Protein AF-0000000084590861 (afdb_homodimer)

Radius of gyration: 26.35 Å; Cα contacts (8 Å, |Δi|>4): 1068; chains: 2; bounding box: 58×87×59 Å

pLDDT: mean 83.05, std 18.28, range [26.48, 98.56]

Sequence (652 aa):
MFATPLPSLDGWFEDIGSARDAYQRILALEHQSPVCIRILGYMLIHAPNNDGRLAIAQDINACATDQDVFKLGQSFFKHFASYFKFFDISSSLPPSPNHDIFGSQIVTTPTTYPQAKNNALIRDNYRCMLTNKVDLSTYSNCPALQEQLGVDPPPNVDITGCWHIIPQFVVNDNQGEQFAHDTMLKVLERFGGISHLELNNRGIHHWTNIMTVDIGVYQGFNLLDLWLDPVEGTDNTYTIRKRFPGYRQELPQTVHFTTSTPDLPLPNPRYLALHAACARVVHLSGASEAISSIIRKMEQTPVLSEDGSSAELLEIMLSVHSTPVAMFATPLPSLDGWFEDIGSARDAYQRILALEHQSPVCIRILGYMLIHAPNNDGRLAIAQDINACATDQDVFKLGQSFFKHFASYFKFFDISSSLPPSPNHDIFGSQIVTTPTTYPQAKNNALIRDNYRCMLTNKVDLSTYSNCPALQEQLGVDPPPNVDITGCWHIIPQFVVNDNQGEQFAHDTMLKVLERFGGISHLELNNRGIHHWTNIMTVDIGVYQGFNLLDLWLDPVEGTDNTYTIRKRFPGYRQELPQTVHFTTSTPDLPLPNPRYLALHAACARVVHLSGASEAISSIIRKMEQTPVLSEDGSSAELLEIMLSVHSTPVA

Organism: NCBI:txid1423351

Nearest PDB structures (foldseek):
  7qij-assembly2_QA  TM=2.828E-01  e=7.206E+00  Yersinia enterocolitica
  7qij-assembly2_QA  TM=2.829E-01  e=6.483E+00  Yersinia enterocolitica
  7qij-assembly2_NA  TM=2.834E-01  e=9.663E+00  Yersinia enterocolitica

Solvent-accessible surface area (backbone atoms only — not comparable to full-atom values): 34236 Å² total; per-residue (Å²): 98,57,59,51,80,80,75,72,68,78,92,53,48,84,89,36,64,64,45,34,56,27,42,54,55,38,64,75,45,26,87,78,39,46,42,35,34,28,35,52,46,34,40,52,75,43,34,54,41,70,67,10,20,50,43,51,18,48,57,50,61,67,37,86,46,70,67,46,43,51,50,51,19,44,52,54,49,49,31,52,40,43,54,47,47,47,52,34,68,48,9,51,27,58,54,30,63,56,52,50,61,77,87,54,71,78,56,91,77,35,86,46,68,63,45,25,31,40,39,26,27,57,38,40,65,40,16,18,65,71,75,62,29,30,28,34,59,50,47,74,72,28,67,67,56,39,62,71,60,43,69,80,67,51,50,52,27,36,62,45,30,60,40,47,69,59,55,63,59,53,70,50,68,57,76,91,47,38,67,50,16,61,41,40,44,46,49,35,34,45,38,50,62,41,56,66,61,59,41,61,73,65,31,64,48,28,53,42,29,36,39,28,25,33,51,60,55,43,49,28,44,73,69,38,40,32,39,48,41,76,37,86,96,40,82,62,25,28,34,59,42,55,40,46,78,21,46,63,67,84,52,55,61,60,39,68,69,69,57,76,37,84,88,52,65,64,58,37,66,66,53,41,30,31,49,30,25,50,28,50,21,34,32,32,19,32,44,53,59,52,42,45,51,50,54,40,54,53,70,70,42,82,78,64,65,87,77,68,66,65,59,52,59,47,49,47,58,60,51,56,64,70,55,78,83,127,99,57,61,52,82,81,74,71,68,78,94,51,48,83,88,36,63,63,44,32,53,27,43,54,55,37,65,73,45,26,86,78,40,47,42,35,32,29,36,54,47,35,41,52,74,42,35,53,41,70,65,10,21,50,42,51,18,47,56,49,61,67,37,89,45,70,67,46,44,50,49,51,18,44,52,53,50,51,32,54,42,43,52,47,48,48,53,34,66,48,11,51,27,57,53,29,65,56,51,52,63,76,87,52,72,78,57,92,76,36,87,45,68,63,46,25,30,37,40,26,29,58,37,39,66,39,16,17,67,71,76,63,29,30,30,34,60,55,47,75,72,26,67,67,54,39,63,72,60,42,69,82,68,51,50,53,27,36,60,44,30,60,40,48,69,60,52,65,59,54,71,50,67,58,77,89,47,40,67,49,17,60,42,42,44,46,49,36,35,45,39,48,62,40,56,66,62,59,41,60,74,63,30,63,49,27,52,44,30,36,41,28,26,33,52,62,55,43,48,28,44,73,69,38,40,31,38,46,40,76,38,85,96,41,85,62,24,28,33,60,42,56,39,46,77,19,44,65,66,85,53,56,61,61,40,66,67,71,58,75,36,84,87,51,64,64,57,37,66,65,53,40,30,32,50,28,24,49,27,50,20,34,33,33,20,31,44,53,60,51,41,44,52,51,54,41,53,53,71,70,43,79,77,63,67,87,75,67,65,65,58,52,59,48,49,49,59,58,50,57,66,69,56,77,84,124

Secondary structure (DSSP, 8-state):
----PPPPSTTSSTT-HHHHHHHHHHHHHTTTSHHHHHHHHHHHHT-SSHHHHHHHHHHHHH--SHHHHHHHHHHHHHHHHHHHHHHHH--B-SSS-----TT----SS--SHHHHHHHHHHHTTTB-TTT-PEEHHHHHH-HHHHHHH-SSSPP-EE-EEEEESS-GGGT---GGGHHHHHHHHHIIIIIT---HHHHHHH-TTSGGGEEEEEHHHHHHHHTTSEEEEEPTT-TTEEEEEESSTTTTTTS-SEEE---SSTTSPPPPHHHHHHHHHHHHHHHHTTHHHHHHHHHHHHHH-TTS-TT--THHHHHHHHHGGGS---/----PPPPSTTSSTT-HHHHHHHHHHHHHTTTSHHHHHHHHHHHHT-SSHHHHHHHHHHHHH--SHHHHHHHHHHHHHHHHHHHHHHHH--B-SSS-----TT----SS--SHHHHHHHHHHHTTTB-TTT-PEEHHHHHH-HHHHHHH-SSSPP-EE-EEEEESS-GGGT---GGGHHHHHHHHHIIIIIT---HHHHHHH-TTSGGGEEEEEHHHHHHHHTTSEEEEEPTTSTTEEEEEESSTTTTTTS-SEEE---SSTTSPPPPHHHHHHHHHHHHHHHHTTHHHHHHHHHHHHHH-TTS-TT--HHHHHHHHHHGGGS---

Structure (mmCIF, N/CA/C/O backbone):
data_AF-0000000084590861-model_v1
#
loop_
_entity.id
_entity.type
_entity.pdbx_description
1 polymer 'HNH nuclease domain-containing protein'
#
loop_
_atom_site.group_PDB
_atom_site.id
_atom_site.type_symbol
_atom_site.label_atom_id
_atom_site.label_alt_id
_atom_site.label_comp_id
_atom_site.label_asym_id
_atom_site.label_entity_id
_atom_site.label_seq_id
_atom_site.pdbx_PDB_ins_code
_atom_site.Cartn_x
_atom_site.Cartn_y
_atom_site.Cartn_z
_atom_site.occupancy
_atom_site.B_iso_or_equiv
_atom_site.auth_seq_id
_atom_site.auth_comp_id
_atom_site.auth_asym_id
_atom_site.auth_atom_id
_atom_site.pdbx_PDB_model_num
ATOM 1 N N . MET A 1 1 ? 6.188 21.047 -1.375 1 90.38 1 MET A N 1
ATOM 2 C CA . MET A 1 1 ? 6.082 21.859 -0.167 1 90.38 1 MET A CA 1
ATOM 3 C C . MET A 1 1 ? 7.133 21.453 0.858 1 90.38 1 MET A C 1
ATOM 5 O O . MET A 1 1 ? 7.27 20.281 1.178 1 90.38 1 MET A O 1
ATOM 9 N N . PHE A 1 2 ? 7.922 22.391 1.216 1 89.12 2 PHE A N 1
ATOM 10 C CA . PHE A 1 2 ? 9.008 22.203 2.174 1 89.12 2 PHE A CA 1
ATOM 11 C C . PHE A 1 2 ? 8.828 23.125 3.377 1 89.12 2 PHE A C 1
ATOM 13 O O . PHE A 1 2 ? 7.996 24.031 3.355 1 89.12 2 PHE A O 1
ATOM 20 N N . ALA A 1 3 ? 9.594 22.75 4.379 1 93.25 3 ALA A N 1
ATOM 21 C CA . ALA A 1 3 ? 9.602 23.625 5.551 1 93.25 3 ALA A CA 1
ATOM 22 C C . ALA A 1 3 ? 9.852 25.078 5.148 1 93.25 3 ALA A C 1
ATOM 24 O O . ALA A 1 3 ? 10.766 25.375 4.371 1 93.25 3 ALA A O 1
ATOM 25 N N . THR A 1 4 ? 9.023 25.984 5.648 1 95.81 4 THR A N 1
ATOM 26 C CA . THR A 1 4 ? 9.062 27.406 5.293 1 95.81 4 THR A CA 1
ATOM 27 C C . THR A 1 4 ? 8.93 28.281 6.535 1 95.81 4 THR A C 1
ATOM 29 O O . THR A 1 4 ? 8.086 28.016 7.395 1 95.81 4 THR A O 1
ATOM 32 N N . PRO A 1 5 ? 9.789 29.281 6.605 1 96.88 5 PRO A N 1
ATOM 33 C CA . PRO A 1 5 ? 9.602 30.219 7.719 1 96.88 5 PRO A CA 1
ATOM 34 C C . PRO A 1 5 ? 8.227 30.875 7.711 1 96.88 5 PRO A C 1
ATOM 36 O O . PRO A 1 5 ? 7.594 30.969 6.656 1 96.88 5 PRO A O 1
ATOM 39 N N . LEU A 1 6 ? 7.809 31.281 8.906 1 97.56 6 LEU A N 1
ATOM 40 C CA . LEU A 1 6 ? 6.516 31.953 9.008 1 97.56 6 LEU A CA 1
ATOM 41 C C . LEU A 1 6 ? 6.527 33.281 8.258 1 97.56 6 LEU A C 1
ATOM 43 O O . LEU A 1 6 ? 7.516 34 8.297 1 97.56 6 LEU A O 1
ATOM 47 N N . PRO A 1 7 ? 5.457 33.531 7.562 1 96.62 7 PRO A N 1
ATOM 48 C CA . PRO A 1 7 ? 5.379 34.844 6.898 1 96.62 7 PRO A CA 1
ATOM 49 C C . PRO A 1 7 ? 5.227 36 7.887 1 96.62 7 PRO A C 1
ATOM 51 O O . PRO A 1 7 ? 4.848 35.781 9.039 1 96.62 7 PRO A O 1
ATOM 54 N N . SER A 1 8 ? 5.52 37.156 7.375 1 95.38 8 SER A N 1
ATOM 55 C CA . SER A 1 8 ? 5.363 38.344 8.211 1 95.38 8 SER A CA 1
ATOM 56 C C . SER A 1 8 ? 3.906 38.562 8.602 1 95.38 8 SER A C 1
ATOM 58 O O . SER A 1 8 ? 3.004 38 7.988 1 95.38 8 SER A O 1
ATOM 60 N N . LEU A 1 9 ? 3.719 39.344 9.625 1 92.81 9 LEU A N 1
ATOM 61 C CA . LEU A 1 9 ? 2.389 39.594 10.172 1 92.81 9 LEU A CA 1
ATOM 62 C C . LEU A 1 9 ? 1.522 40.344 9.188 1 92.81 9 LEU A C 1
ATOM 64 O O . LEU A 1 9 ? 0.293 40.281 9.242 1 92.81 9 LEU A O 1
ATOM 68 N N . ASP A 1 10 ? 2.133 40.969 8.266 1 88.31 10 ASP A N 1
ATOM 69 C CA . ASP A 1 10 ? 1.414 41.844 7.332 1 88.31 10 ASP A CA 1
ATOM 70 C C . ASP A 1 10 ? 0.416 41.031 6.5 1 88.31 10 ASP A C 1
ATOM 72 O O . ASP A 1 10 ? 0.789 40.031 5.852 1 88.31 10 ASP A O 1
ATOM 76 N N . GLY A 1 11 ? -0.828 41.5 6.609 1 86.88 11 GLY A N 1
ATOM 77 C CA . GLY A 1 11 ? -1.871 40.906 5.785 1 86.88 11 GLY A CA 1
ATOM 78 C C . GLY A 1 11 ? -2.568 39.75 6.453 1 86.88 11 GLY A C 1
ATOM 79 O O . GLY A 1 11 ? -3.531 39.188 5.91 1 86.88 11 GLY A O 1
ATOM 80 N N . TRP A 1 12 ? -2.047 39.375 7.633 1 89.88 12 TRP A N 1
ATOM 81 C CA . TRP A 1 12 ? -2.652 38.219 8.289 1 89.88 12 TRP A CA 1
ATOM 82 C C . TRP A 1 12 ? -3.488 38.656 9.492 1 89.88 12 TRP A C 1
ATOM 84 O O . TRP A 1 12 ? -3.064 39.5 10.273 1 89.88 12 TRP A O 1
ATOM 94 N N . PHE A 1 13 ? -4.707 38.156 9.664 1 93 13 PHE A N 1
ATOM 95 C CA . PHE A 1 13 ? -5.586 38.188 10.828 1 93 13 PHE A CA 1
ATOM 96 C C . PHE A 1 13 ? -6.012 39.625 11.148 1 93 13 PHE A C 1
ATOM 98 O O . PHE A 1 13 ? -6.09 40 12.312 1 93 13 PHE A O 1
ATOM 105 N N . GLU A 1 14 ? -6.246 40.406 10.273 1 87.75 14 GLU A N 1
ATOM 106 C CA . GLU A 1 14 ? -6.617 41.812 10.469 1 87.75 14 GLU A CA 1
ATOM 107 C C . GLU A 1 14 ? -7.953 41.938 11.188 1 87.75 14 GLU A C 1
ATOM 109 O O . GLU A 1 14 ? -8.156 42.875 11.977 1 87.75 14 GLU A O 1
ATOM 114 N N . ASP A 1 15 ? -8.789 40.969 10.961 1 88.19 15 ASP A N 1
ATOM 115 C CA . ASP A 1 15 ? -10.148 41.062 11.484 1 88.19 15 ASP A CA 1
ATOM 116 C C . ASP A 1 15 ? -10.312 40.219 12.742 1 88.19 15 ASP A C 1
ATOM 118 O O . ASP A 1 15 ? -11.406 40.125 13.305 1 88.19 15 ASP A O 1
ATOM 122 N N . ILE A 1 16 ? -9.281 39.562 13.156 1 91.19 16 ILE A N 1
ATOM 123 C CA . ILE A 1 16 ? -9.352 38.688 14.336 1 91.19 16 ILE A CA 1
ATOM 124 C C . ILE A 1 16 ? -8.211 39.062 15.289 1 91.19 16 ILE A C 1
ATOM 126 O O . ILE A 1 16 ? -7.148 38.406 15.258 1 91.19 16 ILE A O 1
ATOM 130 N N . GLY A 1 17 ? -8.484 39.906 16.188 1 91.75 17 GLY A N 1
ATOM 131 C CA . GLY A 1 17 ? -7.473 40.469 17.062 1 91.75 17 GLY A CA 1
ATOM 132 C C . GLY A 1 17 ? -6.734 39.406 17.875 1 91.75 17 GLY A C 1
ATOM 133 O O . GLY A 1 17 ? -5.508 39.469 17.984 1 91.75 17 GLY A O 1
ATOM 134 N N . SER A 1 18 ? -7.5 38.5 18.438 1 94.5 18 SER A N 1
ATOM 135 C CA . SER A 1 18 ? -6.895 37.438 19.266 1 94.5 18 SER A CA 1
ATOM 136 C C . SER A 1 18 ? -5.902 36.625 18.453 1 94.5 18 SER A C 1
ATOM 138 O O . SER A 1 18 ? -4.852 36.219 18.969 1 94.5 18 SER A O 1
ATOM 140 N N . ALA A 1 19 ? -6.188 36.344 17.219 1 96.56 19 ALA A N 1
ATOM 141 C CA . ALA A 1 19 ? -5.301 35.594 16.344 1 96.56 19 ALA A CA 1
ATOM 142 C C . ALA A 1 19 ? -4.066 36.406 15.961 1 96.56 19 ALA A C 1
ATOM 144 O O . ALA A 1 19 ? -2.965 35.844 15.859 1 96.56 19 ALA A O 1
ATOM 145 N N . ARG A 1 20 ? -4.289 37.656 15.758 1 96.81 20 ARG A N 1
ATOM 146 C CA . ARG A 1 20 ? -3.174 38.531 15.43 1 96.81 20 ARG A CA 1
ATOM 147 C C . ARG A 1 20 ? -2.17 38.594 16.578 1 96.81 20 ARG A C 1
ATOM 149 O O . ARG A 1 20 ? -0.96 38.5 16.359 1 96.81 20 ARG A O 1
ATOM 156 N N . ASP A 1 21 ? -2.721 38.719 17.781 1 96.44 21 ASP A N 1
ATOM 157 C CA . ASP A 1 21 ? -1.868 38.781 18.969 1 96.44 21 ASP A CA 1
ATOM 158 C C . ASP A 1 21 ? -1.089 37.469 19.141 1 96.44 21 ASP A C 1
ATOM 160 O O . ASP A 1 21 ? 0.109 37.5 19.422 1 96.44 21 ASP A O 1
ATOM 164 N N . ALA A 1 22 ? -1.782 36.406 19.016 1 97.81 22 ALA A N 1
ATOM 165 C CA . ALA A 1 22 ? -1.149 35.125 19.125 1 97.81 22 ALA A CA 1
ATOM 166 C C . ALA A 1 22 ? -0.041 34.938 18.094 1 97.81 22 ALA A C 1
ATOM 168 O O . ALA A 1 22 ? 1.055 34.469 18.406 1 97.81 22 ALA A O 1
ATOM 169 N N . TYR A 1 23 ? -0.293 35.344 16.891 1 97.81 23 TYR A N 1
ATOM 170 C CA . TYR A 1 23 ? 0.663 35.188 15.797 1 97.81 23 TYR A CA 1
ATOM 171 C C . TYR A 1 23 ? 1.891 36.062 16.016 1 97.81 23 TYR A C 1
ATOM 173 O O . TYR A 1 23 ? 3.018 35.656 15.734 1 97.81 23 TYR A O 1
ATOM 181 N N . GLN A 1 24 ? 1.65 37.25 16.438 1 96.69 24 GLN A N 1
ATOM 182 C CA . GLN A 1 24 ? 2.768 38.125 16.75 1 96.69 24 GLN A CA 1
ATOM 183 C C . GLN A 1 24 ? 3.697 37.5 17.781 1 96.69 24 GLN A C 1
ATOM 185 O O . GLN A 1 24 ? 4.922 37.594 17.656 1 96.69 24 GLN A O 1
ATOM 190 N N . ARG A 1 25 ? 3.092 36.969 18.719 1 96.69 25 ARG A N 1
ATOM 191 C CA . ARG A 1 25 ? 3.859 36.312 19.766 1 96.69 25 ARG A CA 1
ATOM 192 C C . ARG A 1 25 ? 4.664 35.156 19.188 1 96.69 25 ARG A C 1
ATOM 194 O O . ARG A 1 25 ? 5.84 34.969 19.531 1 96.69 25 ARG A O 1
ATOM 201 N N . ILE A 1 26 ? 4.051 34.375 18.391 1 96.62 26 ILE A N 1
ATOM 202 C CA . ILE A 1 26 ? 4.66 33.219 17.766 1 96.62 26 ILE A CA 1
ATOM 203 C C . ILE A 1 26 ? 5.797 33.625 16.859 1 96.62 26 ILE A C 1
ATOM 205 O O . ILE A 1 26 ? 6.859 33 16.828 1 96.62 26 ILE A O 1
ATOM 209 N N . LEU A 1 27 ? 5.578 34.625 16.094 1 96.94 27 LEU A N 1
ATOM 210 C CA . LEU A 1 27 ? 6.578 35.125 15.164 1 96.94 27 LEU A CA 1
ATOM 211 C C . LEU A 1 27 ? 7.867 35.5 15.891 1 96.94 27 LEU A C 1
ATOM 213 O O . LEU A 1 27 ? 8.961 35.25 15.391 1 96.94 27 LEU A O 1
ATOM 217 N N . ALA A 1 28 ? 7.754 36 17.047 1 96.62 28 ALA A N 1
ATOM 218 C CA . ALA A 1 28 ? 8.898 36.469 17.828 1 96.62 28 ALA A CA 1
ATOM 219 C C . ALA A 1 28 ? 9.695 35.281 18.359 1 96.62 28 ALA A C 1
ATOM 221 O O . ALA A 1 28 ? 10.891 35.406 18.641 1 96.62 28 ALA A O 1
ATOM 222 N N . LEU A 1 29 ? 9.086 34.125 18.484 1 96.94 29 LEU A N 1
ATOM 223 C CA . LEU A 1 29 ? 9.703 33 19.141 1 96.94 29 LEU A CA 1
ATOM 224 C C . LEU A 1 29 ? 10.219 31.984 18.125 1 96.94 29 LEU A C 1
ATOM 226 O O . LEU A 1 29 ? 10.828 30.984 18.484 1 96.94 29 LEU A O 1
ATOM 230 N N . GLU A 1 30 ? 10.039 32.125 16.828 1 96 30 GLU A N 1
ATOM 231 C CA . GLU A 1 30 ? 10.305 31.125 15.805 1 96 30 GLU A CA 1
ATOM 232 C C . GLU A 1 30 ? 11.766 30.688 15.828 1 96 30 GLU A C 1
ATOM 234 O O . GLU A 1 30 ? 12.07 29.5 15.664 1 96 30 GLU A O 1
ATOM 239 N N . HIS A 1 31 ? 12.672 31.641 16.094 1 93.5 31 HIS A N 1
ATOM 240 C CA . HIS A 1 31 ? 14.102 31.359 16.016 1 93.5 31 HIS A CA 1
ATOM 241 C C . HIS A 1 31 ? 14.539 30.422 17.125 1 93.5 31 HIS A C 1
ATOM 243 O O . HIS A 1 31 ? 15.523 29.688 16.984 1 93.5 31 HIS A O 1
ATOM 249 N N . GLN A 1 32 ? 13.867 30.344 18.219 1 91.75 32 GLN A N 1
ATOM 250 C CA . GLN A 1 32 ? 14.258 29.531 19.375 1 91.75 32 GLN A CA 1
ATOM 251 C C . GLN A 1 32 ? 13.906 28.062 19.172 1 91.75 32 GLN A C 1
ATOM 253 O O . GLN A 1 32 ? 14.625 27.172 19.625 1 91.75 32 GLN A O 1
ATOM 258 N N . SER A 1 33 ? 12.812 27.844 18.562 1 91.94 33 SER A N 1
ATOM 259 C CA . SER A 1 33 ? 12.344 26.5 18.234 1 91.94 33 SER A CA 1
ATOM 260 C C . SER A 1 33 ? 11.531 26.484 16.953 1 91.94 33 SER A C 1
ATOM 262 O O . SER A 1 33 ? 10.297 26.422 16.984 1 91.94 33 SER A O 1
ATOM 264 N N . PRO A 1 34 ? 12.195 26.5 15.859 1 94.75 34 PRO A N 1
ATOM 265 C CA . PRO A 1 34 ? 11.539 26.766 14.578 1 94.75 34 PRO A CA 1
ATOM 266 C C . PRO A 1 34 ? 10.398 25.797 14.289 1 94.75 34 PRO A C 1
ATOM 268 O O . PRO A 1 34 ? 9.281 26.219 13.977 1 94.75 34 PRO A O 1
ATOM 271 N N . VAL A 1 35 ? 10.617 24.484 14.492 1 94.69 35 VAL A N 1
ATOM 272 C CA . VAL A 1 35 ? 9.625 23.484 14.094 1 94.69 35 VAL A CA 1
ATOM 273 C C . VAL A 1 35 ? 8.383 23.609 14.977 1 94.69 35 VAL A C 1
ATOM 275 O O . VAL A 1 35 ? 7.266 23.734 14.469 1 94.69 35 VAL A O 1
ATOM 278 N N . CYS A 1 36 ? 8.547 23.688 16.281 1 94.38 36 CYS A N 1
ATOM 279 C CA . CYS A 1 36 ? 7.434 23.719 17.234 1 94.38 36 CYS A CA 1
ATOM 280 C C . CYS A 1 36 ? 6.641 25.016 17.078 1 94.38 36 CYS A C 1
ATOM 282 O O . CYS A 1 36 ? 5.41 25.016 17.125 1 94.38 36 CYS A O 1
ATOM 284 N N . ILE A 1 37 ? 7.359 26.047 16.906 1 96.94 37 ILE A N 1
ATOM 285 C CA . ILE A 1 37 ? 6.711 27.359 16.797 1 96.94 37 ILE A CA 1
ATOM 286 C C . ILE A 1 37 ? 6.008 27.469 15.438 1 96.94 37 ILE A C 1
ATOM 288 O O . ILE A 1 37 ? 4.898 28 15.352 1 96.94 37 ILE A O 1
ATOM 292 N N . ARG A 1 38 ? 6.605 26.969 14.422 1 97.75 38 ARG A N 1
ATOM 293 C CA . ARG A 1 38 ? 5.98 26.984 13.102 1 97.75 38 ARG A CA 1
ATOM 294 C C . ARG A 1 38 ? 4.699 26.156 13.094 1 97.75 38 ARG A C 1
ATOM 296 O O . ARG A 1 38 ? 3.744 26.5 12.391 1 97.75 38 ARG A O 1
ATOM 303 N N . ILE A 1 39 ? 4.699 25.094 13.828 1 96.81 39 ILE A N 1
ATOM 304 C CA . ILE A 1 39 ? 3.469 24.312 13.938 1 96.81 39 ILE A CA 1
ATOM 305 C C . ILE A 1 39 ? 2.324 25.219 14.391 1 96.81 39 ILE A C 1
ATOM 307 O O . ILE A 1 39 ? 1.269 25.266 13.758 1 96.81 39 ILE A O 1
ATOM 311 N N . LEU A 1 40 ? 2.57 25.953 15.438 1 97.25 40 LEU A N 1
ATOM 312 C CA . LEU A 1 40 ? 1.542 26.844 15.984 1 97.25 40 LEU A CA 1
ATOM 313 C C . LEU A 1 40 ? 1.19 27.938 14.984 1 97.25 40 LEU A C 1
ATOM 315 O O . LEU A 1 40 ? 0.013 28.234 14.773 1 97.25 40 LEU A O 1
ATOM 319 N N . GLY A 1 41 ? 2.195 28.531 14.391 1 98.06 41 GLY A N 1
ATOM 320 C CA . GLY A 1 41 ? 1.964 29.578 13.414 1 98.06 41 GLY A CA 1
ATOM 321 C C . GLY A 1 41 ? 1.144 29.125 12.219 1 98.06 41 GLY A C 1
ATOM 322 O O . GLY A 1 41 ? 0.179 29.781 11.836 1 98.06 41 GLY A O 1
ATOM 323 N N . TYR A 1 42 ? 1.47 28.016 11.688 1 98 42 TYR A N 1
ATOM 324 C CA . TYR A 1 42 ? 0.77 27.531 10.508 1 98 42 TYR A CA 1
ATOM 325 C C . TYR A 1 42 ? -0.598 26.969 10.875 1 98 42 TYR A C 1
ATOM 327 O O . TYR A 1 42 ? -1.505 26.938 10.039 1 98 42 TYR A O 1
ATOM 335 N N . MET A 1 43 ? -0.769 26.5 12.094 1 97.31 43 MET A N 1
ATOM 336 C CA . MET A 1 43 ? -2.109 26.125 12.539 1 97.31 43 MET A CA 1
ATOM 337 C C . MET A 1 43 ? -3.039 27.328 12.523 1 97.31 43 MET A C 1
ATOM 339 O O . MET A 1 43 ? -4.223 27.203 12.211 1 97.31 43 MET A O 1
ATOM 343 N N . LEU A 1 44 ? -2.49 28.469 12.844 1 97.44 44 LEU A N 1
ATOM 344 C CA . LEU A 1 44 ? -3.285 29.703 12.773 1 97.44 44 LEU A CA 1
ATOM 345 C C . LEU A 1 44 ? -3.592 30.062 11.32 1 97.44 44 LEU A C 1
ATOM 347 O O . LEU A 1 44 ? -4.73 30.406 10.992 1 97.44 44 LEU A O 1
ATOM 351 N N . ILE A 1 45 ? -2.631 29.969 10.469 1 97.25 45 ILE A N 1
ATOM 352 C CA . ILE A 1 45 ? -2.752 30.406 9.086 1 97.25 45 ILE A CA 1
ATOM 353 C C . ILE A 1 45 ? -3.658 29.453 8.312 1 97.25 45 ILE A C 1
ATOM 355 O O . ILE A 1 45 ? -4.523 29.891 7.551 1 97.25 45 ILE A O 1
ATOM 359 N N . HIS A 1 46 ? -3.451 28.141 8.523 1 97.06 46 HIS A N 1
ATOM 360 C CA . HIS A 1 46 ? -4.129 27.141 7.707 1 97.06 46 HIS A CA 1
ATOM 361 C C . HIS A 1 46 ? -5.188 26.391 8.516 1 97.06 46 HIS A C 1
ATOM 363 O O . HIS A 1 46 ? -5.387 25.188 8.32 1 97.06 46 HIS A O 1
ATOM 369 N N . ALA A 1 47 ? -5.754 27.062 9.453 1 96.62 47 ALA A N 1
ATOM 370 C CA . ALA A 1 47 ? -6.828 26.438 10.219 1 96.62 47 ALA A CA 1
ATOM 371 C C . ALA A 1 47 ? -7.941 25.938 9.297 1 96.62 47 ALA A C 1
ATOM 373 O O . ALA A 1 47 ? -8.258 26.594 8.289 1 96.62 47 ALA A O 1
ATOM 374 N N . PRO A 1 48 ? -8.523 24.797 9.625 1 96.25 48 PRO A N 1
ATOM 375 C CA . PRO A 1 48 ? -9.586 24.266 8.773 1 96.25 48 PRO A CA 1
ATOM 376 C C . PRO A 1 48 ? -10.852 25.125 8.797 1 96.25 48 PRO A C 1
ATOM 378 O O . PRO A 1 48 ? -11.648 25.078 7.859 1 96.25 48 PRO A O 1
ATOM 381 N N . ASN A 1 49 ? -11.047 25.797 9.891 1 93.5 49 ASN A N 1
ATOM 382 C CA . ASN A 1 49 ? -12.164 26.719 10.07 1 93.5 49 ASN A CA 1
ATOM 383 C C . ASN A 1 49 ? -11.828 27.812 11.086 1 93.5 49 ASN A C 1
ATOM 385 O O . ASN A 1 49 ? -10.773 27.766 11.727 1 93.5 49 ASN A O 1
ATOM 389 N N . ASN A 1 50 ? -12.758 28.734 11.211 1 93.25 50 ASN A N 1
ATOM 390 C CA . ASN A 1 50 ? -12.5 29.875 12.094 1 93.25 50 ASN A CA 1
ATOM 391 C C . ASN A 1 50 ? -12.5 29.453 13.562 1 93.25 50 ASN A C 1
ATOM 393 O O . ASN A 1 50 ? -11.758 30.016 14.367 1 93.25 50 ASN A O 1
ATOM 397 N N . ASP A 1 51 ? -13.336 28.516 13.898 1 92.44 51 ASP A N 1
ATOM 398 C CA . ASP A 1 51 ? -13.383 28.047 15.281 1 92.44 51 ASP A CA 1
ATOM 399 C C . ASP A 1 51 ? -12.047 27.422 15.695 1 92.44 51 ASP A C 1
ATOM 401 O O . ASP A 1 51 ? -11.562 27.656 16.797 1 92.44 51 ASP A O 1
ATOM 405 N N . GLY A 1 52 ? -11.5 26.641 14.836 1 94.19 52 GLY A N 1
ATOM 406 C CA . GLY A 1 52 ? -10.195 26.047 15.102 1 94.19 52 GLY A CA 1
ATOM 407 C C . GLY A 1 52 ? -9.086 27.078 15.234 1 94.19 52 GLY A C 1
ATOM 408 O O . GLY A 1 52 ? -8.234 26.969 16.125 1 94.19 52 GLY A O 1
ATOM 409 N N . ARG A 1 53 ? -9.156 28.078 14.453 1 95.81 53 ARG A N 1
ATOM 410 C CA . ARG A 1 53 ? -8.18 29.156 14.508 1 95.81 53 ARG A CA 1
ATOM 411 C C . ARG A 1 53 ? -8.25 29.891 15.844 1 95.81 53 ARG A C 1
ATOM 413 O O . ARG A 1 53 ? -7.219 30.141 16.469 1 95.81 53 ARG A O 1
ATOM 420 N N . LEU A 1 54 ? -9.422 30.172 16.219 1 95.38 54 LEU A N 1
ATOM 421 C CA . LEU A 1 54 ? -9.633 30.891 17.469 1 95.38 54 LEU A CA 1
ATOM 422 C C . LEU A 1 54 ? -9.211 30.047 18.656 1 95.38 54 LEU A C 1
ATOM 424 O O . LEU A 1 54 ? -8.656 30.562 19.641 1 95.38 54 LEU A O 1
ATOM 428 N N . ALA A 1 55 ? -9.492 28.781 18.562 1 94.62 55 ALA A N 1
ATOM 429 C CA . ALA A 1 55 ? -9.102 27.875 19.641 1 94.62 55 ALA A CA 1
ATOM 430 C C . ALA A 1 55 ? -7.586 27.859 19.828 1 94.62 55 ALA A C 1
ATOM 432 O O . ALA A 1 55 ? -7.086 27.922 20.953 1 94.62 55 ALA A O 1
ATOM 433 N N . ILE A 1 56 ? -6.879 27.797 18.766 1 95.81 56 ILE A N 1
ATOM 434 C CA . ILE A 1 56 ? -5.422 27.781 18.812 1 95.81 56 ILE A CA 1
ATOM 435 C C . ILE A 1 56 ? -4.902 29.125 19.312 1 95.81 56 ILE A C 1
ATOM 437 O O . ILE A 1 56 ? -3.98 29.172 20.125 1 95.81 56 ILE A O 1
ATOM 441 N N . ALA A 1 57 ? -5.52 30.156 18.828 1 97.06 57 ALA A N 1
ATOM 442 C CA . ALA A 1 57 ? -5.145 31.484 19.281 1 97.06 57 ALA A CA 1
ATOM 443 C C . ALA A 1 57 ? -5.324 31.609 20.797 1 97.06 57 ALA A C 1
ATOM 445 O O . ALA A 1 57 ? -4.461 32.156 21.484 1 97.06 57 ALA A O 1
ATOM 446 N N . GLN A 1 58 ? -6.379 31.109 21.234 1 96.31 58 GLN A N 1
ATOM 447 C CA . GLN A 1 58 ? -6.668 31.141 22.656 1 96.31 58 GLN A CA 1
ATOM 448 C C . GLN A 1 58 ? -5.629 30.359 23.453 1 96.31 58 GLN A C 1
ATOM 450 O O . GLN A 1 58 ? -5.176 30.797 24.516 1 96.31 58 GLN A O 1
ATOM 455 N N . ASP A 1 59 ? -5.266 29.203 23 1 95.44 59 ASP A N 1
ATOM 456 C CA . ASP A 1 59 ? -4.262 28.375 23.656 1 95.44 59 ASP A CA 1
ATOM 457 C C . ASP A 1 59 ? -2.922 29.109 23.75 1 95.44 59 ASP A C 1
ATOM 459 O O . ASP A 1 59 ? -2.25 29.062 24.781 1 95.44 59 ASP A O 1
ATOM 463 N N . ILE A 1 60 ? -2.561 29.719 22.688 1 97.06 60 ILE A N 1
ATOM 464 C CA . ILE A 1 60 ? -1.295 30.453 22.641 1 97.06 60 ILE A CA 1
ATOM 465 C C . ILE A 1 60 ? -1.33 31.625 23.609 1 97.06 60 ILE A C 1
ATOM 467 O O . ILE A 1 60 ? -0.401 31.812 24.391 1 97.06 60 ILE A O 1
ATOM 471 N N . ASN A 1 61 ? -2.398 32.344 23.562 1 97.31 61 ASN A N 1
ATOM 472 C CA . ASN A 1 61 ? -2.531 33.562 24.375 1 97.31 61 ASN A CA 1
ATOM 473 C C . ASN A 1 61 ? -2.645 33.219 25.859 1 97.31 61 ASN A C 1
ATOM 475 O O . ASN A 1 61 ? -2.316 34.031 26.719 1 97.31 61 ASN A O 1
ATOM 479 N N . ALA A 1 62 ? -3.139 32.031 26.141 1 96.81 62 ALA A N 1
ATOM 480 C CA . ALA A 1 62 ? -3.307 31.594 27.531 1 96.81 62 ALA A CA 1
ATOM 481 C C . ALA A 1 62 ? -1.964 31.234 28.156 1 96.81 62 ALA A C 1
ATOM 483 O O . ALA A 1 62 ? -1.854 31.125 29.375 1 96.81 62 ALA A O 1
ATOM 484 N N . CYS A 1 63 ? -0.989 31.062 27.312 1 96.69 63 CYS A N 1
ATOM 485 C CA . CYS A 1 63 ? 0.339 30.734 27.828 1 96.69 63 CYS A CA 1
ATOM 486 C C . CYS A 1 63 ? 0.923 31.922 28.594 1 96.69 63 CYS A C 1
ATOM 488 O O . CYS A 1 63 ? 0.959 33.031 28.078 1 96.69 63 CYS A O 1
ATOM 490 N N . ALA A 1 64 ? 1.472 31.625 29.75 1 96.56 64 ALA A N 1
ATOM 491 C CA . ALA A 1 64 ? 2.008 32.688 30.609 1 96.56 64 ALA A CA 1
ATOM 492 C C . ALA A 1 64 ? 3.428 33.062 30.188 1 96.56 64 ALA A C 1
ATOM 494 O O . ALA A 1 64 ? 3.816 34.219 30.266 1 96.56 64 ALA A O 1
ATOM 495 N N . THR A 1 65 ? 4.18 32.031 29.844 1 96.56 65 THR A N 1
ATOM 496 C CA . THR A 1 65 ? 5.586 32.25 29.516 1 96.56 65 THR A CA 1
ATOM 497 C C . THR A 1 65 ? 5.898 31.75 28.109 1 96.56 65 THR A C 1
ATOM 499 O O . THR A 1 65 ? 5.086 31.047 27.5 1 96.56 65 THR A O 1
ATOM 502 N N . ASP A 1 66 ? 7.043 32.188 27.672 1 95.38 66 ASP A N 1
ATOM 503 C CA . ASP A 1 66 ? 7.52 31.672 26.391 1 95.38 66 ASP A CA 1
ATOM 504 C C . ASP A 1 66 ? 7.73 30.156 26.438 1 95.38 66 ASP A C 1
ATOM 506 O O . ASP A 1 66 ? 7.488 29.453 25.453 1 95.38 66 ASP A O 1
ATOM 510 N N . GLN A 1 67 ? 8.172 29.719 27.562 1 94.44 67 GLN A N 1
ATOM 511 C CA . GLN A 1 67 ? 8.383 28.281 27.734 1 94.44 67 GLN A CA 1
ATOM 512 C C . GLN A 1 67 ? 7.078 27.516 27.594 1 94.44 67 GLN A C 1
ATOM 514 O O . GLN A 1 67 ? 7.066 26.406 27.062 1 94.44 67 GLN A O 1
ATOM 519 N N . ASP A 1 68 ? 6.012 28.109 28.016 1 95.69 68 ASP A N 1
ATOM 520 C CA . ASP A 1 68 ? 4.703 27.484 27.875 1 95.69 68 ASP A CA 1
ATOM 521 C C . ASP A 1 68 ? 4.297 27.375 26.422 1 95.69 68 ASP A C 1
ATOM 523 O O . ASP A 1 68 ? 3.643 26.406 26.016 1 95.69 68 ASP A O 1
ATOM 527 N N . VAL A 1 69 ? 4.703 28.328 25.672 1 96.31 69 VAL A N 1
ATOM 528 C CA . VAL A 1 69 ? 4.402 28.312 24.234 1 96.31 69 VAL A CA 1
ATOM 529 C C . VAL A 1 69 ? 5.164 27.172 23.562 1 96.31 69 VAL A C 1
ATOM 531 O O . VAL A 1 69 ? 4.613 26.453 22.734 1 96.31 69 VAL A O 1
ATOM 534 N N . PHE A 1 70 ? 6.383 27.047 24 1 93.94 70 PHE A N 1
ATOM 535 C CA . PHE A 1 70 ? 7.195 25.953 23.469 1 93.94 70 PHE A CA 1
ATOM 536 C C . PHE A 1 70 ? 6.59 24.609 23.812 1 93.94 70 PHE A C 1
ATOM 538 O O . PHE A 1 70 ? 6.539 23.703 22.969 1 93.94 70 PHE A O 1
ATOM 545 N N . LYS A 1 71 ? 6.109 24.5 24.969 1 90.75 71 LYS A N 1
ATOM 546 C CA . LYS A 1 71 ? 5.488 23.25 25.406 1 90.75 71 LYS A CA 1
ATOM 547 C C . LYS A 1 71 ? 4.223 22.953 24.609 1 90.75 71 LYS A C 1
ATOM 549 O O . LYS A 1 71 ? 3.928 21.797 24.297 1 90.75 71 LYS A O 1
ATOM 554 N N . LEU A 1 72 ? 3.52 24.016 24.344 1 92.62 72 LEU A N 1
ATOM 555 C CA . LEU A 1 72 ? 2.324 23.844 23.531 1 92.62 72 LEU A CA 1
ATOM 556 C C . LEU A 1 72 ? 2.686 23.344 22.141 1 92.62 72 LEU A C 1
ATOM 558 O O . LEU A 1 72 ? 2.078 22.391 21.641 1 92.62 72 LEU A O 1
ATOM 562 N N . GLY A 1 73 ? 3.654 24.016 21.547 1 92.81 73 GLY A N 1
ATOM 563 C CA . GLY A 1 73 ? 4.137 23.562 20.25 1 92.81 73 GLY A CA 1
ATOM 564 C C . GLY A 1 73 ? 4.637 22.125 20.281 1 92.81 73 GLY A C 1
ATOM 565 O O . GLY A 1 73 ? 4.348 21.344 19.359 1 92.81 73 GLY A O 1
ATOM 566 N N . GLN A 1 74 ? 5.273 21.781 21.297 1 89.75 74 GLN A N 1
ATOM 567 C CA . GLN A 1 74 ? 5.793 20.438 21.469 1 89.75 74 GLN A CA 1
ATOM 568 C C . GLN A 1 74 ? 4.66 19.422 21.594 1 89.75 74 GLN A C 1
ATOM 570 O O . GLN A 1 74 ? 4.781 18.281 21.125 1 89.75 74 GLN A O 1
ATOM 575 N N . SER A 1 75 ? 3.705 19.844 22.266 1 87.81 75 SER A N 1
ATOM 576 C CA . SER A 1 75 ? 2.57 18.938 22.422 1 87.81 75 SER A CA 1
ATOM 577 C C . SER A 1 75 ? 1.955 18.578 21.062 1 87.81 75 SER A C 1
ATOM 579 O O . SER A 1 75 ? 1.647 17.422 20.797 1 87.81 75 SER A O 1
ATOM 581 N N . PHE A 1 76 ? 1.828 19.578 20.25 1 90.38 76 PHE A N 1
ATOM 582 C CA . PHE A 1 76 ? 1.279 19.328 18.922 1 90.38 76 PHE A CA 1
ATOM 583 C C . PHE A 1 76 ? 2.26 18.516 18.078 1 90.38 76 PHE A C 1
ATOM 585 O O . PHE A 1 76 ? 1.852 17.656 17.297 1 90.38 76 PHE A O 1
ATOM 592 N N . PHE A 1 77 ? 3.492 18.797 18.219 1 90 77 PHE A N 1
ATOM 593 C CA . PHE A 1 77 ? 4.512 18 17.531 1 90 77 PHE A CA 1
ATOM 594 C C . PHE A 1 77 ? 4.379 16.531 17.891 1 90 77 PHE A C 1
ATOM 596 O O . PHE A 1 77 ? 4.465 15.664 17.016 1 90 77 PHE A O 1
ATOM 603 N N . LYS A 1 78 ? 4.129 16.266 19.094 1 83.5 78 LYS A N 1
ATOM 604 C CA . LYS A 1 78 ? 3.98 14.891 19.562 1 83.5 78 LYS A CA 1
ATOM 605 C C . LYS A 1 78 ? 2.764 14.219 18.938 1 83.5 78 LYS A C 1
ATOM 607 O O . LYS A 1 78 ? 2.785 13.016 18.656 1 83.5 78 LYS A O 1
ATOM 612 N N . HIS A 1 79 ? 1.805 15.039 18.75 1 84.06 79 HIS A N 1
ATOM 613 C CA . HIS A 1 79 ? 0.609 14.5 18.109 1 84.06 79 HIS A CA 1
ATOM 614 C C . HIS A 1 79 ? 0.896 14.07 16.672 1 84.06 79 HIS A C 1
ATOM 616 O O . HIS A 1 79 ? 0.51 12.977 16.266 1 84.06 79 HIS A O 1
ATOM 622 N N . PHE A 1 80 ? 1.604 14.867 15.977 1 85.81 80 PHE A N 1
ATOM 623 C CA . PHE A 1 80 ? 1.95 14.531 14.602 1 85.81 80 PHE A CA 1
ATOM 624 C C . PHE A 1 80 ? 2.918 13.359 14.555 1 85.81 80 PHE A C 1
ATOM 626 O O . PHE A 1 80 ? 2.82 12.5 13.68 1 85.81 80 PHE A O 1
ATOM 633 N N . ALA A 1 81 ? 3.768 13.32 15.484 1 83.44 81 ALA A N 1
ATOM 634 C CA . ALA A 1 81 ? 4.711 12.211 15.555 1 83.44 81 ALA A CA 1
ATOM 635 C C . ALA A 1 81 ? 3.984 10.883 15.781 1 83.44 81 ALA A C 1
ATOM 637 O O . ALA A 1 81 ? 4.312 9.875 15.156 1 83.44 81 ALA A O 1
ATOM 638 N N . SER A 1 82 ? 3 10.945 16.609 1 78.5 82 SER A N 1
ATOM 639 C CA . SER A 1 82 ? 2.205 9.758 16.875 1 78.5 82 SER A CA 1
ATOM 640 C C . SER A 1 82 ? 1.43 9.32 15.641 1 78.5 82 SER A C 1
ATOM 642 O O . SER A 1 82 ? 1.312 8.125 15.359 1 78.5 82 SER A O 1
ATOM 644 N N . TYR A 1 83 ? 0.953 10.273 15.031 1 81.88 83 TYR A N 1
ATOM 645 C CA . TYR A 1 83 ? 0.238 10.016 13.789 1 81.88 83 TYR A CA 1
ATOM 646 C C . TYR A 1 83 ? 1.131 9.297 12.781 1 81.88 83 TYR A C 1
ATOM 648 O O . TYR A 1 83 ? 0.755 8.258 12.242 1 81.88 83 TYR A O 1
ATOM 656 N N . PHE A 1 84 ? 2.332 9.797 12.562 1 78.31 84 PHE A N 1
ATOM 657 C CA . PHE A 1 84 ? 3.23 9.25 11.555 1 78.31 84 PHE A CA 1
ATOM 658 C C . PHE A 1 84 ? 3.799 7.91 12 1 78.31 84 PHE A C 1
ATOM 660 O O . PHE A 1 84 ? 4.043 7.027 11.172 1 78.31 84 PHE A O 1
ATOM 667 N N . LYS A 1 85 ? 4.012 7.82 13.266 1 71.31 85 LYS A N 1
ATOM 668 C CA . LYS A 1 85 ? 4.477 6.539 13.789 1 71.31 85 LYS A CA 1
ATOM 669 C C . LYS A 1 85 ? 3.461 5.43 13.516 1 71.31 85 LYS A C 1
ATOM 671 O O . LYS A 1 85 ? 3.834 4.305 13.195 1 71.31 85 LYS A O 1
ATOM 676 N N . PHE A 1 86 ? 2.291 5.828 13.703 1 67.69 86 PHE A N 1
ATOM 677 C CA . PHE A 1 86 ? 1.231 4.859 13.445 1 67.69 86 PHE A CA 1
ATOM 678 C C . PHE A 1 86 ? 1.26 4.398 11.992 1 67.69 86 PHE A C 1
ATOM 680 O O . PHE A 1 86 ? 1.199 3.201 11.711 1 67.69 86 PHE A O 1
ATOM 687 N N . PHE A 1 87 ? 1.312 5.312 11.094 1 67.31 87 PHE A N 1
ATOM 688 C CA . PHE A 1 87 ? 1.231 4.965 9.68 1 67.31 87 PHE A CA 1
ATOM 689 C C . PHE A 1 87 ? 2.57 4.441 9.18 1 67.31 87 PHE A C 1
ATOM 691 O O . PHE A 1 87 ? 2.625 3.725 8.172 1 67.31 87 PHE A O 1
ATOM 698 N N . ASP A 1 88 ? 3.639 4.867 9.766 1 56.84 88 ASP A N 1
ATOM 699 C CA . ASP A 1 88 ? 4.934 4.301 9.391 1 56.84 88 ASP A CA 1
ATOM 700 C C . ASP A 1 88 ? 5.035 2.838 9.82 1 56.84 88 ASP A C 1
ATOM 702 O O . ASP A 1 88 ? 5.492 1.993 9.047 1 56.84 88 ASP A O 1
ATOM 706 N N . ILE A 1 89 ? 4.832 2.646 11.109 1 43.25 89 ILE A N 1
ATOM 707 C CA . ILE A 1 89 ? 4.973 1.295 11.641 1 43.25 89 ILE A CA 1
ATOM 708 C C . ILE A 1 89 ? 3.898 0.39 11.039 1 43.25 89 ILE A C 1
ATOM 710 O O . ILE A 1 89 ? 4.16 -0.777 10.734 1 43.25 89 ILE A O 1
ATOM 714 N N . SER A 1 90 ? 2.744 1.01 11.219 1 41.31 90 SER A N 1
ATOM 715 C CA . SER A 1 90 ? 1.646 0.146 10.797 1 41.31 90 SER A CA 1
ATOM 716 C C . SER A 1 90 ? 1.627 -0.021 9.281 1 41.31 90 SER A C 1
ATOM 718 O O . SER A 1 90 ? 1.247 0.899 8.547 1 41.31 90 SER A O 1
ATOM 720 N N . SER A 1 91 ? 2.793 -0.25 8.719 1 44 91 SER A N 1
ATOM 721 C CA . SER A 1 91 ? 3 -0.727 7.352 1 44 91 SER A CA 1
ATOM 722 C C . SER A 1 91 ? 1.702 -1.248 6.746 1 44 91 SER A C 1
ATOM 724 O O . SER A 1 91 ? 1.726 -2.096 5.852 1 44 91 SER A O 1
ATOM 726 N N . SER A 1 92 ? 0.54 -1.125 7.441 1 42.09 92 SER A N 1
ATOM 727 C CA . SER A 1 92 ? -0.579 -1.962 7.02 1 42.09 92 SER A CA 1
ATOM 728 C C . SER A 1 92 ? -1.225 -1.424 5.75 1 42.09 92 SER A C 1
ATOM 730 O O . SER A 1 92 ? -1.622 -0.258 5.691 1 42.09 92 SER A O 1
ATOM 732 N N . LEU A 1 93 ? -0.652 -1.736 4.578 1 46.84 93 LEU A N 1
ATOM 733 C CA . LEU A 1 93 ? -1.564 -1.623 3.447 1 46.84 93 LEU A CA 1
ATOM 734 C C . LEU A 1 93 ? -3.006 -1.861 3.885 1 46.84 93 LEU A C 1
ATOM 736 O O . LEU A 1 93 ? -3.25 -2.498 4.91 1 46.84 93 LEU A O 1
ATOM 740 N N . PRO A 1 94 ? -3.928 -0.962 3.312 1 45.34 94 PRO A N 1
ATOM 741 C CA . PRO A 1 94 ? -5.281 -1.444 3.602 1 45.34 94 PRO A CA 1
ATOM 742 C C . PRO A 1 94 ? -5.367 -2.969 3.646 1 45.34 94 PRO A C 1
ATOM 744 O O . PRO A 1 94 ? -4.645 -3.652 2.916 1 45.34 94 PRO A O 1
ATOM 747 N N . PRO A 1 95 ? -5.645 -3.438 4.898 1 41.69 95 PRO A N 1
ATOM 748 C CA . PRO A 1 95 ? -5.859 -4.887 4.816 1 41.69 95 PRO A CA 1
ATOM 749 C C . PRO A 1 95 ? -6.363 -5.332 3.447 1 41.69 95 PRO A C 1
ATOM 751 O O . PRO A 1 95 ? -6.988 -4.547 2.729 1 41.69 95 PRO A O 1
ATOM 754 N N . SER A 1 96 ? -5.496 -6.145 2.916 1 42.94 96 SER A N 1
ATOM 755 C CA . SER A 1 96 ? -5.82 -6.684 1.599 1 42.94 96 SER A CA 1
ATOM 756 C C . SER A 1 96 ? -7.316 -6.613 1.323 1 42.94 96 SER A C 1
ATOM 758 O O . SER A 1 96 ? -8.125 -6.645 2.254 1 42.94 96 SER A O 1
ATOM 760 N N . PRO A 1 97 ? -7.582 -6.191 0.134 1 40.16 97 PRO A N 1
ATOM 761 C CA . PRO A 1 97 ? -8.969 -6.168 -0.341 1 40.16 97 PRO A CA 1
ATOM 762 C C . PRO A 1 97 ? -9.789 -7.348 0.178 1 40.16 97 PRO A C 1
ATOM 764 O O . PRO A 1 97 ? -9.438 -8.508 -0.066 1 40.16 97 PRO A O 1
ATOM 767 N N . ASN A 1 98 ? -10.078 -7.262 1.455 1 39.19 98 ASN A N 1
ATOM 768 C CA . ASN A 1 98 ? -11.164 -8.203 1.689 1 39.19 98 ASN A CA 1
ATOM 769 C C . ASN A 1 98 ? -12.078 -8.312 0.473 1 39.19 98 ASN A C 1
ATOM 771 O O . ASN A 1 98 ? -12.398 -7.312 -0.167 1 39.19 98 ASN A O 1
ATOM 775 N N . HIS A 1 99 ? -11.836 -9.359 -0.253 1 41.34 99 HIS A N 1
ATOM 776 C CA . HIS A 1 99 ? -12.703 -9.641 -1.392 1 41.34 99 HIS A CA 1
ATOM 777 C C . HIS A 1 99 ? -14.141 -9.219 -1.108 1 41.34 99 HIS A C 1
ATOM 779 O O . HIS A 1 99 ? -14.758 -9.703 -0.157 1 41.34 99 HIS A O 1
ATOM 78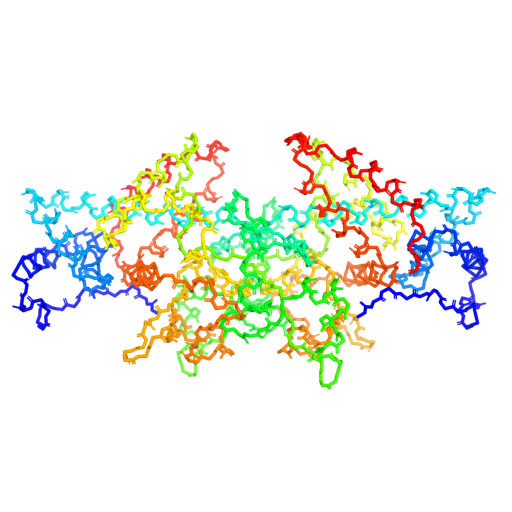5 N N . ASP A 1 100 ? -14.352 -8.07 -1.283 1 43.44 100 ASP A N 1
ATOM 786 C CA . ASP A 1 100 ? -15.633 -7.379 -1.156 1 43.44 100 ASP A CA 1
ATOM 787 C C . ASP A 1 100 ? -16.797 -8.297 -1.522 1 43.44 100 ASP A C 1
ATOM 789 O O . ASP A 1 100 ? -16.672 -9.125 -2.426 1 43.44 100 ASP A O 1
ATOM 793 N N . ILE A 1 101 ? -17.609 -8.562 -0.615 1 43.88 101 ILE A N 1
ATOM 794 C CA . ILE A 1 101 ? -18.922 -9.188 -0.688 1 43.88 101 ILE A CA 1
ATOM 795 C C . ILE A 1 101 ? -19.688 -8.625 -1.884 1 43.88 101 ILE A C 1
ATOM 797 O O . ILE A 1 101 ? -20.219 -7.512 -1.827 1 43.88 101 ILE A O 1
ATOM 801 N N . PHE A 1 102 ? -19.234 -8.852 -2.957 1 44.88 102 PHE A N 1
ATOM 802 C CA . PHE A 1 102 ? -20.156 -8.578 -4.059 1 44.88 102 PHE A CA 1
ATOM 803 C C . PHE A 1 102 ? -21.547 -9.07 -3.734 1 44.88 102 PHE A C 1
ATOM 805 O O . PHE A 1 102 ? -21.719 -10.188 -3.234 1 44.88 102 PHE A O 1
ATOM 812 N N . GLY A 1 103 ? -22.375 -8.211 -3.787 1 50.09 103 GLY A N 1
ATOM 813 C CA . GLY A 1 103 ? -23.797 -8.477 -3.592 1 50.09 103 GLY A CA 1
ATOM 814 C C . GLY A 1 103 ? -24.234 -8.383 -2.141 1 50.09 103 GLY A C 1
ATOM 815 O O . GLY A 1 103 ? -25.375 -8.719 -1.803 1 50.09 103 GLY A O 1
ATOM 816 N N . SER A 1 104 ? -23.031 -8.164 -1.436 1 59.44 104 SER A N 1
ATOM 817 C CA . SER A 1 104 ? -23.484 -8.133 -0.049 1 59.44 104 SER A CA 1
ATOM 818 C C . SER A 1 104 ? -24.188 -6.824 0.276 1 59.44 104 SER A C 1
ATOM 820 O O . SER A 1 104 ? -24 -5.82 -0.415 1 59.44 104 SER A O 1
ATOM 822 N N . GLN A 1 105 ? -25.141 -6.848 0.958 1 70.19 105 GLN A N 1
ATOM 823 C CA . GLN A 1 105 ? -26.016 -5.789 1.467 1 70.19 105 GLN A CA 1
ATOM 824 C C . GLN A 1 105 ? -25.219 -4.785 2.301 1 70.19 105 GLN A C 1
ATOM 826 O O . GLN A 1 105 ? -24.172 -5.125 2.867 1 70.19 105 GLN A O 1
ATOM 831 N N . ILE A 1 106 ? -25.469 -3.57 2.029 1 79.69 106 ILE A N 1
ATOM 832 C CA . ILE A 1 106 ? -24.969 -2.482 2.865 1 79.69 106 ILE A CA 1
ATOM 833 C C . ILE A 1 106 ? -25.109 -2.859 4.34 1 79.69 106 ILE A C 1
ATOM 835 O O . ILE A 1 106 ? -26.141 -3.391 4.758 1 79.69 106 ILE A O 1
ATOM 839 N N . VAL A 1 107 ? -23.984 -2.775 4.973 1 79.69 107 VAL A N 1
ATOM 840 C CA . VAL A 1 107 ? -24.031 -2.904 6.426 1 79.69 107 VAL A CA 1
ATOM 841 C C . VAL A 1 107 ? -24.312 -1.542 7.055 1 79.69 107 VAL A C 1
ATOM 843 O O . VAL A 1 107 ? -23.516 -0.61 6.91 1 79.69 107 VAL A O 1
ATOM 846 N N . THR A 1 108 ? -25.375 -1.379 7.738 1 81.19 108 THR A N 1
ATOM 847 C CA . THR A 1 108 ? -25.859 -0.094 8.234 1 81.19 108 THR A CA 1
ATOM 848 C C . THR A 1 108 ? -24.891 0.484 9.266 1 81.19 108 THR A C 1
ATOM 850 O O . THR A 1 108 ? -24.625 1.688 9.273 1 81.19 108 THR A O 1
ATOM 853 N N . THR A 1 109 ? -24.406 -0.444 10.125 1 84.19 109 THR A N 1
ATOM 854 C CA . THR A 1 109 ? -23.469 -0.006 11.148 1 84.19 109 THR A CA 1
ATOM 855 C C . THR A 1 109 ? -22.203 -0.859 11.117 1 84.19 109 THR A C 1
ATOM 857 O O . THR A 1 109 ? -22.016 -1.728 11.969 1 84.19 109 THR A O 1
ATOM 860 N N . PRO A 1 110 ? -21.375 -0.5 10.219 1 87.12 110 PRO A N 1
ATOM 861 C CA . PRO A 1 110 ? -20.141 -1.302 10.125 1 87.12 110 PRO A CA 1
ATOM 862 C C . PRO A 1 110 ? -19.25 -1.152 11.352 1 87.12 110 PRO A C 1
ATOM 864 O O . PRO A 1 110 ? -19.078 -0.044 11.867 1 87.12 110 PRO A O 1
ATOM 867 N N . THR A 1 111 ? -18.703 -2.277 11.789 1 82.62 111 THR A N 1
ATOM 868 C CA . THR A 1 111 ? -17.844 -2.252 12.969 1 82.62 111 THR A CA 1
ATOM 869 C C . THR A 1 111 ? -16.438 -2.729 12.625 1 82.62 111 THR A C 1
ATOM 871 O O . THR A 1 111 ? -15.523 -2.625 13.445 1 82.62 111 THR A O 1
ATOM 874 N N . THR A 1 112 ? -16.328 -3.236 11.391 1 80.94 112 THR A N 1
ATOM 875 C CA . THR A 1 112 ? -15.023 -3.738 10.961 1 80.94 112 THR A CA 1
ATOM 876 C C . THR A 1 112 ? -14.586 -3.078 9.656 1 80.94 112 THR A C 1
ATOM 878 O O . THR A 1 112 ? -15.414 -2.527 8.93 1 80.94 112 THR A O 1
ATOM 881 N N . TYR A 1 113 ? -13.367 -3.129 9.422 1 83.44 113 TYR A N 1
ATOM 882 C CA . TYR A 1 113 ? -12.805 -2.547 8.211 1 83.44 113 TYR A CA 1
ATOM 883 C C . TYR A 1 113 ? -13.391 -3.211 6.969 1 83.44 113 TYR A C 1
ATOM 885 O O . TYR A 1 113 ? -13.789 -2.529 6.02 1 83.44 113 TYR A O 1
ATOM 893 N N . PRO A 1 114 ? -13.516 -4.527 6.914 1 80.19 114 PRO A N 1
ATOM 894 C CA . PRO A 1 114 ? -14.102 -5.141 5.719 1 80.19 114 PRO A CA 1
ATOM 895 C C . PRO A 1 114 ? -15.523 -4.66 5.438 1 80.19 114 PRO A C 1
ATOM 897 O O . PRO A 1 114 ? -15.891 -4.453 4.281 1 80.19 114 PRO A O 1
ATOM 900 N N . GLN A 1 115 ? -16.219 -4.48 6.48 1 84.31 115 GLN A N 1
ATOM 901 C CA . GLN A 1 115 ? -17.578 -3.971 6.32 1 84.31 115 GLN A CA 1
ATOM 902 C C . GLN A 1 115 ? -17.562 -2.535 5.801 1 84.31 115 GLN A C 1
ATOM 904 O O . GLN A 1 115 ? -18.375 -2.176 4.941 1 84.31 115 GLN A O 1
ATOM 909 N N . ALA A 1 116 ? -16.688 -1.754 6.383 1 89.12 116 ALA A N 1
ATOM 910 C CA . ALA A 1 116 ? -16.547 -0.373 5.93 1 89.12 116 ALA A CA 1
ATOM 911 C C . ALA A 1 116 ? -16.156 -0.317 4.457 1 89.12 116 ALA A C 1
ATOM 913 O O . ALA A 1 116 ? -16.703 0.476 3.689 1 89.12 116 ALA A O 1
ATOM 914 N N . LYS A 1 117 ? -15.266 -1.158 4.105 1 89.12 117 LYS A N 1
ATOM 915 C CA . LYS A 1 117 ? -14.805 -1.193 2.721 1 89.12 117 LYS A CA 1
ATOM 916 C C . LYS A 1 117 ? -15.938 -1.588 1.774 1 89.12 117 LYS A C 1
ATOM 918 O O . LYS A 1 117 ? -16.094 -0.993 0.707 1 89.12 117 LYS A O 1
ATOM 923 N N . ASN A 1 118 ? -16.625 -2.547 2.172 1 87.06 118 ASN A N 1
ATOM 924 C CA . ASN A 1 118 ? -17.766 -2.959 1.367 1 87.06 118 ASN A CA 1
ATOM 925 C C . ASN A 1 118 ? -18.734 -1.807 1.149 1 87.06 118 ASN A C 1
ATOM 927 O O . ASN A 1 118 ? -19.172 -1.561 0.023 1 87.06 118 ASN A O 1
ATOM 931 N N . ASN A 1 119 ? -19.062 -1.151 2.221 1 90.75 119 ASN A N 1
ATOM 932 C CA . ASN A 1 119 ? -19.969 -0.011 2.135 1 90.75 119 ASN A CA 1
ATOM 933 C C . ASN A 1 119 ? -19.406 1.082 1.227 1 90.75 119 ASN A C 1
ATOM 935 O O . ASN A 1 119 ? -20.141 1.647 0.409 1 90.75 119 ASN A O 1
ATOM 939 N N . ALA A 1 120 ? -18.172 1.378 1.37 1 93.44 120 ALA A N 1
ATOM 940 C CA . ALA A 1 120 ? -17.531 2.402 0.547 1 93.44 120 ALA A CA 1
ATOM 941 C C . ALA A 1 120 ? -17.594 2.035 -0.933 1 93.44 120 ALA A C 1
ATOM 943 O O . ALA A 1 120 ? -17.906 2.883 -1.776 1 93.44 120 ALA A O 1
ATOM 944 N N . LEU A 1 121 ? -17.328 0.805 -1.22 1 92.44 121 LEU A N 1
ATOM 945 C CA . LEU A 1 121 ? -17.344 0.341 -2.604 1 92.44 121 LEU A CA 1
ATOM 946 C C . LEU A 1 121 ? -18.719 0.508 -3.225 1 92.44 121 LEU A C 1
ATOM 948 O O . LEU A 1 121 ? -18.844 0.993 -4.352 1 92.44 121 LEU A O 1
ATOM 952 N N . ILE A 1 122 ? -19.688 0.133 -2.479 1 90.56 122 ILE A N 1
ATOM 953 C CA . ILE A 1 122 ? -21.047 0.251 -2.986 1 90.56 122 ILE A CA 1
ATOM 954 C C . ILE A 1 122 ? -21.375 1.721 -3.236 1 90.56 122 ILE A C 1
ATOM 956 O O . ILE A 1 122 ? -21.859 2.08 -4.316 1 90.56 122 ILE A O 1
ATOM 960 N N . ARG A 1 123 ? -21.109 2.494 -2.285 1 93.06 123 ARG A N 1
ATOM 961 C CA . ARG A 1 123 ? -21.391 3.92 -2.412 1 93.06 123 ARG A CA 1
ATOM 962 C C . ARG A 1 123 ? -20.625 4.531 -3.58 1 93.06 123 ARG A C 1
ATOM 964 O O . ARG A 1 123 ? -21.172 5.359 -4.316 1 93.06 123 ARG A O 1
ATOM 971 N N . ASP A 1 124 ? -19.391 4.152 -3.748 1 94.31 124 ASP A N 1
ATOM 972 C CA . ASP A 1 124 ? -18.469 4.777 -4.691 1 94.31 124 ASP A CA 1
ATOM 973 C C . ASP A 1 124 ? -18.516 4.082 -6.051 1 94.31 124 ASP A C 1
ATOM 975 O O . ASP A 1 124 ? -17.625 4.258 -6.879 1 94.31 124 ASP A O 1
ATOM 979 N N . ASN A 1 125 ? -19.5 3.197 -6.254 1 92 125 ASN A N 1
ATOM 980 C CA . ASN A 1 125 ? -19.719 2.477 -7.5 1 92 125 ASN A CA 1
ATOM 981 C C . ASN A 1 125 ? -18.516 1.603 -7.859 1 92 125 ASN A C 1
ATOM 983 O O . ASN A 1 125 ? -18.141 1.515 -9.031 1 92 125 ASN A O 1
ATOM 987 N N . TYR A 1 126 ? -17.844 1.102 -6.816 1 91.94 126 TYR A N 1
ATOM 988 C CA . TYR A 1 126 ? -16.75 0.151 -6.918 1 91.94 126 TYR A CA 1
ATOM 989 C C . TYR A 1 126 ? -15.547 0.779 -7.613 1 91.94 126 TYR A C 1
ATOM 991 O O . TYR A 1 126 ? -14.828 0.103 -8.352 1 91.94 126 TYR A O 1
ATOM 999 N N . ARG A 1 127 ? -15.422 2.094 -7.363 1 95.12 127 ARG A N 1
ATOM 1000 C CA . ARG A 1 127 ? -14.344 2.826 -8.023 1 95.12 127 ARG A CA 1
ATOM 1001 C C . ARG A 1 127 ? -13.602 3.715 -7.027 1 95.12 127 ARG A C 1
ATOM 1003 O O . ARG A 1 127 ? -14.172 4.133 -6.02 1 95.12 127 ARG A O 1
ATOM 1010 N N . CYS A 1 128 ? -12.359 3.896 -7.32 1 96.44 128 CYS A N 1
ATOM 1011 C CA . CYS A 1 128 ? -11.625 4.949 -6.621 1 96.44 128 CYS A CA 1
ATOM 1012 C C . CYS A 1 128 ? -12.273 6.309 -6.848 1 96.44 128 CYS A C 1
ATOM 1014 O O . CYS A 1 128 ? -12.508 6.703 -7.992 1 96.44 128 CYS A O 1
ATOM 1016 N N . MET A 1 129 ? -12.445 7.059 -5.855 1 96.75 129 MET A N 1
ATOM 1017 C CA . MET A 1 129 ? -13.172 8.328 -5.941 1 96.75 129 MET A CA 1
ATOM 1018 C C . MET A 1 129 ? -12.32 9.391 -6.625 1 96.75 129 MET A C 1
ATOM 1020 O O . MET A 1 129 ? -12.844 10.398 -7.109 1 96.75 129 MET A O 1
ATOM 1024 N N . LEU A 1 130 ? -11.016 9.172 -6.699 1 97.31 130 LEU A N 1
ATOM 1025 C CA . LEU A 1 130 ? -10.156 10.188 -7.293 1 97.31 130 LEU A CA 1
ATOM 1026 C C . LEU A 1 130 ? -9.797 9.828 -8.734 1 97.31 130 LEU A C 1
ATOM 1028 O O . LEU A 1 130 ? -9.75 10.703 -9.602 1 97.31 130 LEU A O 1
ATOM 1032 N N . THR A 1 131 ? -9.562 8.562 -9.031 1 95.5 131 THR A N 1
ATOM 1033 C CA . THR A 1 131 ? -9.055 8.164 -10.336 1 95.5 131 THR A CA 1
ATOM 1034 C C . THR A 1 131 ? -10.148 7.52 -11.18 1 95.5 131 THR A C 1
ATOM 1036 O O . THR A 1 131 ? -9.992 7.34 -12.383 1 95.5 131 THR A O 1
ATOM 1039 N N . ASN A 1 132 ? -11.211 7.082 -10.555 1 95.38 132 ASN A N 1
ATOM 1040 C CA . ASN A 1 132 ? -12.344 6.422 -11.188 1 95.38 132 ASN A CA 1
ATOM 1041 C C . ASN A 1 132 ? -11.984 5.012 -11.656 1 95.38 132 ASN A C 1
ATOM 1043 O O . ASN A 1 132 ? -12.719 4.41 -12.445 1 95.38 132 ASN A O 1
ATOM 1047 N N . LYS A 1 133 ? -10.891 4.531 -11.242 1 95.69 133 LYS A N 1
ATOM 1048 C CA . LYS A 1 133 ? -10.516 3.16 -11.57 1 95.69 133 LYS A CA 1
ATOM 1049 C C . LYS A 1 133 ? -11.367 2.152 -10.812 1 95.69 133 LYS A C 1
ATOM 1051 O O . LYS A 1 133 ? -11.664 2.352 -9.633 1 95.69 133 LYS A O 1
ATOM 1056 N N . VAL A 1 134 ? -11.664 1.108 -11.461 1 95.62 134 VAL A N 1
ATOM 1057 C CA . VAL A 1 134 ? -12.523 0.078 -10.891 1 95.62 134 VAL A CA 1
ATOM 1058 C C . VAL A 1 134 ? -11.727 -0.769 -9.898 1 95.62 134 VAL A C 1
ATOM 1060 O O . VAL A 1 134 ? -10.57 -1.11 -10.156 1 95.62 134 VAL A O 1
ATOM 1063 N N . ASP A 1 135 ? -12.32 -1.094 -8.797 1 94.12 135 ASP A N 1
ATOM 1064 C CA . ASP A 1 135 ? -11.695 -1.969 -7.809 1 94.12 135 ASP A CA 1
ATOM 1065 C C . ASP A 1 135 ? -11.383 -3.338 -8.406 1 94.12 135 ASP A C 1
ATOM 1067 O O . ASP A 1 135 ? -12.281 -4.047 -8.859 1 94.12 135 ASP A O 1
ATOM 1071 N N . LEU A 1 136 ? -10.203 -3.658 -8.312 1 91.44 136 LEU A N 1
ATOM 1072 C CA . LEU A 1 136 ? -9.711 -4.867 -8.977 1 91.44 136 LEU A CA 1
ATOM 1073 C C . LEU A 1 136 ? -10.359 -6.109 -8.375 1 91.44 136 LEU A C 1
ATOM 1075 O O . LEU A 1 136 ? -10.758 -7.02 -9.109 1 91.44 136 LEU A O 1
ATOM 1079 N N . SER A 1 137 ? -10.406 -6.176 -7.078 1 86.19 137 SER A N 1
ATOM 1080 C CA . SER A 1 137 ? -10.969 -7.344 -6.414 1 86.19 137 SER A CA 1
ATOM 1081 C C . SER A 1 137 ? -12.43 -7.562 -6.812 1 86.19 137 SER A C 1
ATOM 1083 O O . SER A 1 137 ? -12.836 -8.688 -7.094 1 86.19 137 SER A O 1
ATOM 1085 N N . THR A 1 138 ? -13.18 -6.488 -6.863 1 88.62 138 THR A N 1
ATOM 1086 C CA . THR A 1 138 ? -14.57 -6.598 -7.273 1 88.62 138 THR A CA 1
ATOM 1087 C C . THR A 1 138 ? -14.68 -7.031 -8.734 1 88.62 138 THR A C 1
ATOM 1089 O O . THR A 1 138 ? -15.477 -7.914 -9.07 1 88.62 138 THR A O 1
ATOM 1092 N N . TYR A 1 139 ? -13.938 -6.438 -9.523 1 90.44 139 TYR A N 1
ATOM 1093 C CA . TYR A 1 139 ? -13.945 -6.789 -10.945 1 90.44 139 TYR A CA 1
ATOM 1094 C C . TYR A 1 139 ? -13.609 -8.266 -11.141 1 90.44 139 TYR A C 1
ATOM 1096 O O . TYR A 1 139 ? -14.25 -8.945 -11.945 1 90.44 139 TYR A O 1
ATOM 1104 N N . SER A 1 140 ? -12.641 -8.734 -10.461 1 87.06 140 SER A N 1
ATOM 1105 C CA . SER A 1 140 ? -12.156 -10.102 -10.594 1 87.06 140 SER A CA 1
ATOM 1106 C C . SER A 1 140 ? -13.211 -11.109 -10.164 1 87.06 140 SER A C 1
ATOM 1108 O O . SER A 1 140 ? -13.281 -12.211 -10.719 1 87.06 140 SER A O 1
ATOM 1110 N N . ASN A 1 141 ? -14.047 -10.703 -9.234 1 81.44 141 ASN A N 1
ATOM 1111 C CA . ASN A 1 141 ? -14.906 -11.695 -8.602 1 81.44 141 ASN A CA 1
ATOM 1112 C C . ASN A 1 141 ? -16.375 -11.477 -8.953 1 81.44 141 ASN A C 1
ATOM 1114 O O . ASN A 1 141 ? -17.25 -12.195 -8.469 1 81.44 141 ASN A O 1
ATOM 1118 N N . CYS A 1 142 ? -16.641 -10.523 -9.781 1 84.25 142 CYS A N 1
ATOM 1119 C CA . CYS A 1 142 ? -18.031 -10.219 -10.133 1 84.25 142 CYS A CA 1
ATOM 1120 C C . CYS A 1 142 ? -18.25 -10.344 -11.633 1 84.25 142 CYS A C 1
ATOM 1122 O O . CYS A 1 142 ? -18.031 -9.383 -12.375 1 84.25 142 CYS A O 1
ATOM 1124 N N . PRO A 1 143 ? -18.812 -11.477 -11.992 1 84.38 143 PRO A N 1
ATOM 1125 C CA . PRO A 1 143 ? -19.047 -11.688 -13.422 1 84.38 143 PRO A CA 1
ATOM 1126 C C . PRO A 1 143 ? -19.969 -10.625 -14.023 1 84.38 143 PRO A C 1
ATOM 1128 O O . PRO A 1 143 ? -19.766 -10.211 -15.164 1 84.38 143 PRO A O 1
ATOM 1131 N N . ALA A 1 144 ? -20.891 -10.219 -13.281 1 85.75 144 ALA A N 1
ATOM 1132 C CA . ALA A 1 144 ? -21.812 -9.211 -13.773 1 85.75 144 ALA A CA 1
ATOM 1133 C C . ALA A 1 144 ? -21.094 -7.906 -14.102 1 85.75 144 ALA A C 1
ATOM 1135 O O . ALA A 1 144 ? -21.359 -7.273 -15.117 1 85.75 144 ALA A O 1
ATOM 1136 N N . LEU A 1 145 ? -20.203 -7.52 -13.242 1 88.5 145 LEU A N 1
ATOM 1137 C CA . LEU A 1 145 ? -19.422 -6.309 -13.469 1 88.5 145 LEU A CA 1
ATOM 1138 C C . LEU A 1 145 ? -18.484 -6.477 -14.672 1 88.5 145 LEU A C 1
ATOM 1140 O O . LEU A 1 145 ? -18.312 -5.543 -15.453 1 88.5 145 LEU A O 1
ATOM 1144 N N . GLN A 1 146 ? -17.953 -7.629 -14.773 1 88.94 146 GLN A N 1
ATOM 1145 C CA . GLN A 1 146 ? -17.094 -7.926 -15.914 1 88.94 146 GLN A CA 1
ATOM 1146 C C . GLN A 1 146 ? -17.844 -7.785 -17.234 1 88.94 146 GLN A C 1
ATOM 1148 O O . GLN A 1 146 ? -17.344 -7.195 -18.188 1 88.94 146 GLN A O 1
ATOM 1153 N N . GLU A 1 147 ? -18.984 -8.336 -17.203 1 90.56 147 GLU A N 1
ATOM 1154 C CA . GLU A 1 147 ? -19.812 -8.273 -18.391 1 90.56 147 GLU A CA 1
ATOM 1155 C C . GLU A 1 147 ? -20.203 -6.828 -18.703 1 90.56 147 GLU A C 1
ATOM 1157 O O . GLU A 1 147 ? -20.188 -6.41 -19.875 1 90.56 147 GLU A O 1
ATOM 1162 N N . GLN A 1 148 ? -20.547 -6.145 -17.703 1 90.38 148 GLN A N 1
ATOM 1163 C CA . GLN A 1 148 ? -20.969 -4.758 -17.859 1 90.38 148 GLN A CA 1
ATOM 1164 C C . GLN A 1 148 ? -19.859 -3.902 -18.438 1 90.38 148 GLN A C 1
ATOM 1166 O O . GLN A 1 148 ? -20.109 -3.061 -19.312 1 90.38 148 GLN A O 1
ATOM 1171 N N . LEU A 1 149 ? -18.656 -4.078 -17.984 1 91.81 149 LEU A N 1
ATOM 1172 C CA . LEU A 1 149 ? -17.547 -3.225 -18.375 1 91.81 149 LEU A CA 1
ATOM 1173 C C . LEU A 1 149 ? -16.922 -3.713 -19.688 1 91.81 149 LEU A C 1
ATOM 1175 O O . LEU A 1 149 ? -16.297 -2.932 -20.406 1 91.81 149 LEU A O 1
ATOM 1179 N N . GLY A 1 150 ? -17.031 -4.918 -19.984 1 87.62 150 GLY A N 1
ATOM 1180 C CA . GLY A 1 150 ? -16.469 -5.477 -21.203 1 87.62 150 GLY A CA 1
ATOM 1181 C C . GLY A 1 150 ? -14.953 -5.633 -21.141 1 87.62 150 GLY A C 1
ATOM 1182 O O . GLY A 1 150 ? -14.344 -5.449 -20.094 1 87.62 150 GLY A O 1
ATOM 1183 N N . VAL A 1 151 ? -14.445 -6.078 -22.312 1 85.06 151 VAL A N 1
ATOM 1184 C CA . VAL A 1 151 ? -13.023 -6.391 -22.328 1 85.06 151 VAL A CA 1
ATOM 1185 C C . VAL A 1 151 ? -12.312 -5.516 -23.359 1 85.06 151 VAL A C 1
ATOM 1187 O O . VAL A 1 151 ? -11.086 -5.488 -23.422 1 85.06 151 VAL A O 1
ATOM 1190 N N . ASP A 1 152 ? -13.109 -4.727 -24.125 1 87.62 152 ASP A N 1
ATOM 1191 C CA . ASP A 1 152 ? -12.539 -3.885 -25.172 1 87.62 152 ASP A CA 1
ATOM 1192 C C . ASP A 1 152 ? -13.211 -2.516 -25.203 1 87.62 152 ASP A C 1
ATOM 1194 O O . ASP A 1 152 ? -14.352 -2.395 -25.656 1 87.62 152 ASP A O 1
ATOM 1198 N N . PRO A 1 153 ? -12.453 -1.506 -24.859 1 91.56 153 PRO A N 1
ATOM 1199 C CA . PRO A 1 153 ? -11.117 -1.553 -24.266 1 91.56 153 PRO A CA 1
ATOM 1200 C C . PRO A 1 153 ? -11.109 -2.189 -22.875 1 91.56 153 PRO A C 1
ATOM 1202 O O . PRO A 1 153 ? -12.156 -2.277 -22.234 1 91.56 153 PRO A O 1
ATOM 1205 N N . PRO A 1 154 ? -9.992 -2.658 -22.438 1 92.75 154 PRO A N 1
ATOM 1206 C CA . PRO A 1 154 ? -9.961 -3.221 -21.094 1 92.75 154 PRO A CA 1
ATOM 1207 C C . PRO A 1 154 ? -10.297 -2.191 -20.016 1 92.75 154 PRO A C 1
ATOM 1209 O O . PRO A 1 154 ? -9.875 -1.036 -20.109 1 92.75 154 PRO A O 1
ATOM 1212 N N . PRO A 1 155 ? -11.023 -2.643 -19.109 1 93.94 155 PRO A N 1
ATOM 1213 C CA . PRO A 1 155 ? -11.375 -1.707 -18.031 1 93.94 155 PRO A CA 1
ATOM 1214 C C . PRO A 1 155 ? -10.172 -1.279 -17.203 1 93.94 155 PRO A C 1
ATOM 1216 O O . PRO A 1 155 ? -9.273 -2.088 -16.953 1 93.94 155 PRO A O 1
ATOM 1219 N N . ASN A 1 156 ? -10.211 -0.004 -16.812 1 95.25 156 ASN A N 1
ATOM 1220 C CA . ASN A 1 156 ? -9.172 0.537 -15.945 1 95.25 156 ASN A CA 1
ATOM 1221 C C . ASN A 1 156 ? -9.367 0.109 -14.492 1 95.25 156 ASN A C 1
ATOM 1223 O O . ASN A 1 156 ? -10.172 0.7 -13.766 1 95.25 156 ASN A O 1
ATOM 1227 N N . VAL A 1 157 ? -8.625 -0.93 -14.07 1 95.06 157 VAL A N 1
ATOM 1228 C CA . VAL A 1 157 ? -8.797 -1.507 -12.742 1 95.06 157 VAL A CA 1
ATOM 1229 C C . VAL A 1 157 ? -7.562 -1.217 -11.891 1 95.06 157 VAL A C 1
ATOM 1231 O O . VAL A 1 157 ? -6.465 -1.013 -12.422 1 95.06 157 VAL A O 1
ATOM 1234 N N . ASP A 1 158 ? -7.723 -1.135 -10.625 1 94.06 158 ASP A N 1
ATOM 1235 C CA . ASP A 1 158 ? -6.633 -0.957 -9.672 1 94.06 158 ASP A CA 1
ATOM 1236 C C . ASP A 1 158 ? -6.988 -1.552 -8.312 1 94.06 158 ASP A C 1
ATOM 1238 O O . ASP A 1 158 ? -8.156 -1.83 -8.031 1 94.06 158 ASP A O 1
ATOM 1242 N N . ILE A 1 159 ? -5.965 -1.77 -7.578 1 91.19 159 ILE A N 1
ATOM 1243 C CA . ILE A 1 159 ? -6.168 -2.205 -6.199 1 91.19 159 ILE A CA 1
ATOM 1244 C C . ILE A 1 159 ? -6.613 -1.02 -5.344 1 91.19 159 ILE A C 1
ATOM 1246 O O . ILE A 1 159 ? -5.973 0.033 -5.348 1 91.19 159 ILE A O 1
ATOM 1250 N N . THR A 1 160 ? -7.727 -1.232 -4.668 1 92 160 THR A N 1
ATOM 1251 C CA . THR A 1 160 ? -8.25 -0.129 -3.869 1 92 160 THR A CA 1
ATOM 1252 C C . THR A 1 160 ? -8.352 -0.527 -2.398 1 92 160 THR A C 1
ATOM 1254 O O . THR A 1 160 ? -8.195 -1.702 -2.057 1 92 160 THR A O 1
ATOM 1257 N N . GLY A 1 161 ? -8.5 0.46 -1.563 1 89.69 161 GLY A N 1
ATOM 1258 C CA . GLY A 1 161 ? -8.789 0.323 -0.144 1 89.69 161 GLY A CA 1
ATOM 1259 C C . GLY A 1 161 ? -9.797 1.338 0.364 1 89.69 161 GLY A C 1
ATOM 1260 O O . GLY A 1 161 ? -10.164 2.268 -0.356 1 89.69 161 GLY A O 1
ATOM 1261 N N . CYS A 1 162 ? -10.25 0.984 1.534 1 92.69 162 CYS A N 1
ATOM 1262 C CA . CYS A 1 162 ? -11.125 1.908 2.246 1 92.69 162 CYS A CA 1
ATOM 1263 C C . CYS A 1 162 ? -10.32 2.863 3.117 1 92.69 162 CYS A C 1
ATOM 1265 O O . CYS A 1 162 ? -9.766 2.457 4.141 1 92.69 162 CYS A O 1
ATOM 1267 N N . TRP A 1 163 ? -10.297 4.113 2.721 1 94.12 163 TRP A N 1
ATOM 1268 C CA . TRP A 1 163 ? -9.531 5.109 3.467 1 94.12 163 TRP A CA 1
ATOM 1269 C C . TRP A 1 163 ? -10.422 5.836 4.469 1 94.12 163 TRP A C 1
ATOM 1271 O O . TRP A 1 163 ? -11.547 6.223 4.148 1 94.12 163 TRP A O 1
ATOM 1281 N N . HIS A 1 164 ? -9.922 5.961 5.637 1 94.12 164 HIS A N 1
ATOM 1282 C CA . HIS A 1 164 ? -10.578 6.766 6.664 1 94.12 164 HIS A CA 1
ATOM 1283 C C . HIS A 1 164 ? -9.961 8.156 6.738 1 94.12 164 HIS A C 1
ATOM 1285 O O . HIS A 1 164 ? -8.758 8.305 6.973 1 94.12 164 HIS A O 1
ATOM 1291 N N . ILE A 1 165 ? -10.766 9.117 6.605 1 95.44 165 ILE A N 1
ATOM 1292 C CA . ILE A 1 165 ? -10.273 10.492 6.684 1 95.44 165 ILE A CA 1
ATOM 1293 C C . ILE A 1 165 ? -9.688 10.75 8.062 1 95.44 165 ILE A C 1
ATOM 1295 O O . ILE A 1 165 ? -8.547 11.219 8.188 1 95.44 165 ILE A O 1
ATOM 1299 N N . ILE A 1 166 ? -10.523 10.5 9.016 1 91.56 166 ILE A N 1
ATOM 1300 C CA . ILE A 1 166 ? -10.047 10.445 10.391 1 91.56 166 ILE A CA 1
ATOM 1301 C C . ILE A 1 166 ? -9.703 9 10.758 1 91.56 166 ILE A C 1
ATOM 1303 O O . ILE A 1 166 ? -10.57 8.125 10.75 1 91.56 166 ILE A O 1
ATOM 1307 N N . PRO A 1 167 ? -8.492 8.75 11.047 1 87.25 167 PRO A N 1
ATOM 1308 C CA . PRO A 1 167 ? -8.055 7.367 11.234 1 87.25 167 PRO A CA 1
ATOM 1309 C C . PRO A 1 167 ? -8.75 6.688 12.414 1 87.25 167 PRO A C 1
ATOM 1311 O O . PRO A 1 167 ? -9.094 7.348 13.398 1 87.25 167 PRO A O 1
ATOM 1314 N N . GLN A 1 168 ? -8.805 5.367 12.32 1 78.94 168 GLN A N 1
ATOM 1315 C CA . GLN A 1 168 ? -9.523 4.547 13.289 1 78.94 168 GLN A CA 1
ATOM 1316 C C . GLN A 1 168 ? -8.883 4.645 14.672 1 78.94 168 GLN A C 1
ATOM 1318 O O . GLN A 1 168 ? -9.578 4.57 15.688 1 78.94 168 GLN A O 1
ATOM 1323 N N . PHE A 1 169 ? -7.629 4.781 14.75 1 72.94 169 PHE A N 1
ATOM 1324 C CA . PHE A 1 169 ? -6.941 4.719 16.031 1 72.94 169 PHE A CA 1
ATOM 1325 C C . PHE A 1 169 ? -7.25 5.953 16.875 1 72.94 169 PHE A C 1
ATOM 1327 O O . PHE A 1 169 ? -6.98 5.977 18.078 1 72.94 169 PHE A O 1
ATOM 1334 N N . VAL A 1 170 ? -7.852 6.934 16.219 1 72.31 170 VAL A N 1
ATOM 1335 C CA . VAL A 1 170 ? -8.211 8.141 16.953 1 72.31 170 VAL A CA 1
ATOM 1336 C C . VAL A 1 170 ? -9.32 7.824 17.953 1 72.31 170 VAL A C 1
ATOM 1338 O O . VAL A 1 170 ? -9.406 8.445 19.016 1 72.31 170 VAL A O 1
ATOM 1341 N N . VAL A 1 171 ? -10.133 6.801 17.688 1 67.25 171 VAL A N 1
ATOM 1342 C CA . VAL A 1 171 ? -11.297 6.535 18.531 1 67.25 171 VAL A CA 1
ATOM 1343 C C . VAL A 1 171 ? -11.039 5.297 19.391 1 67.25 171 VAL A C 1
ATOM 1345 O O . VAL A 1 171 ? -11.695 5.098 20.422 1 67.25 171 VAL A O 1
ATOM 1348 N N . ASN A 1 172 ? -10.25 4.312 18.891 1 61.31 172 ASN A N 1
ATOM 1349 C CA . ASN A 1 172 ? -10.078 3.068 19.641 1 61.31 172 ASN A CA 1
ATOM 1350 C C . ASN A 1 172 ? -9.125 3.252 20.812 1 61.31 172 ASN A C 1
ATOM 1352 O O . ASN A 1 172 ? -7.973 3.641 20.641 1 61.31 172 ASN A O 1
ATOM 1356 N N . ASP A 1 173 ? -9.766 3.291 22.031 1 52.81 173 ASP A N 1
ATOM 1357 C CA . ASP A 1 173 ? -9.086 3.436 23.328 1 52.81 173 ASP A CA 1
ATOM 1358 C C . ASP A 1 173 ? -8.258 2.197 23.641 1 52.81 173 ASP A C 1
ATOM 1360 O O . ASP A 1 173 ? -7.816 2.021 24.781 1 52.81 173 ASP A O 1
ATOM 1364 N N . ASN A 1 174 ? -8.266 1.282 22.828 1 48.16 174 ASN A N 1
ATOM 1365 C CA . ASN A 1 174 ? -7.57 0.145 23.422 1 48.16 174 ASN A CA 1
ATOM 1366 C C . ASN A 1 174 ? -6.18 0.534 23.922 1 48.16 174 ASN A C 1
ATOM 1368 O O . ASN A 1 174 ? -5.582 1.488 23.422 1 48.16 174 ASN A O 1
ATOM 1372 N N . GLN A 1 175 ? -5.73 -0.18 25.031 1 43.66 175 GLN A N 1
ATOM 1373 C CA . GLN A 1 175 ? -4.699 0.013 26.047 1 43.66 175 GLN A CA 1
ATOM 1374 C C . GLN A 1 175 ? -3.459 0.674 25.453 1 43.66 175 GLN A C 1
ATOM 1376 O O . GLN A 1 175 ? -2.914 1.615 26.031 1 43.66 175 GLN A O 1
ATOM 1381 N N . GLY A 1 176 ? -2.832 0.024 24.703 1 42.38 176 GLY A N 1
ATOM 1382 C CA . GLY A 1 176 ? -1.431 0.37 24.531 1 42.38 176 GLY A CA 1
ATOM 1383 C C . GLY A 1 176 ? -1.228 1.656 23.75 1 42.38 176 GLY A C 1
ATOM 1384 O O . GLY A 1 176 ? -0.134 2.225 23.766 1 42.38 176 GLY A O 1
ATOM 1385 N N . GLU A 1 177 ? -2.271 2.119 22.969 1 50.78 177 GLU A N 1
ATOM 1386 C CA . GLU A 1 177 ? -2.051 3.287 22.125 1 50.78 177 GLU A CA 1
ATOM 1387 C C . GLU A 1 177 ? -2.789 4.508 22.656 1 50.78 177 GLU A C 1
ATOM 1389 O O . GLU A 1 177 ? -3.207 5.379 21.891 1 50.78 177 GLU A O 1
ATOM 1394 N N . GLN A 1 178 ? -3.059 4.547 23.859 1 52.22 178 GLN A N 1
ATOM 1395 C CA . GLN A 1 178 ? -3.803 5.57 24.578 1 52.22 178 GLN A CA 1
ATOM 1396 C C . GLN A 1 178 ? -3.219 6.957 24.328 1 52.22 178 GLN A C 1
ATOM 1398 O O . GLN A 1 178 ? -3.959 7.926 24.141 1 52.22 178 GLN A O 1
ATOM 1403 N N . PHE A 1 179 ? -1.941 6.93 24.391 1 48.78 179 PHE A N 1
ATOM 1404 C CA . PHE A 1 179 ? -1.303 8.227 24.234 1 48.78 179 PHE A CA 1
ATOM 1405 C C . PHE A 1 179 ? -1.64 8.828 22.875 1 48.78 179 PHE A C 1
ATOM 1407 O O . PHE A 1 179 ? -1.974 10.016 22.781 1 48.78 179 PHE A O 1
ATOM 1414 N N . ALA A 1 180 ? -1.688 7.906 21.922 1 56.81 180 ALA A N 1
ATOM 1415 C CA . ALA A 1 180 ? -1.992 8.414 20.594 1 56.81 180 ALA A CA 1
ATOM 1416 C C . ALA A 1 180 ? -3.434 8.906 20.5 1 56.81 180 ALA A C 1
ATOM 1418 O O . ALA A 1 180 ? -3.715 9.922 19.859 1 56.81 180 ALA A O 1
ATOM 1419 N N . HIS A 1 181 ? -4.137 8.359 21.328 1 61.94 181 HIS A N 1
ATOM 1420 C CA . HIS A 1 181 ? -5.562 8.672 21.328 1 61.94 181 HIS A CA 1
ATOM 1421 C C . HIS A 1 181 ? -5.824 10.055 21.906 1 61.94 181 HIS A C 1
ATOM 1423 O O . HIS A 1 181 ? -6.461 10.891 21.25 1 61.94 181 HIS A O 1
ATOM 1429 N N . ASP A 1 182 ? -5.309 10.234 23.078 1 62.31 182 ASP A N 1
ATOM 1430 C CA . ASP A 1 182 ? -5.594 11.508 23.75 1 62.31 182 ASP A CA 1
ATOM 1431 C C . ASP A 1 182 ? -5.016 12.68 22.969 1 62.31 182 ASP A C 1
ATOM 1433 O O . ASP A 1 182 ? -5.66 13.727 22.844 1 62.31 182 ASP A O 1
ATOM 1437 N N . THR A 1 183 ? -3.947 12.383 22.406 1 63.59 183 THR A N 1
ATOM 1438 C CA . THR A 1 183 ? -3.236 13.438 21.703 1 63.59 183 THR A CA 1
ATOM 1439 C C . THR A 1 183 ? -3.943 13.773 20.391 1 63.59 183 THR A C 1
ATOM 1441 O O . THR A 1 183 ? -4.129 14.945 20.062 1 63.59 183 THR A O 1
ATOM 1444 N N . MET A 1 184 ? -4.469 12.883 19.781 1 76 184 MET A N 1
ATOM 1445 C CA . MET A 1 184 ? -5.109 13.117 18.484 1 76 184 MET A CA 1
ATOM 1446 C C . MET A 1 184 ? -6.477 13.766 18.672 1 76 184 MET A C 1
ATOM 1448 O O . MET A 1 184 ? -6.914 14.547 17.828 1 76 184 MET A O 1
ATOM 1452 N N . LEU A 1 185 ? -6.98 13.516 19.875 1 77.75 185 LEU A N 1
ATOM 1453 C CA . LEU A 1 185 ? -8.289 14.078 20.188 1 77.75 185 LEU A CA 1
ATOM 1454 C C . LEU A 1 185 ? -8.203 15.602 20.297 1 77.75 185 LEU A C 1
ATOM 1456 O O . LEU A 1 185 ? -9.133 16.312 19.906 1 77.75 185 LEU A O 1
ATOM 1460 N N . LYS A 1 186 ? -7.098 16.016 20.75 1 78.06 186 LYS A N 1
ATOM 1461 C CA . LYS A 1 186 ? -6.918 17.469 20.891 1 78.06 186 LYS A CA 1
ATOM 1462 C C . LYS A 1 186 ? -6.906 18.141 19.531 1 78.06 186 LYS A C 1
ATOM 1464 O O . LYS A 1 186 ? -7.52 19.203 19.344 1 78.06 186 LYS A O 1
ATOM 1469 N N . VAL A 1 187 ? -6.207 17.594 18.578 1 85.56 187 VAL A N 1
ATOM 1470 C CA . VAL A 1 187 ? -6.16 18.141 17.234 1 85.56 187 VAL A CA 1
ATOM 1471 C C . VAL A 1 187 ? -7.551 18.109 16.609 1 85.56 187 VAL A C 1
ATOM 1473 O O . VAL A 1 187 ? -8 19.078 16 1 85.56 187 VAL A O 1
ATOM 1476 N N . LEU A 1 188 ? -8.164 17.062 16.844 1 87.25 188 LEU A N 1
ATOM 1477 C CA . LEU A 1 188 ? -9.492 16.859 16.281 1 87.25 188 LEU A CA 1
ATOM 1478 C C . LEU A 1 188 ? -10.484 17.875 16.828 1 87.25 188 LEU A C 1
ATOM 1480 O O . LEU A 1 188 ? -11.18 18.547 16.062 1 87.25 188 LEU A O 1
ATOM 1484 N N . GLU A 1 189 ? -10.477 18.031 18.094 1 87.75 189 GLU A N 1
ATOM 1485 C CA . GLU A 1 189 ? -11.484 18.875 18.734 1 87.75 189 GLU A CA 1
ATOM 1486 C C . GLU A 1 189 ? -11.094 20.344 18.719 1 87.75 189 GLU A C 1
ATOM 1488 O O . GLU A 1 189 ? -11.891 21.203 18.344 1 87.75 189 GLU A O 1
ATOM 1493 N N . ARG A 1 190 ? -9.859 20.609 19.094 1 86.88 190 ARG A N 1
ATOM 1494 C CA . ARG A 1 190 ? -9.438 22 19.234 1 86.88 190 ARG A CA 1
ATOM 1495 C C . ARG A 1 190 ? -9.164 22.625 17.875 1 86.88 190 ARG A C 1
ATOM 1497 O O . ARG A 1 190 ? -9.641 23.734 17.594 1 86.88 190 ARG A O 1
ATOM 1504 N N . PHE A 1 191 ? -8.445 21.938 17.078 1 92.62 191 PHE A N 1
ATOM 1505 C CA . PHE A 1 191 ? -8.047 22.469 15.789 1 92.62 191 PHE A CA 1
ATOM 1506 C C . PHE A 1 191 ? -9.125 22.219 14.742 1 92.62 191 PHE A C 1
ATOM 1508 O O . PHE A 1 191 ? -9.438 23.094 13.938 1 92.62 191 PHE A O 1
ATOM 1515 N N . GLY A 1 192 ? -9.742 21.062 14.805 1 91.62 192 GLY A N 1
ATOM 1516 C CA . GLY A 1 192 ? -10.711 20.688 13.789 1 91.62 192 GLY A CA 1
ATOM 1517 C C . GLY A 1 192 ? -12.125 21.125 14.109 1 91.62 192 GLY A C 1
ATOM 1518 O O . GLY A 1 192 ? -12.977 21.219 13.227 1 91.62 192 GLY A O 1
ATOM 1519 N N . GLY A 1 193 ? -12.391 21.281 15.414 1 88.06 193 GLY A N 1
ATOM 1520 C CA . GLY A 1 193 ? -13.75 21.562 15.82 1 88.06 193 GLY A CA 1
ATOM 1521 C C . GLY A 1 193 ? -14.688 20.375 15.672 1 88.06 193 GLY A C 1
ATOM 1522 O O . GLY A 1 193 ? -15.875 20.547 15.414 1 88.06 193 GLY A O 1
ATOM 1523 N N . ILE A 1 194 ? -14.141 19.219 15.609 1 89.31 194 ILE A N 1
ATOM 1524 C CA . ILE A 1 194 ? -14.906 17.984 15.461 1 89.31 194 ILE A CA 1
ATOM 1525 C C . ILE A 1 194 ? -14.945 17.234 16.797 1 89.31 194 ILE A C 1
ATOM 1527 O O . ILE A 1 194 ? -13.898 16.891 17.359 1 89.31 194 ILE A O 1
ATOM 1531 N N . SER A 1 195 ? -16.125 17.047 17.266 1 84.69 195 SER A N 1
ATOM 1532 C CA . SER A 1 195 ? -16.281 16.344 18.531 1 84.69 195 SER A CA 1
ATOM 1533 C C . SER A 1 195 ? -16 14.852 18.359 1 84.69 195 SER A C 1
ATOM 1535 O O . SER A 1 195 ? -16.484 14.227 17.406 1 84.69 195 SER A O 1
ATOM 1537 N N . HIS A 1 196 ? -15.25 14.352 19.266 1 81.75 196 HIS A N 1
ATOM 1538 C CA . HIS A 1 196 ? -15.016 12.914 19.234 1 81.75 196 HIS A CA 1
ATOM 1539 C C . HIS A 1 196 ? -16.312 12.141 19.406 1 81.75 196 HIS A C 1
ATOM 1541 O O . HIS A 1 196 ? -16.453 11.016 18.922 1 81.75 196 HIS A O 1
ATOM 1547 N N . LEU A 1 197 ? -17.219 12.758 20.094 1 80.88 197 LEU A N 1
ATOM 1548 C CA . LEU A 1 197 ? -18.516 12.125 20.312 1 80.88 197 LEU A CA 1
ATOM 1549 C C . LEU A 1 197 ? -19.266 11.938 18.984 1 80.88 197 LEU A C 1
ATOM 1551 O O . LEU A 1 197 ? -19.953 10.938 18.797 1 80.88 197 LEU A O 1
ATOM 1555 N N . GLU A 1 198 ? -19.078 12.906 18.172 1 83.19 198 GLU A N 1
ATOM 1556 C CA . GLU A 1 198 ? -19.703 12.797 16.859 1 83.19 198 GLU A CA 1
ATOM 1557 C C . GLU A 1 198 ? -19.188 11.578 16.094 1 83.19 198 GLU A C 1
ATOM 1559 O O . GLU A 1 198 ? -19.953 10.852 15.469 1 83.19 198 GLU A O 1
ATOM 1564 N N . LEU A 1 199 ? -17.938 11.312 16.172 1 82.94 199 LEU A N 1
ATOM 1565 C CA . LEU A 1 199 ? -17.312 10.203 15.477 1 82.94 199 LEU A CA 1
ATOM 1566 C C . LEU A 1 199 ? -17.688 8.875 16.125 1 82.94 199 LEU A C 1
ATOM 1568 O O . LEU A 1 199 ? -17.906 7.879 15.422 1 82.94 199 LEU A O 1
ATOM 1572 N N . ASN A 1 200 ? -17.719 8.945 17.391 1 79.62 200 ASN A N 1
ATOM 1573 C CA . ASN A 1 200 ? -18.078 7.734 18.125 1 79.62 200 ASN A CA 1
ATOM 1574 C C . ASN A 1 200 ? -19.547 7.352 17.891 1 79.62 200 ASN A C 1
ATOM 1576 O O . ASN A 1 200 ? -19.859 6.172 17.75 1 79.62 200 ASN A O 1
ATOM 1580 N N . ASN A 1 201 ? -20.375 8.289 17.922 1 81.56 201 ASN A N 1
ATOM 1581 C CA . ASN A 1 201 ? -21.797 8.039 17.766 1 81.56 201 ASN A CA 1
ATOM 1582 C C . ASN A 1 201 ? -22.125 7.508 16.375 1 81.56 201 ASN A C 1
ATOM 1584 O O . ASN A 1 201 ? -22.938 6.59 16.234 1 81.56 201 ASN A O 1
ATOM 1588 N N . ARG A 1 202 ? -21.531 8.062 15.445 1 83.25 202 ARG A N 1
ATOM 1589 C CA . ARG A 1 202 ? -21.781 7.633 14.078 1 83.25 202 ARG A CA 1
ATOM 1590 C C . ARG A 1 202 ? -20.984 6.375 13.75 1 83.25 202 ARG A C 1
ATOM 1592 O O . ARG A 1 202 ? -21.391 5.574 12.906 1 83.25 202 ARG A O 1
ATOM 1599 N N . GLY A 1 203 ? -19.859 6.281 14.484 1 87.25 203 GLY A N 1
ATOM 1600 C CA . GLY A 1 203 ? -18.922 5.199 14.188 1 87.25 203 GLY A CA 1
ATOM 1601 C C . GLY A 1 203 ? -17.797 5.617 13.258 1 87.25 203 GLY A C 1
ATOM 1602 O O . GLY A 1 203 ? -18.031 6.348 12.297 1 87.25 203 GLY A O 1
ATOM 1603 N N . ILE A 1 204 ? -16.672 5.176 13.445 1 89.31 204 ILE A N 1
ATOM 1604 C CA . ILE A 1 204 ? -15.461 5.551 12.719 1 89.31 204 ILE A CA 1
ATOM 1605 C C . ILE A 1 204 ? -15.57 5.074 11.266 1 89.31 204 ILE A C 1
ATOM 1607 O O . ILE A 1 204 ? -14.93 5.641 10.375 1 89.31 204 ILE A O 1
ATOM 1611 N N . HIS A 1 205 ? -16.453 4.082 11.039 1 91 205 HIS A N 1
ATOM 1612 C CA . HIS A 1 205 ? -16.609 3.477 9.719 1 91 205 HIS A CA 1
ATOM 1613 C C . HIS A 1 205 ? -17.797 4.07 8.977 1 91 205 HIS A C 1
ATOM 1615 O O . HIS A 1 205 ? -18.219 3.549 7.938 1 91 205 HIS A O 1
ATOM 1621 N N . HIS A 1 206 ? -18.297 5.148 9.523 1 92.5 206 HIS A N 1
ATOM 1622 C CA . HIS A 1 206 ? -19.438 5.789 8.891 1 92.5 206 HIS A CA 1
ATOM 1623 C C . HIS A 1 206 ? -19.078 6.316 7.5 1 92.5 206 HIS A C 1
ATOM 1625 O O . HIS A 1 206 ? -17.938 6.703 7.258 1 92.5 206 HIS A O 1
ATOM 1631 N N . TRP A 1 207 ? -20.031 6.516 6.637 1 91.75 207 TRP A N 1
ATOM 1632 C CA . TRP A 1 207 ? -19.875 6.887 5.234 1 91.75 207 TRP A CA 1
ATOM 1633 C C . TRP A 1 207 ? -19.188 8.242 5.109 1 91.75 207 TRP A C 1
ATOM 1635 O O . TRP A 1 207 ? -18.422 8.469 4.16 1 91.75 207 TRP A O 1
ATOM 1645 N N . THR A 1 208 ? -19.406 9.016 6.031 1 94.25 208 THR A N 1
ATOM 1646 C CA . THR A 1 208 ? -18.891 10.375 5.949 1 94.25 208 THR A CA 1
ATOM 1647 C C . THR A 1 208 ? -17.391 10.406 6.27 1 94.25 208 THR A C 1
ATOM 1649 O O . THR A 1 208 ? -16.734 11.414 6.027 1 94.25 208 THR A O 1
ATOM 1652 N N . ASN A 1 209 ? -16.859 9.266 6.754 1 95.5 209 ASN A N 1
ATOM 1653 C CA . ASN A 1 209 ? -15.461 9.227 7.152 1 95.5 209 ASN A CA 1
ATOM 1654 C C . ASN A 1 209 ? -14.656 8.281 6.266 1 95.5 209 ASN A C 1
ATOM 1656 O O . ASN A 1 209 ? -13.477 8.031 6.531 1 95.5 209 ASN A O 1
ATOM 1660 N N . ILE A 1 210 ? -15.312 7.73 5.266 1 95.31 210 ILE A N 1
ATOM 1661 C CA . ILE A 1 210 ? -14.586 6.738 4.48 1 95.31 210 ILE A CA 1
ATOM 1662 C C . ILE A 1 210 ? -14.758 7.023 2.992 1 95.31 210 ILE A C 1
ATOM 1664 O O . ILE A 1 210 ? -15.719 7.695 2.592 1 95.31 210 ILE A O 1
ATOM 1668 N N . MET A 1 211 ? -13.875 6.52 2.193 1 96.31 211 MET A N 1
ATOM 1669 C CA . MET A 1 211 ? -14.008 6.531 0.74 1 96.31 211 MET A CA 1
ATOM 1670 C C . MET A 1 211 ? -13.078 5.508 0.098 1 96.31 211 MET A C 1
ATOM 1672 O O . MET A 1 211 ? -12.062 5.133 0.681 1 96.31 211 MET A O 1
ATOM 1676 N N . THR A 1 212 ? -13.438 5.062 -1.037 1 95.56 212 THR A N 1
ATOM 1677 C CA . THR A 1 212 ? -12.625 4.125 -1.802 1 95.56 212 THR A CA 1
ATOM 1678 C C . THR A 1 212 ? -11.547 4.863 -2.588 1 95.56 212 THR A C 1
ATOM 1680 O O . THR A 1 212 ? -11.852 5.75 -3.385 1 95.56 212 THR A O 1
ATOM 1683 N N . VAL A 1 213 ? -10.297 4.457 -2.314 1 95.88 213 VAL A N 1
ATOM 1684 C CA . VAL A 1 213 ? -9.195 5.055 -3.064 1 95.88 213 VAL A CA 1
ATOM 1685 C C . VAL A 1 213 ? -8.203 3.973 -3.477 1 95.88 213 VAL A C 1
ATOM 1687 O O . VAL A 1 213 ? -8.172 2.893 -2.883 1 95.88 213 VAL A O 1
ATOM 1690 N N . ASP A 1 214 ? -7.512 4.254 -4.559 1 93.12 214 ASP A N 1
ATOM 1691 C CA . ASP A 1 214 ? -6.477 3.279 -4.895 1 93.12 214 ASP A CA 1
ATOM 1692 C C . ASP A 1 214 ? -5.324 3.334 -3.893 1 93.12 214 ASP A C 1
ATOM 1694 O O . ASP A 1 214 ? -5.211 4.289 -3.121 1 93.12 214 ASP A O 1
ATOM 1698 N N . ILE A 1 215 ? -4.488 2.445 -3.887 1 88.56 215 ILE A N 1
ATOM 1699 C CA . ILE A 1 215 ? -3.508 2.238 -2.826 1 88.56 215 ILE A CA 1
ATOM 1700 C C . ILE A 1 215 ? -2.484 3.373 -2.84 1 88.56 215 ILE A C 1
ATOM 1702 O O . ILE A 1 215 ? -1.969 3.766 -1.79 1 88.56 215 ILE A O 1
ATOM 1706 N N . GLY A 1 216 ? -2.105 3.854 -3.998 1 89.06 216 GLY A N 1
ATOM 1707 C CA . GLY A 1 216 ? -1.204 4.992 -4.051 1 89.06 216 GLY A CA 1
ATOM 1708 C C . GLY A 1 216 ? -1.78 6.242 -3.412 1 89.06 216 GLY A C 1
ATOM 1709 O O . GLY A 1 216 ? -1.088 6.945 -2.672 1 89.06 216 GLY A O 1
ATOM 1710 N N . VAL A 1 217 ? -3.018 6.473 -3.727 1 93.62 217 VAL A N 1
ATOM 1711 C CA . VAL A 1 217 ? -3.729 7.594 -3.125 1 93.62 217 VAL A CA 1
ATOM 1712 C C . VAL A 1 217 ? -3.891 7.363 -1.624 1 93.62 217 VAL A C 1
ATOM 1714 O O . VAL A 1 217 ? -3.711 8.281 -0.824 1 93.62 217 VAL A O 1
ATOM 1717 N N . TYR A 1 218 ? -4.223 6.164 -1.309 1 92.19 218 TYR A N 1
ATOM 1718 C CA . TYR A 1 218 ? -4.398 5.762 0.082 1 92.19 218 TYR A CA 1
ATOM 1719 C C . TYR A 1 218 ? -3.18 6.137 0.917 1 92.19 218 TYR A C 1
ATOM 1721 O O . TYR A 1 218 ? -3.309 6.781 1.962 1 92.19 218 TYR A O 1
ATOM 1729 N N . GLN A 1 219 ? -2.064 5.816 0.432 1 89.38 219 GLN A N 1
ATOM 1730 C CA . GLN A 1 219 ? -0.833 6.113 1.158 1 89.38 219 GLN A CA 1
ATOM 1731 C C . GLN A 1 219 ? -0.52 7.605 1.119 1 89.38 219 GLN A C 1
ATOM 1733 O O . GLN A 1 219 ? -0.014 8.164 2.094 1 89.38 219 GLN A O 1
ATOM 1738 N N . GLY A 1 220 ? -0.739 8.203 0.01 1 92.19 220 GLY A N 1
ATOM 1739 C CA . GLY A 1 220 ? -0.556 9.641 -0.08 1 92.19 220 GLY A CA 1
ATOM 1740 C C . GLY A 1 220 ? -1.369 10.406 0.944 1 92.19 220 GLY A C 1
ATOM 1741 O O . GLY A 1 220 ? -0.889 11.391 1.517 1 92.19 220 GLY A O 1
ATOM 1742 N N . PHE A 1 221 ? -2.586 9.945 1.153 1 94.62 221 PHE A N 1
ATOM 1743 C CA . PHE A 1 221 ? -3.441 10.547 2.166 1 94.62 221 PHE A CA 1
ATOM 1744 C C . PHE A 1 221 ? -2.904 10.273 3.564 1 94.62 221 PHE A C 1
ATOM 1746 O O . PHE A 1 221 ? -2.83 11.18 4.398 1 94.62 221 PHE A O 1
ATOM 1753 N N . ASN A 1 222 ? -2.494 9.094 3.801 1 89.94 222 ASN A N 1
ATOM 1754 C CA . ASN A 1 222 ? -2.012 8.703 5.121 1 89.94 222 ASN A CA 1
ATOM 1755 C C . ASN A 1 222 ? -0.75 9.469 5.508 1 89.94 222 ASN A C 1
ATOM 1757 O O . ASN A 1 222 ? -0.568 9.828 6.672 1 89.94 222 ASN A O 1
ATOM 1761 N N . LEU A 1 223 ? 0.03 9.734 4.512 1 88.69 223 LEU A N 1
ATOM 1762 C CA . LEU A 1 223 ? 1.298 10.406 4.773 1 88.69 223 LEU A CA 1
ATOM 1763 C C . LEU A 1 223 ? 1.145 11.922 4.656 1 88.69 223 LEU A C 1
ATOM 1765 O O . LEU A 1 223 ? 2.125 12.664 4.777 1 88.69 223 LEU A O 1
ATOM 1769 N N . LEU A 1 224 ? -0.013 12.32 4.352 1 93.44 224 LEU A N 1
ATOM 1770 C CA . LEU A 1 224 ? -0.356 13.734 4.238 1 93.44 224 LEU A CA 1
ATOM 1771 C C . LEU A 1 224 ? 0.395 14.391 3.082 1 93.44 224 LEU A C 1
ATOM 1773 O O . LEU A 1 224 ? 0.72 15.578 3.139 1 93.44 224 LEU A O 1
ATOM 1777 N N . ASP A 1 225 ? 0.739 13.594 2.066 1 94.25 225 ASP A N 1
ATOM 1778 C CA . ASP A 1 225 ? 1.381 14.102 0.859 1 94.25 225 ASP A CA 1
ATOM 1779 C C . ASP A 1 225 ? 0.344 14.484 -0.195 1 94.25 225 ASP A C 1
ATOM 1781 O O . ASP A 1 225 ? 0.675 15.117 -1.198 1 94.25 225 ASP A O 1
ATOM 1785 N N . LEU A 1 226 ? -0.827 14.047 0.077 1 96.25 226 LEU A N 1
ATOM 1786 C CA . LEU A 1 226 ? -1.999 14.344 -0.739 1 96.25 226 LEU A CA 1
ATOM 1787 C C . LEU A 1 226 ? -3.156 14.828 0.127 1 96.25 226 LEU A C 1
ATOM 1789 O O . LEU A 1 226 ? -3.385 14.305 1.217 1 96.25 226 LEU A O 1
ATOM 1793 N N . TRP A 1 227 ? -3.852 15.852 -0.331 1 98.06 227 TRP A N 1
ATOM 1794 C CA . TRP A 1 227 ? -5.043 16.297 0.385 1 98.06 227 TRP A CA 1
ATOM 1795 C C . TRP A 1 227 ? -6.023 16.984 -0.56 1 98.06 227 TRP A C 1
ATOM 1797 O O . TRP A 1 227 ? -5.727 17.172 -1.742 1 98.06 227 TRP A O 1
ATOM 1807 N N . LEU A 1 228 ? -7.215 17.297 -0.075 1 98.56 228 LEU A N 1
ATOM 1808 C CA . LEU A 1 228 ? -8.289 17.844 -0.899 1 98.56 228 LEU A CA 1
ATOM 1809 C C . LEU A 1 228 ? -8.719 19.219 -0.393 1 98.56 228 LEU A C 1
ATOM 1811 O O . LEU A 1 228 ? -9.062 19.359 0.782 1 98.56 228 LEU A O 1
ATOM 1815 N N . ASP A 1 229 ? -8.719 20.156 -1.31 1 97.69 229 ASP A N 1
ATOM 1816 C CA . ASP A 1 229 ? -9.266 21.469 -1.021 1 97.69 229 ASP A CA 1
ATOM 1817 C C . ASP A 1 229 ? -10.625 21.656 -1.689 1 97.69 229 ASP A C 1
ATOM 1819 O O . ASP A 1 229 ? -10.781 21.375 -2.881 1 97.69 229 ASP A O 1
ATOM 1823 N N . PRO A 1 230 ? -11.531 22.141 -0.882 1 96.5 230 PRO A N 1
ATOM 1824 C CA . PRO A 1 230 ? -12.82 22.391 -1.521 1 96.5 230 PRO A CA 1
ATOM 1825 C C . PRO A 1 230 ? -12.75 23.469 -2.594 1 96.5 230 PRO A C 1
ATOM 1827 O O . PRO A 1 230 ? -12.008 24.453 -2.443 1 96.5 230 PRO A O 1
ATOM 1830 N N . VAL A 1 231 ? -13.422 23.188 -3.664 1 96.25 231 VAL A N 1
ATOM 1831 C CA . VAL A 1 231 ? -13.578 24.219 -4.688 1 96.25 231 VAL A CA 1
ATOM 1832 C C . VAL A 1 231 ? -14.727 25.156 -4.309 1 96.25 231 VAL A C 1
ATOM 1834 O O . VAL A 1 231 ? -15.859 24.719 -4.113 1 96.25 231 VAL A O 1
ATOM 1837 N N . GLU A 1 232 ? -14.406 26.375 -4.262 1 92.81 232 GLU A N 1
ATOM 1838 C CA . GLU A 1 232 ? -15.398 27.359 -3.84 1 92.81 232 GLU A CA 1
ATOM 1839 C C . GLU A 1 232 ? -16.594 27.375 -4.793 1 92.81 232 GLU A C 1
ATOM 1841 O O . GLU A 1 232 ? -16.422 27.359 -6.012 1 92.81 232 GLU A O 1
ATOM 1846 N N . GLY A 1 233 ? -17.719 27.359 -4.219 1 92.56 233 GLY A N 1
ATOM 1847 C CA . GLY A 1 233 ? -18.953 27.516 -4.996 1 92.56 233 GLY A CA 1
ATOM 1848 C C . GLY A 1 233 ? -19.484 26.203 -5.539 1 92.56 233 GLY A C 1
ATOM 1849 O O . GLY A 1 233 ? -20.547 26.156 -6.145 1 92.56 233 GLY A O 1
ATOM 1850 N N . THR A 1 234 ? -18.75 25.156 -5.418 1 93.62 234 THR A N 1
ATOM 1851 C CA . THR A 1 234 ? -19.203 23.875 -5.945 1 93.62 234 THR A CA 1
ATOM 1852 C C . THR A 1 234 ? -19.172 22.797 -4.863 1 93.62 234 THR A C 1
ATOM 1854 O O . THR A 1 234 ? -18.094 22.391 -4.426 1 93.62 234 THR A O 1
ATOM 1857 N N . ASP A 1 235 ? -20.328 22.281 -4.527 1 93.31 235 ASP A N 1
ATOM 1858 C CA . ASP A 1 235 ? -20.406 21.25 -3.496 1 93.31 235 ASP A CA 1
ATOM 1859 C C . ASP A 1 235 ? -19.75 19.953 -3.963 1 93.31 235 ASP A C 1
ATOM 1861 O O . ASP A 1 235 ? -19.812 19.609 -5.145 1 93.31 235 ASP A O 1
ATOM 1865 N N . ASN A 1 236 ? -19.094 19.297 -3.049 1 95.25 236 ASN A N 1
ATOM 1866 C CA . ASN A 1 236 ? -18.547 17.953 -3.25 1 95.25 236 ASN A CA 1
ATOM 1867 C C . ASN A 1 236 ? -17.5 17.953 -4.359 1 95.25 236 ASN A C 1
ATOM 1869 O O . ASN A 1 236 ? -17.328 16.938 -5.047 1 95.25 236 ASN A O 1
ATOM 1873 N N . THR A 1 237 ? -16.938 19.125 -4.578 1 97.81 237 THR A N 1
ATOM 1874 C CA . THR A 1 237 ? -15.859 19.25 -5.562 1 97.81 237 THR A CA 1
ATOM 1875 C C . THR A 1 237 ? -14.57 19.703 -4.895 1 97.81 237 THR A C 1
ATOM 1877 O O . THR A 1 237 ? -14.578 20.625 -4.07 1 97.81 237 THR A O 1
ATOM 1880 N N . TYR A 1 238 ? -13.5 19.031 -5.258 1 98.44 238 TYR A N 1
ATOM 1881 C CA . TYR A 1 238 ? -12.242 19.281 -4.559 1 98.44 238 TYR A CA 1
ATOM 1882 C C . TYR A 1 238 ? -11.078 19.375 -5.543 1 98.44 238 TYR A C 1
ATOM 1884 O O . TYR A 1 238 ? -11.031 18.641 -6.527 1 98.44 238 TYR A O 1
ATOM 1892 N N . THR A 1 239 ? -10.219 20.281 -5.281 1 98.38 239 THR A N 1
ATOM 1893 C CA . THR A 1 239 ? -8.914 20.281 -5.926 1 98.38 239 THR A CA 1
ATOM 1894 C C . THR A 1 239 ? -7.957 19.328 -5.223 1 98.38 239 THR A C 1
ATOM 1896 O O . THR A 1 239 ? -7.82 19.359 -4 1 98.38 239 THR A O 1
ATOM 1899 N N . ILE A 1 240 ? -7.348 18.484 -6 1 98.12 240 ILE A N 1
ATOM 1900 C CA . ILE A 1 240 ? -6.355 17.562 -5.453 1 98.12 240 ILE A CA 1
ATOM 1901 C C . ILE A 1 240 ? -5.023 18.281 -5.281 1 98.12 240 ILE A C 1
ATOM 1903 O O . ILE A 1 240 ? -4.449 18.781 -6.254 1 98.12 240 ILE A O 1
ATOM 1907 N N . ARG A 1 241 ? -4.621 18.359 -4.012 1 97.81 241 ARG A N 1
ATOM 1908 C CA . ARG A 1 241 ? -3.346 19 -3.705 1 97.81 241 ARG A CA 1
ATOM 1909 C C . ARG A 1 241 ? -2.291 17.969 -3.328 1 97.81 241 ARG A C 1
ATOM 1911 O O . ARG A 1 241 ? -2.615 16.906 -2.77 1 97.81 241 ARG A O 1
ATOM 1918 N N . LYS A 1 242 ? -1.092 18.312 -3.691 1 95.88 242 LYS A N 1
ATOM 1919 C CA . LYS A 1 242 ? 0.049 17.438 -3.479 1 95.88 242 LYS A CA 1
ATOM 1920 C C . LYS A 1 242 ? 1.222 18.188 -2.857 1 95.88 242 LYS A C 1
ATOM 1922 O O . LYS A 1 242 ? 1.47 19.344 -3.193 1 95.88 242 LYS A O 1
ATOM 1927 N N . ARG A 1 243 ? 1.888 17.453 -1.993 1 95.69 243 ARG A N 1
ATOM 1928 C CA . ARG A 1 243 ? 3.115 18.031 -1.455 1 95.69 243 ARG A CA 1
ATOM 1929 C C . ARG A 1 243 ? 4.125 18.297 -2.564 1 95.69 243 ARG A C 1
ATOM 1931 O O . ARG A 1 243 ? 4.766 19.344 -2.588 1 95.69 243 ARG A O 1
ATOM 1938 N N . PHE A 1 244 ? 4.23 17.328 -3.475 1 94.5 244 PHE A N 1
ATOM 1939 C CA . PHE A 1 244 ? 5.109 17.422 -4.633 1 94.5 244 PHE A CA 1
ATOM 1940 C C . PHE A 1 244 ? 4.324 17.25 -5.926 1 94.5 244 PHE A C 1
ATOM 1942 O O . PHE A 1 244 ? 3.693 16.219 -6.148 1 94.5 244 PHE A O 1
ATOM 1949 N N . PRO A 1 245 ? 4.422 18.188 -6.777 1 93.31 245 PRO A N 1
ATOM 1950 C CA . PRO A 1 245 ? 3.615 18.172 -8 1 93.31 245 PRO A CA 1
ATOM 1951 C C . PRO A 1 245 ? 3.869 16.938 -8.852 1 93.31 245 PRO A C 1
ATOM 1953 O O . PRO A 1 245 ? 2.992 16.516 -9.617 1 93.31 245 PRO A O 1
ATOM 1956 N N . GLY A 1 246 ? 4.961 16.391 -8.734 1 93 246 GLY A N 1
ATOM 1957 C CA . GLY A 1 246 ? 5.305 15.234 -9.547 1 93 246 GLY A CA 1
ATOM 1958 C C . GLY A 1 246 ? 4.715 13.945 -9.016 1 93 246 GLY A C 1
ATOM 1959 O O . GLY A 1 246 ? 4.797 12.906 -9.672 1 93 246 GLY A O 1
ATOM 1960 N N . TYR A 1 247 ? 4.121 13.984 -7.828 1 93.62 247 TYR A N 1
ATOM 1961 C CA . TYR A 1 247 ? 3.502 12.805 -7.234 1 93.62 247 TYR A CA 1
ATOM 1962 C C . TYR A 1 247 ? 2.178 12.484 -7.914 1 93.62 247 TYR A C 1
ATOM 1964 O O . TYR A 1 247 ? 1.307 13.352 -8.031 1 93.62 247 TYR A O 1
ATOM 1972 N N . ARG A 1 248 ? 2.01 11.273 -8.422 1 92.62 248 ARG A N 1
ATOM 1973 C CA . ARG A 1 248 ? 0.776 10.797 -9.039 1 92.62 248 ARG A CA 1
ATOM 1974 C C . ARG A 1 248 ? 0.257 11.797 -10.07 1 92.62 248 ARG A C 1
ATOM 1976 O O . ARG A 1 248 ? -0.885 12.25 -9.977 1 92.62 248 ARG A O 1
ATOM 1983 N N . GLN A 1 249 ? 0.989 11.977 -11.07 1 90.12 249 GLN A N 1
ATOM 1984 C CA . GLN A 1 249 ? 0.727 13.008 -12.078 1 90.12 249 GLN A CA 1
ATOM 1985 C C . GLN A 1 249 ? -0.52 12.68 -12.891 1 90.12 249 GLN A C 1
ATOM 1987 O O . GLN A 1 249 ? -1.092 13.555 -13.547 1 90.12 249 GLN A O 1
ATOM 1992 N N . GLU A 1 250 ? -0.947 11.461 -12.828 1 89.38 250 GLU A N 1
ATOM 1993 C CA . GLU A 1 250 ? -2.105 11.039 -13.609 1 89.38 250 GLU A CA 1
ATOM 1994 C C . GLU A 1 250 ? -3.408 11.484 -12.945 1 89.38 250 GLU A C 1
ATOM 1996 O O . GLU A 1 250 ? -4.477 11.414 -13.562 1 89.38 250 GLU A O 1
ATOM 2001 N N . LEU A 1 251 ? -3.33 11.938 -11.695 1 95.06 251 LEU A N 1
ATOM 2002 C CA . LEU A 1 251 ? -4.535 12.391 -11 1 95.06 251 LEU A CA 1
ATOM 2003 C C . LEU A 1 251 ? -5.082 13.656 -11.648 1 95.06 251 LEU A C 1
ATOM 2005 O O . LEU A 1 251 ? -4.316 14.531 -12.07 1 95.06 251 LEU A O 1
ATOM 2009 N N . PRO A 1 252 ? -6.371 13.766 -11.719 1 95.69 252 PRO A N 1
ATOM 2010 C CA . PRO A 1 252 ? -6.938 15.023 -12.211 1 95.69 252 PRO A CA 1
ATOM 2011 C C . PRO A 1 252 ? -6.688 16.188 -11.266 1 95.69 252 PRO A C 1
ATOM 2013 O O . PRO A 1 252 ? -6.332 15.984 -10.102 1 95.69 252 PRO A O 1
ATOM 2016 N N . GLN A 1 253 ? -6.879 17.297 -11.797 1 96.19 253 GLN A N 1
ATOM 2017 C CA . GLN A 1 253 ? -6.703 18.484 -10.961 1 96.19 253 GLN A CA 1
ATOM 2018 C C . GLN A 1 253 ? -7.844 18.625 -9.953 1 96.19 253 GLN A C 1
ATOM 2020 O O . GLN A 1 253 ? -7.621 19 -8.805 1 96.19 253 GLN A O 1
ATOM 2025 N N . THR A 1 254 ? -9.055 18.344 -10.5 1 97.44 254 THR A N 1
ATOM 2026 C CA . THR A 1 254 ? -10.242 18.438 -9.664 1 97.44 254 THR A CA 1
ATOM 2027 C C . THR A 1 254 ? -11.07 17.156 -9.75 1 97.44 254 THR A C 1
ATOM 2029 O O . THR A 1 254 ? -11.008 16.438 -10.75 1 97.44 254 THR A O 1
ATOM 2032 N N . VAL A 1 255 ? -11.742 16.906 -8.695 1 97.44 255 VAL A N 1
ATOM 2033 C CA . VAL A 1 255 ? -12.617 15.742 -8.656 1 97.44 255 VAL A CA 1
ATOM 2034 C C . VAL A 1 255 ? -13.984 16.141 -8.094 1 97.44 255 VAL A C 1
ATOM 2036 O O . VAL A 1 255 ? -14.07 16.984 -7.199 1 97.44 255 VAL A O 1
ATOM 2039 N N . HIS A 1 256 ? -14.961 15.562 -8.641 1 96.62 256 HIS A N 1
ATOM 2040 C CA . HIS A 1 256 ? -16.328 15.719 -8.148 1 96.62 256 HIS A CA 1
ATOM 2041 C C . HIS A 1 256 ? -16.859 14.406 -7.57 1 96.62 256 HIS A C 1
ATOM 2043 O O . HIS A 1 256 ? -16.922 13.398 -8.273 1 96.62 256 HIS A O 1
ATOM 2049 N N . PHE A 1 257 ? -17.156 14.406 -6.289 1 95.62 257 PHE A N 1
ATOM 2050 C CA . PHE A 1 257 ? -17.656 13.195 -5.641 1 95.62 257 PHE A CA 1
ATOM 2051 C C . PHE A 1 257 ? -19.141 13 -5.934 1 95.62 257 PHE A C 1
ATOM 2053 O O . PHE A 1 257 ? -19.938 13.93 -5.797 1 95.62 257 PHE A O 1
ATOM 2060 N N . THR A 1 258 ? -19.375 11.812 -6.406 1 88.38 258 THR A N 1
ATOM 2061 C CA . THR A 1 258 ? -20.75 11.414 -6.652 1 88.38 258 THR A CA 1
ATOM 2062 C C . THR A 1 258 ? -21.062 10.094 -5.957 1 88.38 258 THR A C 1
ATOM 2064 O O . THR A 1 258 ? -20.156 9.422 -5.445 1 88.38 258 THR A O 1
ATOM 2067 N N . THR A 1 259 ? -22.281 9.883 -5.703 1 83.94 259 THR A N 1
ATOM 2068 C CA . THR A 1 259 ? -22.703 8.609 -5.129 1 83.94 259 THR A CA 1
ATOM 2069 C C . THR A 1 259 ? -23.672 7.891 -6.074 1 83.94 259 THR A C 1
ATOM 2071 O O . THR A 1 259 ? -24.453 8.531 -6.781 1 83.94 259 THR A O 1
ATOM 2074 N N . SER A 1 260 ? -23.484 6.621 -6.156 1 79.06 260 SER A N 1
ATOM 2075 C CA . SER A 1 260 ? -24.391 5.777 -6.922 1 79.06 260 SER A CA 1
ATOM 2076 C C . SER A 1 260 ? -25.656 5.465 -6.129 1 79.06 260 SER A C 1
ATOM 2078 O O . SER A 1 260 ? -26.656 5 -6.695 1 79.06 260 SER A O 1
ATOM 2080 N N . THR A 1 261 ? -25.578 5.73 -4.855 1 80.62 261 THR A N 1
ATOM 2081 C CA . THR A 1 261 ? -26.688 5.48 -3.941 1 80.62 261 THR A CA 1
ATOM 2082 C C . THR A 1 261 ? -27.094 6.762 -3.219 1 80.62 261 THR A C 1
ATOM 2084 O O . THR A 1 261 ? -26.547 7.082 -2.158 1 80.62 261 THR A O 1
ATOM 2087 N N . PRO A 1 262 ? -27.984 7.422 -3.693 1 76.94 262 PRO A N 1
ATOM 2088 C CA . PRO A 1 262 ? -28.312 8.773 -3.225 1 76.94 262 PRO A CA 1
ATOM 2089 C C . PRO A 1 262 ? -28.531 8.836 -1.715 1 76.94 262 PRO A C 1
ATOM 2091 O O . PRO A 1 262 ? -28.297 9.875 -1.099 1 76.94 262 PRO A O 1
ATOM 2094 N N . ASP A 1 263 ? -28.859 7.754 -1.152 1 82.12 263 ASP A N 1
ATOM 2095 C CA . ASP A 1 263 ? -29.172 7.828 0.271 1 82.12 263 ASP A CA 1
ATOM 2096 C C . ASP A 1 263 ? -27.906 7.691 1.12 1 82.12 263 ASP A C 1
ATOM 2098 O O . ASP A 1 263 ? -27.953 7.902 2.336 1 82.12 263 ASP A O 1
ATOM 2102 N N . LEU A 1 264 ? -26.859 7.516 0.492 1 87.81 264 LEU A N 1
ATOM 2103 C CA . LEU A 1 264 ? -25.625 7.371 1.265 1 87.81 264 LEU A CA 1
ATOM 2104 C C . LEU A 1 264 ? -24.797 8.641 1.196 1 87.81 264 LEU A C 1
ATOM 2106 O O . LEU A 1 264 ? -24.453 9.109 0.107 1 87.81 264 LEU A O 1
ATOM 2110 N N . PRO A 1 265 ? -24.531 9.219 2.312 1 92.06 265 PRO A N 1
ATOM 2111 C CA . PRO A 1 265 ? -23.828 10.5 2.314 1 92.06 265 PRO A CA 1
ATOM 2112 C C . PRO A 1 265 ? -22.406 10.391 1.793 1 92.06 265 PRO A C 1
ATOM 2114 O O . PRO A 1 265 ? -21.781 9.328 1.884 1 92.06 265 PRO A O 1
ATOM 2117 N N . LEU A 1 266 ? -21.922 11.477 1.265 1 96.12 266 LEU A N 1
ATOM 2118 C CA . LEU A 1 266 ? -20.547 11.609 0.798 1 96.12 266 LEU A CA 1
ATOM 2119 C C . LEU A 1 266 ? -19.625 11.992 1.947 1 96.12 266 LEU A C 1
ATOM 2121 O O . LEU A 1 266 ? -20.094 12.297 3.047 1 96.12 266 LEU A O 1
ATOM 2125 N N . PRO A 1 267 ? -18.281 11.883 1.758 1 96.31 267 PRO A N 1
ATOM 2126 C CA . PRO A 1 267 ? -17.344 12.266 2.811 1 96.31 267 PRO A CA 1
ATOM 2127 C C . PRO A 1 267 ? -17.594 13.664 3.359 1 96.31 267 PRO A C 1
ATOM 2129 O O . PRO A 1 267 ? -17.922 14.578 2.598 1 96.31 267 PRO A O 1
ATOM 2132 N N . ASN A 1 268 ? -17.469 13.75 4.641 1 95.69 268 ASN A N 1
ATOM 2133 C CA . ASN A 1 268 ? -17.719 15.016 5.312 1 95.69 268 ASN A CA 1
ATOM 2134 C C . ASN A 1 268 ? -16.688 16.062 4.934 1 95.69 268 ASN A C 1
ATOM 2136 O O . ASN A 1 268 ? -15.484 15.867 5.16 1 95.69 268 ASN A O 1
ATOM 2140 N N . PRO A 1 269 ? -17.172 17.188 4.41 1 96.06 269 PRO A N 1
ATOM 2141 C CA . PRO A 1 269 ? -16.203 18.219 4 1 96.06 269 PRO A CA 1
ATOM 2142 C C . PRO A 1 269 ? -15.383 18.766 5.172 1 96.06 269 PRO A C 1
ATOM 2144 O O . PRO A 1 269 ? -14.234 19.156 4.988 1 96.06 269 PRO A O 1
ATOM 2147 N N . ARG A 1 270 ? -15.875 18.719 6.371 1 95.12 270 ARG A N 1
ATOM 2148 C CA . ARG A 1 270 ? -15.141 19.203 7.535 1 95.12 270 ARG A CA 1
ATOM 2149 C C . ARG A 1 270 ? -13.953 18.297 7.848 1 95.12 270 ARG A C 1
ATOM 2151 O O . ARG A 1 270 ? -12.891 18.781 8.258 1 95.12 270 ARG A O 1
ATOM 2158 N N . TYR A 1 271 ? -14.164 17 7.691 1 96.12 271 TYR A N 1
ATOM 2159 C CA . TYR A 1 271 ? -13.078 16.062 7.91 1 96.12 271 TYR A CA 1
ATOM 2160 C C . TYR A 1 271 ? -11.961 16.266 6.895 1 96.12 271 TYR A C 1
ATOM 2162 O O . TYR A 1 271 ? -10.781 16.25 7.246 1 96.12 271 TYR A O 1
ATOM 2170 N N . LEU A 1 272 ? -12.391 16.453 5.676 1 97.69 272 LEU A N 1
ATOM 2171 C CA . LEU A 1 272 ? -11.43 16.672 4.605 1 97.69 272 LEU A CA 1
ATOM 2172 C C . LEU A 1 272 ? -10.664 17.969 4.828 1 97.69 272 LEU A C 1
ATOM 2174 O O . LEU A 1 272 ? -9.453 18.047 4.578 1 97.69 272 LEU A O 1
ATOM 2178 N N . ALA A 1 273 ? -11.336 18.953 5.324 1 97.12 273 ALA A N 1
ATOM 2179 C CA . ALA A 1 273 ? -10.695 20.234 5.602 1 97.12 273 ALA A CA 1
ATOM 2180 C C . ALA A 1 273 ? -9.656 20.094 6.707 1 97.12 273 ALA A C 1
ATOM 2182 O O . ALA A 1 273 ? -8.57 20.688 6.625 1 97.12 273 ALA A O 1
ATOM 2183 N N . LEU A 1 274 ? -9.992 19.359 7.703 1 96.5 274 LEU A N 1
ATOM 2184 C CA . LEU A 1 274 ? -9.039 19.125 8.773 1 96.5 274 LEU A CA 1
ATOM 2185 C C . LEU A 1 274 ? -7.812 18.375 8.258 1 96.5 274 LEU A C 1
ATOM 2187 O O . LEU A 1 274 ? -6.68 18.734 8.578 1 96.5 274 LEU A O 1
ATOM 2191 N N . HIS A 1 275 ? -8.039 17.375 7.492 1 96.94 275 HIS A N 1
ATOM 2192 C CA . HIS A 1 275 ? -6.945 16.625 6.895 1 96.94 275 HIS A CA 1
ATOM 2193 C C . HIS A 1 275 ? -6.02 17.531 6.09 1 96.94 275 HIS A C 1
ATOM 2195 O O . HIS A 1 275 ? -4.797 17.453 6.23 1 96.94 275 HIS A O 1
ATOM 2201 N N . ALA A 1 276 ? -6.609 18.359 5.32 1 98.12 276 ALA A N 1
ATOM 2202 C CA . ALA A 1 276 ? -5.84 19.297 4.504 1 98.12 276 ALA A CA 1
ATOM 2203 C C . ALA A 1 276 ? -5.035 20.25 5.375 1 98.12 276 ALA A C 1
ATOM 2205 O O . ALA A 1 276 ? -3.861 20.516 5.105 1 98.12 276 ALA A O 1
ATOM 2206 N N . ALA A 1 277 ? -5.645 20.75 6.355 1 97.5 277 ALA A N 1
ATOM 2207 C CA . ALA A 1 277 ? -4.969 21.656 7.273 1 97.5 277 ALA A CA 1
ATOM 2208 C C . ALA A 1 277 ? -3.766 20.984 7.93 1 97.5 277 ALA A C 1
ATOM 2210 O O . ALA A 1 277 ? -2.682 21.578 7.996 1 97.5 277 ALA A O 1
ATOM 2211 N N . CYS A 1 278 ? -3.953 19.781 8.359 1 96.19 278 CYS A N 1
ATOM 2212 C CA . CYS A 1 278 ? -2.871 19.031 8.992 1 96.19 278 CYS A CA 1
ATOM 2213 C C . CYS A 1 278 ? -1.722 18.812 8.016 1 96.19 278 CYS A C 1
ATOM 2215 O O . CYS A 1 278 ? -0.554 18.938 8.391 1 96.19 278 CYS A O 1
ATOM 2217 N N . ALA A 1 279 ? -2.072 18.5 6.812 1 96.75 279 ALA A N 1
ATOM 2218 C CA . ALA A 1 279 ? -1.048 18.281 5.793 1 96.75 279 ALA A CA 1
ATOM 2219 C C . ALA A 1 279 ? -0.199 19.531 5.602 1 96.75 279 ALA A C 1
ATOM 2221 O O . ALA A 1 279 ? 1.032 19.469 5.617 1 96.75 279 ALA A O 1
ATOM 2222 N N . ARG A 1 280 ? -0.81 20.641 5.516 1 97.62 280 ARG A N 1
ATOM 2223 C CA . ARG A 1 280 ? -0.091 21.891 5.32 1 97.62 280 ARG A CA 1
ATOM 2224 C C . ARG A 1 280 ? 0.773 22.219 6.531 1 97.62 280 ARG A C 1
ATOM 2226 O O . ARG A 1 280 ? 1.942 22.594 6.387 1 97.62 280 ARG A O 1
ATOM 2233 N N . VAL A 1 281 ? 0.225 22.062 7.676 1 97.31 281 VAL A N 1
ATOM 2234 C CA . VAL A 1 281 ? 0.93 22.406 8.906 1 97.31 281 VAL A CA 1
ATOM 2235 C C . VAL A 1 281 ? 2.178 21.547 9.047 1 97.31 281 VAL A C 1
ATOM 2237 O O . VAL A 1 281 ? 3.271 22.047 9.305 1 97.31 281 VAL A O 1
ATOM 2240 N N . VAL A 1 282 ? 1.989 20.297 8.828 1 95.62 282 VAL A N 1
ATOM 2241 C CA . VAL A 1 282 ? 3.084 19.375 9.117 1 95.62 282 VAL A CA 1
ATOM 2242 C C . VAL A 1 282 ? 4.223 19.609 8.125 1 95.62 282 VAL A C 1
ATOM 2244 O O . VAL A 1 282 ? 5.398 19.5 8.484 1 95.62 282 VAL A O 1
ATOM 2247 N N . HIS A 1 283 ? 3.926 19.953 6.938 1 95.06 283 HIS A N 1
ATOM 2248 C CA . HIS A 1 283 ? 4.969 20.094 5.93 1 95.06 283 HIS A CA 1
ATOM 2249 C C . HIS A 1 283 ? 5.586 21.5 5.988 1 95.06 283 HIS A C 1
ATOM 2251 O O . HIS A 1 283 ? 6.812 21.641 5.953 1 95.06 283 HIS A O 1
ATOM 2257 N N . LEU A 1 284 ? 4.805 22.484 6.145 1 97.38 284 LEU A N 1
ATOM 2258 C CA . LEU A 1 284 ? 5.324 23.844 6.176 1 97.38 284 LEU A CA 1
ATOM 2259 C C . LEU A 1 284 ? 6.16 24.078 7.426 1 97.38 284 LEU A C 1
ATOM 2261 O O . LEU A 1 284 ? 7.121 24.859 7.398 1 97.38 284 LEU A O 1
ATOM 2265 N N . SER A 1 285 ? 5.832 23.391 8.523 1 96.88 285 SER A N 1
ATOM 2266 C CA . SER A 1 285 ? 6.555 23.578 9.781 1 96.88 285 SER A CA 1
ATOM 2267 C C . SER A 1 285 ? 7.871 22.812 9.773 1 96.88 285 SER A C 1
ATOM 2269 O O . SER A 1 285 ? 8.742 23.047 10.617 1 96.88 285 SER A O 1
ATOM 2271 N N . GLY A 1 286 ? 7.973 21.828 8.898 1 93.69 286 GLY A N 1
ATOM 2272 C CA . GLY A 1 286 ? 9.133 20.953 8.914 1 93.69 286 GLY A CA 1
ATOM 2273 C C . GLY A 1 286 ? 8.992 19.797 9.875 1 93.69 286 GLY A C 1
ATOM 2274 O O . GLY A 1 286 ? 9.938 19.031 10.07 1 93.69 286 GLY A O 1
ATOM 2275 N N . ALA A 1 287 ? 7.828 19.688 10.438 1 91.69 287 ALA A N 1
ATOM 2276 C CA . ALA A 1 287 ? 7.602 18.625 11.422 1 91.69 287 ALA A CA 1
ATOM 2277 C C . ALA A 1 287 ? 7.777 17.25 10.789 1 91.69 287 ALA A C 1
ATOM 2279 O O . ALA A 1 287 ? 8.336 16.344 11.414 1 91.69 287 ALA A O 1
ATOM 2280 N N . SER A 1 288 ? 7.281 17.094 9.617 1 88.81 288 SER A N 1
ATOM 2281 C CA . SER A 1 288 ? 7.371 15.797 8.945 1 88.81 288 SER A CA 1
ATOM 2282 C C . SER A 1 288 ? 8.82 15.352 8.805 1 88.81 288 SER A C 1
ATOM 2284 O O . SER A 1 288 ? 9.148 14.195 9.078 1 88.81 288 SER A O 1
ATOM 2286 N N . GLU A 1 289 ? 9.672 16.219 8.375 1 84.62 289 GLU A N 1
ATOM 2287 C CA . GLU A 1 289 ? 11.094 15.898 8.219 1 84.62 289 GLU A CA 1
ATOM 2288 C C . GLU A 1 289 ? 11.734 15.578 9.562 1 84.62 289 GLU A C 1
ATOM 2290 O O . GLU A 1 289 ? 12.547 14.656 9.664 1 84.62 289 GLU A O 1
ATOM 2295 N N . ALA A 1 290 ? 11.375 16.344 10.492 1 85.88 290 ALA A N 1
ATOM 2296 C CA . ALA A 1 290 ? 11.922 16.125 11.828 1 85.88 290 ALA A CA 1
ATOM 2297 C C . ALA A 1 290 ? 11.5 14.766 12.375 1 85.88 290 ALA A C 1
ATOM 2299 O O . ALA A 1 290 ? 12.328 14.031 12.93 1 85.88 290 ALA A O 1
ATOM 2300 N N . ILE A 1 291 ? 10.289 14.5 12.211 1 84.44 291 ILE A N 1
ATOM 2301 C CA . ILE A 1 291 ? 9.758 13.227 12.695 1 84.44 291 ILE A CA 1
ATOM 2302 C C . ILE A 1 291 ? 10.438 12.07 11.961 1 84.44 291 ILE A C 1
ATOM 2304 O O . ILE A 1 291 ? 10.852 11.094 12.586 1 84.44 291 ILE A O 1
ATOM 2308 N N . SER A 1 292 ? 10.508 12.195 10.688 1 77.81 292 SER A N 1
ATOM 2309 C CA . SER A 1 292 ? 11.164 11.164 9.883 1 77.81 292 SER A CA 1
ATOM 2310 C C . SER A 1 292 ? 12.594 10.93 10.352 1 77.81 292 SER A C 1
ATOM 2312 O O . SER A 1 292 ? 13.055 9.789 10.406 1 77.81 292 SER A O 1
ATOM 2314 N N . SER A 1 293 ? 13.258 11.938 10.633 1 77.44 293 SER A N 1
ATOM 2315 C CA . SER A 1 293 ? 14.641 11.844 11.109 1 77.44 293 SER A CA 1
ATOM 2316 C C . SER A 1 293 ? 14.719 11.117 12.445 1 77.44 293 SER A C 1
ATOM 2318 O O . SER A 1 293 ? 15.617 10.312 12.664 1 77.44 293 SER A O 1
ATOM 2320 N N . ILE A 1 294 ? 13.828 11.398 13.273 1 76.75 294 ILE A N 1
ATOM 2321 C CA . ILE A 1 294 ? 13.781 10.781 14.594 1 76.75 294 ILE A CA 1
ATOM 2322 C C . ILE A 1 294 ? 13.508 9.281 14.461 1 76.75 294 ILE A C 1
ATOM 2324 O O . ILE A 1 294 ? 14.164 8.461 15.102 1 76.75 294 ILE A O 1
ATOM 2328 N N . ILE A 1 295 ? 12.578 9.016 13.68 1 71.44 295 ILE A N 1
ATOM 2329 C CA . ILE A 1 295 ? 12.219 7.617 13.469 1 71.44 295 ILE A CA 1
ATOM 2330 C C . ILE A 1 295 ? 13.414 6.852 12.898 1 71.44 295 ILE A C 1
ATOM 2332 O O . ILE A 1 295 ? 13.703 5.734 13.32 1 71.44 295 ILE A O 1
ATOM 2336 N N . ARG A 1 296 ? 14.156 7.406 12.094 1 69.31 296 ARG A N 1
ATOM 2337 C CA . ARG A 1 296 ? 15.336 6.801 11.492 1 69.31 296 ARG A CA 1
ATOM 2338 C C . ARG A 1 296 ? 16.406 6.523 12.539 1 69.31 296 ARG A C 1
ATOM 2340 O O . ARG A 1 296 ? 17.016 5.449 12.539 1 69.31 296 ARG A O 1
ATOM 2347 N N . LYS A 1 297 ? 16.609 7.41 13.266 1 69.06 297 LYS A N 1
ATOM 2348 C CA . LYS A 1 297 ? 17.625 7.273 14.305 1 69.06 297 LYS A CA 1
ATOM 2349 C C . LYS A 1 297 ? 17.266 6.164 15.289 1 69.06 297 LYS A C 1
ATOM 2351 O O . LYS A 1 297 ? 18.141 5.441 15.773 1 69.06 297 LYS A O 1
ATOM 2356 N N . MET A 1 298 ? 16.062 6.02 15.516 1 66.62 298 MET A N 1
ATOM 2357 C CA . MET A 1 298 ? 15.594 4.984 16.422 1 66.62 298 MET A CA 1
ATOM 2358 C C . MET A 1 298 ? 15.797 3.596 15.828 1 66.62 298 MET A C 1
ATOM 2360 O O . MET A 1 298 ? 16.109 2.646 16.547 1 66.62 298 MET A O 1
ATOM 2364 N N . GLU A 1 299 ? 15.531 3.523 14.617 1 63.22 299 GLU A N 1
ATOM 2365 C CA . GLU A 1 299 ? 15.664 2.236 13.938 1 63.22 299 GLU A CA 1
ATOM 2366 C C . GLU A 1 299 ? 17.125 1.816 13.828 1 63.22 299 GLU A C 1
ATOM 2368 O O . GLU A 1 299 ? 17.438 0.623 13.789 1 63.22 299 GLU A O 1
ATOM 2373 N N . GLN A 1 300 ? 18.031 2.691 13.711 1 62.34 300 GLN A N 1
ATOM 2374 C CA . GLN A 1 300 ? 19.453 2.406 13.578 1 62.34 300 GLN A CA 1
ATOM 2375 C C . GLN A 1 300 ? 20.094 2.105 14.938 1 62.34 300 GLN A C 1
ATOM 2377 O O . GLN A 1 300 ? 21.172 1.518 15.016 1 62.34 300 GLN A O 1
ATOM 2382 N N . THR A 1 301 ? 19.453 2.559 15.969 1 54.91 301 THR A N 1
ATOM 2383 C CA . THR A 1 301 ? 20 2.297 17.297 1 54.91 301 THR A CA 1
ATOM 2384 C C . THR A 1 301 ? 19.547 0.933 17.812 1 54.91 301 THR A C 1
ATOM 2386 O O . THR A 1 301 ? 18.344 0.671 17.922 1 54.91 301 THR A O 1
ATOM 2389 N N . PRO A 1 302 ? 20.438 -0.163 17.656 1 49.53 302 PRO A N 1
ATOM 2390 C CA . PRO A 1 302 ? 20.141 -1.536 18.062 1 49.53 302 PRO A CA 1
ATOM 2391 C C . PRO A 1 302 ? 19.328 -1.603 19.359 1 49.53 302 PRO A C 1
ATOM 2393 O O . PRO A 1 302 ? 18.703 -2.627 19.656 1 49.53 302 PRO A O 1
ATOM 2396 N N . VAL A 1 303 ? 19.734 -0.924 20.422 1 42.09 303 VAL A N 1
ATOM 2397 C CA . VAL A 1 303 ? 19.359 -1.153 21.812 1 42.09 303 VAL A CA 1
ATOM 2398 C C . VAL A 1 303 ? 17.875 -0.887 22 1 42.09 303 VAL A C 1
ATOM 2400 O O . VAL A 1 303 ? 17.359 -0.958 23.125 1 42.09 303 VAL A O 1
ATOM 2403 N N . LEU A 1 304 ? 17.266 -0.3 21.172 1 44.09 304 LEU A N 1
ATOM 2404 C CA . LEU A 1 304 ? 15.945 0.071 21.688 1 44.09 304 LEU A CA 1
ATOM 2405 C C . LEU A 1 304 ? 15.031 -1.145 21.75 1 44.09 304 LEU A C 1
ATOM 2407 O O . LEU A 1 304 ? 14.977 -1.945 20.812 1 44.09 304 LEU A O 1
ATOM 2411 N N . SER A 1 305 ? 14.789 -1.577 22.922 1 38.34 305 SER A N 1
ATOM 2412 C CA . SER A 1 305 ? 13.969 -2.713 23.328 1 38.34 305 SER A CA 1
ATOM 2413 C C . SER A 1 305 ? 12.719 -2.828 22.469 1 38.34 305 SER A C 1
ATOM 2415 O O . SER A 1 305 ? 12.234 -1.829 21.938 1 38.34 305 SER A O 1
ATOM 2417 N N . GLU A 1 306 ? 12.477 -4.047 22.016 1 39.12 306 GLU A N 1
ATOM 2418 C CA . GLU A 1 306 ? 11.305 -4.598 21.344 1 39.12 306 GLU A CA 1
ATOM 2419 C C . GLU A 1 306 ? 10.031 -3.85 21.734 1 39.12 306 GLU A C 1
ATOM 2421 O O . GLU A 1 306 ? 9 -3.98 21.078 1 39.12 306 GLU A O 1
ATOM 2426 N N . ASP A 1 307 ? 9.922 -3.646 23.031 1 35.84 307 ASP A N 1
ATOM 2427 C CA . ASP A 1 307 ? 8.633 -3.234 23.578 1 35.84 307 ASP A CA 1
ATOM 2428 C C . ASP A 1 307 ? 8.234 -1.854 23.062 1 35.84 307 ASP A C 1
ATOM 2430 O O . ASP A 1 307 ? 7.254 -1.269 23.516 1 35.84 307 ASP A O 1
ATOM 2434 N N . GLY A 1 308 ? 8.602 -1.292 21.969 1 38.34 308 GLY A N 1
ATOM 2435 C CA . GLY A 1 308 ? 7.961 -0.196 21.266 1 38.34 308 GLY A CA 1
ATOM 2436 C C . GLY A 1 308 ? 7.871 1.074 22.094 1 38.34 308 GLY A C 1
ATOM 2437 O O . GLY A 1 308 ? 7.066 1.96 21.781 1 38.34 308 GLY A O 1
ATOM 2438 N N . SER A 1 309 ? 8.047 1.169 23.422 1 38.34 309 SER A N 1
ATOM 2439 C CA . SER A 1 309 ? 7.508 2.246 24.25 1 38.34 309 SER A CA 1
ATOM 2440 C C . SER A 1 309 ? 7.84 3.613 23.656 1 38.34 309 SER A C 1
ATOM 2442 O O . SER A 1 309 ? 8.914 3.803 23.078 1 38.34 309 SER A O 1
ATOM 2444 N N . SER A 1 310 ? 6.781 4.523 23.297 1 46.53 310 SER A N 1
ATOM 2445 C CA . SER A 1 310 ? 6.449 5.934 23.094 1 46.53 310 SER A CA 1
ATOM 2446 C C . SER A 1 310 ? 7.434 6.84 23.828 1 46.53 310 SER A C 1
ATOM 2448 O O . SER A 1 310 ? 7.648 7.984 23.422 1 46.53 310 SER A O 1
ATOM 2450 N N . ALA A 1 311 ? 7.957 6.328 24.891 1 47.16 311 ALA A N 1
ATOM 2451 C CA . ALA A 1 311 ? 8.727 7.223 25.75 1 47.16 311 ALA A CA 1
ATOM 2452 C C . ALA A 1 311 ? 10.031 7.641 25.078 1 47.16 311 ALA A C 1
ATOM 2454 O O . ALA A 1 311 ? 10.453 8.797 25.203 1 47.16 311 ALA A O 1
ATOM 2455 N N . GLU A 1 312 ? 10.609 6.793 24.406 1 47.22 312 GLU A N 1
ATOM 2456 C CA . GLU A 1 312 ? 11.883 7.164 23.781 1 47.22 312 GLU A CA 1
ATOM 2457 C C . GLU A 1 312 ? 11.672 8.117 22.609 1 47.22 312 GLU A C 1
ATOM 2459 O O . GLU A 1 312 ? 12.438 9.07 22.438 1 47.22 312 GLU A O 1
ATOM 2464 N N . LEU A 1 313 ? 10.656 7.754 21.781 1 52.47 313 LEU A N 1
ATOM 2465 C CA . LEU A 1 313 ? 10.375 8.766 20.766 1 52.47 313 LEU A CA 1
ATOM 2466 C C . LEU A 1 313 ? 10.188 10.141 21.406 1 52.47 313 LEU A C 1
ATOM 2468 O O . LEU A 1 313 ? 10.703 11.141 20.906 1 52.47 313 LEU A O 1
ATOM 2472 N N . LEU A 1 314 ? 9.508 9.977 22.547 1 53.28 314 LEU A N 1
ATOM 2473 C CA . LEU A 1 314 ? 9.234 11.219 23.266 1 53.28 314 LEU A CA 1
ATOM 2474 C C . LEU A 1 314 ? 10.531 11.844 23.766 1 53.28 314 LEU A C 1
ATOM 2476 O O . LEU A 1 314 ? 10.703 13.07 23.703 1 53.28 314 LEU A O 1
ATOM 2480 N N . GLU A 1 315 ? 11.32 10.984 24.266 1 53.31 315 GLU A N 1
ATOM 2481 C CA . GLU A 1 315 ? 12.57 11.539 24.781 1 53.31 315 GLU A CA 1
ATOM 2482 C C . GLU A 1 315 ? 13.422 12.109 23.641 1 53.31 315 GLU A C 1
ATOM 2484 O O . GLU A 1 315 ? 14.031 13.172 23.797 1 53.31 315 GLU A O 1
ATOM 2489 N N . ILE A 1 316 ? 13.469 11.461 22.594 1 52.16 316 ILE A N 1
ATOM 2490 C CA . ILE A 1 316 ? 14.25 11.938 21.469 1 52.16 316 ILE A CA 1
ATOM 2491 C C . ILE A 1 316 ? 13.609 13.195 20.875 1 52.16 316 ILE A C 1
ATOM 2493 O O . ILE A 1 316 ? 14.305 14.156 20.547 1 52.16 316 ILE A O 1
ATOM 2497 N N . MET A 1 317 ? 12.359 13.008 20.75 1 54.31 317 MET A N 1
ATOM 2498 C CA . MET A 1 317 ? 11.617 14.172 20.266 1 54.31 317 MET A CA 1
ATOM 2499 C C . MET A 1 317 ? 11.875 15.383 21.156 1 54.31 317 MET A C 1
ATOM 2501 O O . MET A 1 317 ? 11.992 16.516 20.672 1 54.31 317 MET A O 1
ATOM 2505 N N . LEU A 1 318 ? 11.945 15.078 22.406 1 51.75 318 LEU A N 1
ATOM 2506 C CA . LEU A 1 318 ? 12.219 16.141 23.375 1 51.75 318 LEU A CA 1
ATOM 2507 C C . LEU A 1 318 ? 13.648 16.656 23.234 1 51.75 318 LEU A C 1
ATOM 2509 O O . LEU A 1 318 ? 13.922 17.828 23.5 1 51.75 318 LEU A O 1
ATOM 2513 N N . SER A 1 319 ? 14.516 15.828 22.922 1 47.5 319 SER A N 1
ATOM 2514 C CA . SER A 1 319 ? 15.906 16.25 22.797 1 47.5 319 SER A CA 1
ATOM 2515 C C . SER A 1 319 ? 16.141 16.984 21.484 1 47.5 319 SER A C 1
ATOM 2517 O O . SER A 1 319 ? 17.172 17.672 21.328 1 47.5 319 SER A O 1
ATOM 2519 N N . VAL A 1 320 ? 15.617 16.562 20.406 1 45.16 320 VAL A N 1
ATOM 2520 C CA . VAL A 1 320 ? 15.812 17.25 19.141 1 45.16 320 VAL A CA 1
ATOM 2521 C C . VAL A 1 320 ? 15.477 18.719 19.297 1 45.16 320 VAL A C 1
ATOM 2523 O O . VAL A 1 320 ? 15.734 19.516 18.391 1 45.16 320 VAL A O 1
ATOM 2526 N N . HIS A 1 321 ? 14.711 19.172 20.125 1 40.75 321 HIS A N 1
ATOM 2527 C CA . HIS A 1 321 ? 14.602 20.594 20.422 1 40.75 321 HIS A CA 1
ATOM 2528 C C . HIS A 1 321 ? 15.977 21.234 20.547 1 40.75 321 HIS A C 1
ATOM 2530 O O . HIS A 1 321 ? 16.109 22.453 20.484 1 40.75 321 HIS A O 1
ATOM 2536 N N . SER A 1 322 ? 16.922 20.578 21.094 1 35.56 322 SER A N 1
ATOM 2537 C CA . SER A 1 322 ? 18.109 21.344 21.422 1 35.56 322 SER A CA 1
ATOM 2538 C C . SER A 1 322 ? 19.016 21.5 20.219 1 35.56 322 SER A C 1
ATOM 2540 O O . SER A 1 322 ? 20.109 22.078 20.344 1 35.56 322 SER A O 1
ATOM 2542 N N . THR A 1 323 ? 18.844 20.75 19.266 1 34.25 323 THR A N 1
ATOM 2543 C CA . THR A 1 323 ? 19.922 20.938 18.281 1 34.25 323 THR A CA 1
ATOM 2544 C C . THR A 1 323 ? 19.516 21.984 17.25 1 34.25 323 THR A C 1
ATOM 2546 O O . THR A 1 323 ? 18.422 21.922 16.688 1 34.25 323 THR A O 1
ATOM 2549 N N . PRO A 1 324 ? 20.109 23.203 17.125 1 29.27 324 PRO A N 1
ATOM 2550 C CA . PRO A 1 324 ? 19.969 24.266 16.141 1 29.27 324 PRO A CA 1
ATOM 2551 C C . PRO A 1 324 ? 19.906 23.734 14.711 1 29.27 324 PRO A C 1
ATOM 2553 O O . PRO A 1 324 ? 20.828 23.047 14.273 1 29.27 324 PRO A O 1
ATOM 2556 N N . VAL A 1 325 ? 18.844 23.234 14.281 1 31.05 325 VAL A N 1
ATOM 2557 C CA . VAL A 1 325 ? 18.969 23.094 12.836 1 31.05 325 VAL A CA 1
ATOM 2558 C C . VAL A 1 325 ? 19.484 24.391 12.219 1 31.05 325 VAL A C 1
ATOM 2560 O O . VAL A 1 325 ? 18.844 25.438 12.336 1 31.05 325 VAL A O 1
ATOM 2563 N N . ALA A 1 326 ? 20.859 24.484 11.867 1 26.59 326 ALA A N 1
ATOM 2564 C CA . ALA A 1 326 ? 21.516 25.547 11.133 1 26.59 326 ALA A CA 1
ATOM 2565 C C . ALA A 1 326 ? 20.938 25.688 9.719 1 26.59 326 ALA A C 1
ATOM 2567 O O . ALA A 1 326 ? 20.703 24.672 9.047 1 26.59 326 ALA A O 1
ATOM 2568 N N . MET B 1 1 ? -6.809 -12.688 -17.031 1 90.31 1 MET B N 1
ATOM 2569 C CA . MET B 1 1 ? -6.652 -14.141 -16.938 1 90.31 1 MET B CA 1
ATOM 2570 C C . MET B 1 1 ? -7.621 -14.719 -15.906 1 90.31 1 MET B C 1
ATOM 2572 O O . MET B 1 1 ? -7.695 -14.242 -14.773 1 90.31 1 MET B O 1
ATOM 2576 N N . PHE B 1 2 ? -8.422 -15.609 -16.359 1 89.19 2 PHE B N 1
ATOM 2577 C CA . PHE B 1 2 ? -9.422 -16.281 -15.547 1 89.19 2 PHE B CA 1
ATOM 2578 C C . PHE B 1 2 ? -9.188 -17.781 -15.531 1 89.19 2 PHE B C 1
ATOM 2580 O O . PHE B 1 2 ? -8.383 -18.297 -16.312 1 89.19 2 PHE B O 1
ATOM 2587 N N . ALA B 1 3 ? -9.867 -18.375 -14.562 1 93.25 3 ALA B N 1
ATOM 2588 C CA . ALA B 1 3 ? -9.805 -19.828 -14.516 1 93.25 3 ALA B CA 1
ATOM 2589 C C . ALA B 1 3 ? -10.141 -20.438 -15.875 1 93.25 3 ALA B C 1
ATOM 2591 O O . ALA B 1 3 ? -11.125 -20.047 -16.516 1 93.25 3 ALA B O 1
ATOM 2592 N N . THR B 1 4 ? -9.312 -21.359 -16.344 1 95.88 4 THR B N 1
ATOM 2593 C CA . THR B 1 4 ? -9.438 -21.969 -17.656 1 95.88 4 THR B CA 1
ATOM 2594 C C . THR B 1 4 ? -9.234 -23.484 -17.578 1 95.88 4 THR B C 1
ATOM 2596 O O . THR B 1 4 ? -8.32 -23.953 -16.906 1 95.88 4 THR B O 1
ATOM 2599 N N . PRO B 1 5 ? -10.109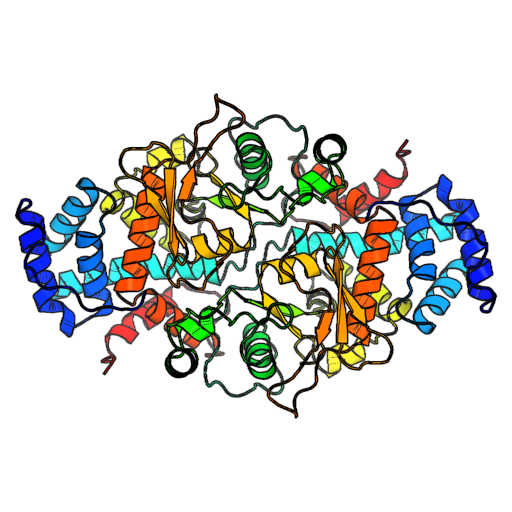 -24.203 -18.25 1 96.94 5 PRO B N 1
ATOM 2600 C CA . PRO B 1 5 ? -9.875 -25.641 -18.297 1 96.94 5 PRO B CA 1
ATOM 2601 C C . PRO B 1 5 ? -8.523 -26 -18.922 1 96.94 5 PRO B C 1
ATOM 2603 O O . PRO B 1 5 ? -7.973 -25.219 -19.703 1 96.94 5 PRO B O 1
ATOM 2606 N N . LEU B 1 6 ? -8.031 -27.172 -18.531 1 97.56 6 LEU B N 1
ATOM 2607 C CA . LEU B 1 6 ? -6.754 -27.625 -19.078 1 97.56 6 LEU B CA 1
ATOM 2608 C C . LEU B 1 6 ? -6.859 -27.875 -20.578 1 97.56 6 LEU B C 1
ATOM 2610 O O . LEU B 1 6 ? -7.867 -28.391 -21.062 1 97.56 6 LEU B O 1
ATOM 2614 N N . PRO B 1 7 ? -5.852 -27.438 -21.281 1 96.69 7 PRO B N 1
ATOM 2615 C CA . PRO B 1 7 ? -5.863 -27.734 -22.719 1 96.69 7 PRO B CA 1
ATOM 2616 C C . PRO B 1 7 ? -5.676 -29.219 -23.016 1 96.69 7 PRO B C 1
ATOM 2618 O O . PRO B 1 7 ? -5.207 -29.969 -22.156 1 96.69 7 PRO B O 1
ATOM 2621 N N . SER B 1 8 ? -6.047 -29.562 -24.234 1 95.5 8 SER B N 1
ATOM 2622 C CA . SER B 1 8 ? -5.863 -30.953 -24.656 1 95.5 8 SER B CA 1
ATOM 2623 C C . SER B 1 8 ? -4.387 -31.328 -24.688 1 95.5 8 SER B C 1
ATOM 2625 O O . SER B 1 8 ? -3.516 -30.453 -24.672 1 95.5 8 SER B O 1
ATOM 2627 N N . LEU B 1 9 ? -4.145 -32.594 -24.656 1 93 9 LEU B N 1
ATOM 2628 C CA . LEU B 1 9 ? -2.783 -33.125 -24.609 1 93 9 LEU B CA 1
ATOM 2629 C C . LEU B 1 9 ? -2.02 -32.812 -25.891 1 93 9 LEU B C 1
ATOM 2631 O O . LEU B 1 9 ? -0.787 -32.75 -25.875 1 93 9 LEU B O 1
ATOM 2635 N N . ASP B 1 10 ? -2.725 -32.5 -26.906 1 88.44 10 ASP B N 1
ATOM 2636 C CA . ASP B 1 10 ? -2.104 -32.281 -28.203 1 88.44 10 ASP B CA 1
ATOM 2637 C C . ASP B 1 10 ? -1.139 -31.094 -28.156 1 88.44 10 ASP B C 1
ATOM 2639 O O . ASP B 1 10 ? -1.518 -29.984 -27.766 1 88.44 10 ASP B O 1
ATOM 2643 N N . GLY B 1 11 ? 0.1 -31.422 -28.562 1 87.06 11 GLY B N 1
ATOM 2644 C CA . GLY B 1 11 ? 1.104 -30.375 -28.672 1 87.06 11 GLY B CA 1
ATOM 2645 C C . GLY B 1 11 ? 1.885 -30.156 -27.406 1 87.06 11 GLY B C 1
ATOM 2646 O O . GLY B 1 11 ? 2.824 -29.344 -27.375 1 87.06 11 GLY B O 1
ATOM 2647 N N . TRP B 1 12 ? 1.447 -30.859 -26.344 1 90 12 TRP B N 1
ATOM 2648 C CA . TRP B 1 12 ? 2.133 -30.641 -25.078 1 90 12 TRP B CA 1
ATOM 2649 C C . TRP B 1 12 ? 3.037 -31.812 -24.734 1 90 12 TRP B C 1
ATOM 2651 O O . TRP B 1 12 ? 2.643 -32.969 -24.891 1 90 12 TRP B O 1
ATOM 2661 N N . PHE B 1 13 ? 4.289 -31.594 -24.312 1 93.06 13 PHE B N 1
ATOM 2662 C CA . PHE B 1 13 ? 5.242 -32.5 -23.688 1 93.06 13 PHE B CA 1
ATOM 2663 C C . PHE B 1 13 ? 5.645 -33.625 -24.641 1 93.06 13 PHE B C 1
ATOM 2665 O O . PHE B 1 13 ? 5.797 -34.781 -24.234 1 93.06 13 PHE B O 1
ATOM 2672 N N . GLU B 1 14 ? 5.789 -33.406 -25.828 1 88.25 14 GLU B N 1
ATOM 2673 C CA . GLU B 1 14 ? 6.129 -34.406 -26.828 1 88.25 14 GLU B CA 1
ATOM 2674 C C . GLU B 1 14 ? 7.508 -35 -26.562 1 88.25 14 GLU B C 1
ATOM 2676 O O . GLU B 1 14 ? 7.738 -36.188 -26.828 1 88.25 14 GLU B O 1
ATOM 2681 N N . ASP B 1 15 ? 8.359 -34.188 -25.984 1 88.31 15 ASP B N 1
ATOM 2682 C CA . ASP B 1 15 ? 9.742 -34.625 -25.828 1 88.31 15 ASP B CA 1
ATOM 2683 C C . ASP B 1 15 ? 10.023 -35.062 -24.406 1 88.31 15 ASP B C 1
ATOM 2685 O O . ASP B 1 15 ? 11.156 -35.406 -24.062 1 88.31 15 ASP B O 1
ATOM 2689 N N . ILE B 1 16 ? 9.039 -35.031 -23.562 1 91.25 16 ILE B N 1
ATOM 2690 C CA . ILE B 1 16 ? 9.219 -35.406 -22.172 1 91.25 16 ILE B CA 1
ATOM 2691 C C . ILE B 1 16 ? 8.141 -36.406 -21.766 1 91.25 16 ILE B C 1
ATOM 2693 O O . ILE B 1 16 ? 7.09 -36.031 -21.234 1 91.25 16 ILE B O 1
ATOM 2697 N N . GLY B 1 17 ? 8.445 -37.656 -21.922 1 91.88 17 GLY B N 1
ATOM 2698 C CA . GLY B 1 17 ? 7.484 -38.719 -21.734 1 91.88 17 GLY B CA 1
ATOM 2699 C C . GLY B 1 17 ? 6.844 -38.719 -20.359 1 91.88 17 GLY B C 1
ATOM 2700 O O . GLY B 1 17 ? 5.625 -38.875 -20.234 1 91.88 17 GLY B O 1
ATOM 2701 N N . SER B 1 18 ? 7.684 -38.531 -19.344 1 94.56 18 SER B N 1
ATOM 2702 C CA . SER B 1 18 ? 7.176 -38.562 -17.969 1 94.56 18 SER B CA 1
ATOM 2703 C C . SER B 1 18 ? 6.156 -37.469 -17.734 1 94.56 18 SER B C 1
ATOM 2705 O O . SER B 1 18 ? 5.16 -37.656 -17.047 1 94.56 18 SER B O 1
ATOM 2707 N N . ALA B 1 19 ? 6.359 -36.312 -18.328 1 96.62 19 ALA B N 1
ATOM 2708 C CA . ALA B 1 19 ? 5.434 -35.188 -18.203 1 96.62 19 ALA B CA 1
ATOM 2709 C C . ALA B 1 19 ? 4.152 -35.438 -18.984 1 96.62 19 ALA B C 1
ATOM 2711 O O . ALA B 1 19 ? 3.061 -35.062 -18.547 1 96.62 19 ALA B O 1
ATOM 2712 N N . ARG B 1 20 ? 4.316 -36.062 -20.109 1 96.81 20 ARG B N 1
ATOM 2713 C CA . ARG B 1 20 ? 3.152 -36.375 -20.922 1 96.81 20 ARG B CA 1
ATOM 2714 C C . ARG B 1 20 ? 2.234 -37.344 -20.203 1 96.81 20 ARG B C 1
ATOM 2716 O O . ARG B 1 20 ? 1.015 -37.188 -20.172 1 96.81 20 ARG B O 1
ATOM 2723 N N . ASP B 1 21 ? 2.85 -38.375 -19.594 1 96.5 21 ASP B N 1
ATOM 2724 C CA . ASP B 1 21 ? 2.086 -39.344 -18.844 1 96.5 21 ASP B CA 1
ATOM 2725 C C . ASP B 1 21 ? 1.364 -38.719 -17.672 1 96.5 21 ASP B C 1
ATOM 2727 O O . ASP B 1 21 ? 0.188 -39 -17.422 1 96.5 21 ASP B O 1
ATOM 2731 N N . ALA B 1 22 ? 2.08 -37.938 -16.953 1 97.81 22 ALA B N 1
ATOM 2732 C CA . ALA B 1 22 ? 1.499 -37.219 -15.812 1 97.81 22 ALA B CA 1
ATOM 2733 C C . ALA B 1 22 ? 0.324 -36.344 -16.25 1 97.81 22 ALA B C 1
ATOM 2735 O O . ALA B 1 22 ? -0.73 -36.344 -15.609 1 97.81 22 ALA B O 1
ATOM 2736 N N . TYR B 1 23 ? 0.475 -35.656 -17.328 1 97.81 23 TYR B N 1
ATOM 2737 C CA . TYR B 1 23 ? -0.552 -34.75 -17.812 1 97.81 23 TYR B CA 1
ATOM 2738 C C . TYR B 1 23 ? -1.788 -35.5 -18.266 1 97.81 23 TYR B C 1
ATOM 2740 O O . TYR B 1 23 ? -2.918 -35.062 -18.031 1 97.81 23 TYR B O 1
ATOM 2748 N N . GLN B 1 24 ? -1.55 -36.562 -18.953 1 96.69 24 GLN B N 1
ATOM 2749 C CA . GLN B 1 24 ? -2.67 -37.375 -19.375 1 96.69 24 GLN B CA 1
ATOM 2750 C C . GLN B 1 24 ? -3.504 -37.844 -18.188 1 96.69 24 GLN B C 1
ATOM 2752 O O . GLN B 1 24 ? -4.734 -37.844 -18.234 1 96.69 24 GLN B O 1
ATOM 2757 N N . ARG B 1 25 ? -2.818 -38.219 -17.219 1 96.69 25 ARG B N 1
ATOM 2758 C CA . ARG B 1 25 ? -3.49 -38.656 -16 1 96.69 25 ARG B CA 1
ATOM 2759 C C . ARG B 1 25 ? -4.293 -37.5 -15.391 1 96.69 25 ARG B C 1
ATOM 2761 O O . ARG B 1 25 ? -5.438 -37.688 -14.969 1 96.69 25 ARG B O 1
ATOM 2768 N N . ILE B 1 26 ? -3.707 -36.375 -15.328 1 96.62 26 ILE B N 1
ATOM 2769 C CA . ILE B 1 26 ? -4.316 -35.188 -14.75 1 96.62 26 ILE B CA 1
ATOM 2770 C C . ILE B 1 26 ? -5.535 -34.781 -15.578 1 96.62 26 ILE B C 1
ATOM 2772 O O . ILE B 1 26 ? -6.574 -34.406 -15.023 1 96.62 26 ILE B O 1
ATOM 2776 N N . LEU B 1 27 ? -5.402 -34.812 -16.844 1 96.94 27 LEU B N 1
ATOM 2777 C CA . LEU B 1 27 ? -6.484 -34.406 -17.734 1 96.94 27 LEU B CA 1
ATOM 2778 C C . LEU B 1 27 ? -7.73 -35.25 -17.484 1 96.94 27 LEU B C 1
ATOM 2780 O O . LEU B 1 27 ? -8.852 -34.75 -17.516 1 96.94 27 LEU B O 1
ATOM 2784 N N . ALA B 1 28 ? -7.551 -36.469 -17.172 1 96.62 28 ALA B N 1
ATOM 2785 C CA . ALA B 1 28 ? -8.648 -37.406 -16.953 1 96.62 28 ALA B CA 1
ATOM 2786 C C . ALA B 1 28 ? -9.367 -37.125 -15.641 1 96.62 28 ALA B C 1
ATOM 2788 O O . ALA B 1 28 ? -10.539 -37.469 -15.477 1 96.62 28 ALA B O 1
ATOM 2789 N N . LEU B 1 29 ? -8.711 -36.469 -14.734 1 96.88 29 LEU B N 1
ATOM 2790 C CA . LEU B 1 29 ? -9.242 -36.281 -13.391 1 96.88 29 LEU B CA 1
ATOM 2791 C C . LEU B 1 29 ? -9.797 -34.875 -13.203 1 96.88 29 LEU B C 1
ATOM 2793 O O . LEU B 1 29 ? -10.344 -34.562 -12.148 1 96.88 29 LEU B O 1
ATOM 2797 N N . GLU B 1 30 ? -9.734 -33.969 -14.133 1 95.94 30 GLU B N 1
ATOM 2798 C CA . GLU B 1 30 ? -10.039 -32.531 -13.969 1 95.94 30 GLU B CA 1
ATOM 2799 C C . GLU B 1 30 ? -11.484 -32.344 -13.516 1 95.94 30 GLU B C 1
ATOM 2801 O O . GLU B 1 30 ? -11.758 -31.484 -12.68 1 95.94 30 GLU B O 1
ATOM 2806 N N . HIS B 1 31 ? -12.383 -33.156 -14.023 1 93.44 31 HIS B N 1
ATOM 2807 C CA . HIS B 1 31 ? -13.805 -32.969 -13.758 1 93.44 31 HIS B CA 1
ATOM 2808 C C . HIS B 1 31 ? -14.133 -33.281 -12.297 1 93.44 31 HIS B C 1
ATOM 2810 O O . HIS B 1 31 ? -15.102 -32.75 -11.75 1 93.44 31 HIS B O 1
ATOM 2816 N N . GLN B 1 32 ? -13.383 -34.062 -11.602 1 91.69 32 GLN B N 1
ATOM 2817 C CA . GLN B 1 32 ? -13.664 -34.469 -10.227 1 91.69 32 GLN B CA 1
ATOM 2818 C C . GLN B 1 32 ? -13.273 -33.375 -9.234 1 91.69 32 GLN B C 1
ATOM 2820 O O . GLN B 1 32 ? -13.93 -33.219 -8.203 1 91.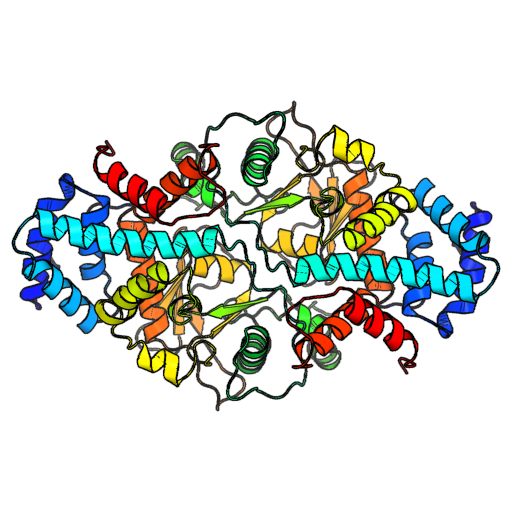69 32 GLN B O 1
ATOM 2825 N N . SER B 1 33 ? -12.227 -32.719 -9.508 1 91.94 33 SER B N 1
ATOM 2826 C CA . SER B 1 33 ? -11.734 -31.625 -8.688 1 91.94 33 SER B CA 1
ATOM 2827 C C . SER B 1 33 ? -11.016 -30.578 -9.539 1 91.94 33 SER B C 1
ATOM 2829 O O . SER B 1 33 ? -9.781 -30.516 -9.539 1 91.94 33 SER B O 1
ATOM 2831 N N . PRO B 1 34 ? -11.75 -29.766 -10.188 1 94.69 34 PRO B N 1
ATOM 2832 C CA . PRO B 1 34 ? -11.188 -28.906 -11.234 1 94.69 34 PRO B CA 1
ATOM 2833 C C . PRO B 1 34 ? -10.039 -28.031 -10.727 1 94.69 34 PRO B C 1
ATOM 2835 O O . PRO B 1 34 ? -8.961 -28.016 -11.336 1 94.69 34 PRO B O 1
ATOM 2838 N N . VAL B 1 35 ? -10.203 -27.375 -9.555 1 94.69 35 VAL B N 1
ATOM 2839 C CA . VAL B 1 35 ? -9.211 -26.422 -9.094 1 94.69 35 VAL B CA 1
ATOM 2840 C C . VAL B 1 35 ? -7.914 -27.141 -8.734 1 94.69 35 VAL B C 1
ATOM 2842 O O . VAL B 1 35 ? -6.84 -26.781 -9.227 1 94.69 35 VAL B O 1
ATOM 2845 N N . CYS B 1 36 ? -7.984 -28.219 -7.969 1 94.38 36 CYS B N 1
ATOM 2846 C CA . CYS B 1 36 ? -6.809 -28.938 -7.496 1 94.38 36 CYS B CA 1
ATOM 2847 C C . CYS B 1 36 ? -6.074 -29.609 -8.656 1 94.38 36 CYS B C 1
ATOM 2849 O O . CYS B 1 36 ? -4.844 -29.594 -8.703 1 94.38 36 CYS B O 1
ATOM 2851 N N . ILE B 1 37 ? -6.844 -30.125 -9.523 1 96.94 37 ILE B N 1
ATOM 2852 C CA . ILE B 1 37 ? -6.25 -30.828 -10.648 1 96.94 37 ILE B CA 1
ATOM 2853 C C . ILE B 1 37 ? -5.648 -29.812 -11.625 1 96.94 37 ILE B C 1
ATOM 2855 O O . ILE B 1 37 ? -4.562 -30.031 -12.164 1 96.94 37 ILE B O 1
ATOM 2859 N N . ARG B 1 38 ? -6.301 -28.734 -11.82 1 97.69 38 ARG B N 1
ATOM 2860 C CA . ARG B 1 38 ? -5.773 -27.703 -12.703 1 97.69 38 ARG B CA 1
ATOM 2861 C C . ARG B 1 38 ? -4.469 -27.125 -12.148 1 97.69 38 ARG B C 1
ATOM 2863 O O . ARG B 1 38 ? -3.578 -26.75 -12.914 1 97.69 38 ARG B O 1
ATOM 2870 N N . ILE B 1 39 ? -4.375 -27.031 -10.859 1 96.81 39 ILE B N 1
ATOM 2871 C CA . ILE B 1 39 ? -3.115 -26.594 -10.273 1 96.81 39 ILE B CA 1
ATOM 2872 C C . ILE B 1 39 ? -1.973 -27.469 -10.773 1 96.81 39 ILE B C 1
ATOM 2874 O O . ILE B 1 39 ? -0.966 -26.969 -11.281 1 96.81 39 ILE B O 1
ATOM 2878 N N . LEU B 1 40 ? -2.174 -28.75 -10.703 1 97.25 40 LEU B N 1
ATOM 2879 C CA . LEU B 1 40 ? -1.139 -29.688 -11.125 1 97.25 40 LEU B CA 1
ATOM 2880 C C . LEU B 1 40 ? -0.896 -29.594 -12.625 1 97.25 40 LEU B C 1
ATOM 2882 O O . LEU B 1 40 ? 0.253 -29.578 -13.07 1 97.25 40 LEU B O 1
ATOM 2886 N N . GLY B 1 41 ? -1.957 -29.531 -13.383 1 98.06 41 GLY B N 1
ATOM 2887 C CA . GLY B 1 41 ? -1.83 -29.422 -14.828 1 98.06 41 GLY B CA 1
ATOM 2888 C C . GLY B 1 41 ? -1.085 -28.172 -15.266 1 98.06 41 GLY B C 1
ATOM 2889 O O . GLY B 1 41 ? -0.175 -28.25 -16.094 1 98.06 41 GLY B O 1
ATOM 2890 N N . TYR B 1 42 ? -1.412 -27.078 -14.711 1 98 42 TYR B N 1
ATOM 2891 C CA . TYR B 1 42 ? -0.786 -25.828 -15.117 1 98 42 TYR B CA 1
ATOM 2892 C C . TYR B 1 42 ? 0.623 -25.719 -14.547 1 98 42 TYR B C 1
ATOM 2894 O O . TYR B 1 42 ? 1.467 -25 -15.102 1 98 42 TYR B O 1
ATOM 2902 N N . MET B 1 43 ? 0.9 -26.375 -13.43 1 97.38 43 MET B N 1
ATOM 2903 C CA . MET B 1 43 ? 2.281 -26.438 -12.953 1 97.38 43 MET B CA 1
ATOM 2904 C C . MET B 1 43 ? 3.168 -27.141 -13.969 1 97.38 43 MET B C 1
ATOM 2906 O O . MET B 1 43 ? 4.332 -26.781 -14.156 1 97.38 43 MET B O 1
ATOM 2910 N N . LEU B 1 44 ? 2.609 -28.125 -14.633 1 97.44 44 LEU B N 1
ATOM 2911 C CA . LEU B 1 44 ? 3.357 -28.797 -15.688 1 97.44 44 LEU B CA 1
ATOM 2912 C C . LEU B 1 44 ? 3.547 -27.891 -16.891 1 97.44 44 LEU B C 1
ATOM 2914 O O . LEU B 1 44 ? 4.648 -27.812 -17.438 1 97.44 44 LEU B O 1
ATOM 2918 N N . ILE B 1 45 ? 2.531 -27.203 -17.281 1 97.25 45 ILE B N 1
ATOM 2919 C CA . ILE B 1 45 ? 2.537 -26.391 -18.5 1 97.25 45 ILE B CA 1
ATOM 2920 C C . ILE B 1 45 ? 3.416 -25.156 -18.281 1 97.25 45 ILE B C 1
ATOM 2922 O O . ILE B 1 45 ? 4.207 -24.797 -19.156 1 97.25 45 ILE B O 1
ATOM 2926 N N . HIS B 1 46 ? 3.266 -24.516 -17.125 1 97.12 46 HIS B N 1
ATOM 2927 C CA . HIS B 1 46 ? 3.912 -23.234 -16.891 1 97.12 46 HIS B CA 1
ATOM 2928 C C . HIS B 1 46 ? 5.047 -23.344 -15.891 1 97.12 46 HIS B C 1
ATOM 2930 O O . HIS B 1 46 ? 5.277 -22.438 -15.094 1 97.12 46 HIS B O 1
ATOM 2936 N N . ALA B 1 47 ? 5.664 -24.484 -15.852 1 96.62 47 ALA B N 1
ATOM 2937 C CA . ALA B 1 47 ? 6.812 -24.656 -14.961 1 96.62 47 ALA B CA 1
ATOM 2938 C C . ALA B 1 47 ? 7.871 -23.578 -15.242 1 96.62 47 ALA B C 1
ATOM 2940 O O . ALA B 1 47 ? 8.094 -23.203 -16.391 1 96.62 47 ALA B O 1
ATOM 2941 N N . PRO B 1 48 ? 8.5 -23.094 -14.195 1 96.25 48 PRO B N 1
ATOM 2942 C CA . PRO B 1 48 ? 9.516 -22.062 -14.383 1 96.25 48 PRO B CA 1
ATOM 2943 C C . PRO B 1 48 ? 10.742 -22.578 -15.125 1 96.25 48 PRO B C 1
ATOM 2945 O O . PRO B 1 48 ? 11.484 -21.781 -15.727 1 96.25 48 PRO B O 1
ATOM 2948 N N . ASN B 1 49 ? 11.008 -23.844 -15 1 93.56 49 ASN B N 1
ATOM 2949 C CA . ASN B 1 49 ? 12.102 -24.516 -15.68 1 93.56 49 ASN B CA 1
ATOM 2950 C C . ASN B 1 49 ? 11.812 -26 -15.867 1 93.56 49 ASN B C 1
ATOM 2952 O O . ASN B 1 49 ? 10.812 -26.516 -15.367 1 93.56 49 ASN B O 1
ATOM 2956 N N . ASN B 1 50 ? 12.711 -26.641 -16.578 1 93.12 50 ASN B N 1
ATOM 2957 C CA . ASN B 1 50 ? 12.492 -28.047 -16.891 1 93.12 50 ASN B CA 1
ATOM 2958 C C . ASN B 1 50 ? 12.617 -28.922 -15.656 1 93.12 50 ASN B C 1
ATOM 2960 O O . ASN B 1 50 ? 11.914 -29.938 -15.531 1 93.12 50 ASN B O 1
ATOM 2964 N N . ASP B 1 51 ? 13.5 -28.578 -14.766 1 92.25 51 ASP B N 1
ATOM 2965 C CA . ASP B 1 51 ? 13.656 -29.359 -13.539 1 92.25 51 ASP B CA 1
ATOM 2966 C C . ASP B 1 51 ? 12.383 -29.344 -12.703 1 92.25 51 ASP B C 1
ATOM 2968 O O . ASP B 1 51 ? 11.961 -30.375 -12.18 1 92.25 51 ASP B O 1
ATOM 2972 N N . GLY B 1 52 ? 11.797 -28.203 -12.594 1 94.19 52 GLY B N 1
ATOM 2973 C CA . GLY B 1 52 ? 10.539 -28.094 -11.875 1 94.19 52 GLY B CA 1
ATOM 2974 C C . GLY B 1 52 ? 9.414 -28.875 -12.516 1 94.19 52 GLY B C 1
ATOM 2975 O O . GLY B 1 52 ? 8.633 -29.531 -11.828 1 94.19 52 GLY B O 1
ATOM 2976 N N . ARG B 1 53 ? 9.391 -28.875 -13.781 1 95.75 53 ARG B N 1
ATOM 2977 C CA . ARG B 1 53 ? 8.391 -29.625 -14.523 1 95.75 53 ARG B CA 1
ATOM 2978 C C . ARG B 1 53 ? 8.531 -31.125 -14.273 1 95.75 53 ARG B C 1
ATOM 2980 O O . ARG B 1 53 ? 7.539 -31.812 -14.008 1 95.75 53 ARG B O 1
ATOM 2987 N N . LEU B 1 54 ? 9.719 -31.547 -14.344 1 95.31 54 LEU B N 1
ATOM 2988 C CA . LEU B 1 54 ? 9.992 -32.969 -14.148 1 95.31 54 LEU B CA 1
ATOM 2989 C C . LEU B 1 54 ? 9.688 -33.406 -12.711 1 95.31 54 LEU B C 1
ATOM 2991 O O . LEU B 1 54 ? 9.188 -34.5 -12.477 1 95.31 54 LEU B O 1
ATOM 2995 N N . ALA B 1 55 ? 9.992 -32.531 -11.812 1 94.62 55 ALA B N 1
ATOM 2996 C CA . ALA B 1 55 ? 9.719 -32.812 -10.406 1 94.62 55 ALA B CA 1
ATOM 2997 C C . ALA B 1 55 ? 8.219 -33 -10.172 1 94.62 55 ALA B C 1
ATOM 2999 O O . ALA B 1 55 ? 7.797 -33.938 -9.5 1 94.62 55 ALA B O 1
ATOM 3000 N N . ILE B 1 56 ? 7.441 -32.156 -10.742 1 95.88 56 ILE B N 1
ATOM 3001 C CA . ILE B 1 56 ? 5.992 -32.219 -10.594 1 95.88 56 ILE B CA 1
ATOM 3002 C C . ILE B 1 56 ? 5.465 -33.5 -11.289 1 95.88 56 ILE B C 1
ATOM 3004 O O . ILE B 1 56 ? 4.605 -34.188 -10.75 1 95.88 56 ILE B O 1
ATOM 3008 N N . ALA B 1 57 ? 6.008 -33.719 -12.445 1 97.12 57 ALA B N 1
ATOM 3009 C CA . ALA B 1 57 ? 5.625 -34.938 -13.172 1 97.12 57 ALA B CA 1
ATOM 3010 C C . ALA B 1 57 ? 5.906 -36.188 -12.344 1 97.12 57 ALA B C 1
ATOM 3012 O O . ALA B 1 57 ? 5.074 -37.094 -12.273 1 97.12 57 ALA B O 1
ATOM 3013 N N . GLN B 1 58 ? 7.016 -36.156 -11.75 1 96.31 58 GLN B N 1
ATOM 3014 C CA . GLN B 1 58 ? 7.398 -37.312 -10.914 1 96.31 58 GLN B CA 1
ATOM 3015 C C . GLN B 1 58 ? 6.445 -37.469 -9.734 1 96.31 58 GLN B C 1
ATOM 3017 O O . GLN B 1 58 ? 6.055 -38.594 -9.391 1 96.31 58 GLN B O 1
ATOM 3022 N N . ASP B 1 59 ? 6.09 -36.375 -9.086 1 95.5 59 ASP B N 1
ATOM 3023 C CA . ASP B 1 59 ? 5.164 -36.438 -7.961 1 95.5 59 ASP B CA 1
ATOM 3024 C C . ASP B 1 59 ? 3.811 -37 -8.383 1 95.5 59 ASP B C 1
ATOM 3026 O O . ASP B 1 59 ? 3.221 -37.812 -7.668 1 95.5 59 ASP B O 1
ATOM 3030 N N . ILE B 1 60 ? 3.348 -36.562 -9.492 1 97.12 60 ILE B N 1
ATOM 3031 C CA . ILE B 1 60 ? 2.059 -37.031 -10.008 1 97.12 60 ILE B CA 1
ATOM 3032 C C . ILE B 1 60 ? 2.125 -38.531 -10.328 1 97.12 60 ILE B C 1
ATOM 3034 O O . ILE B 1 60 ? 1.249 -39.281 -9.922 1 97.12 60 ILE B O 1
ATOM 3038 N N . ASN B 1 61 ? 3.168 -38.906 -11 1 97.31 61 ASN B N 1
ATOM 3039 C CA . ASN B 1 61 ? 3.322 -40.312 -11.43 1 97.31 61 ASN B CA 1
ATOM 3040 C C . ASN B 1 61 ? 3.553 -41.219 -10.242 1 97.31 61 ASN B C 1
ATOM 3042 O O . ASN B 1 61 ? 3.266 -42.438 -10.32 1 97.31 61 ASN B O 1
ATOM 3046 N N . ALA B 1 62 ? 4.117 -40.688 -9.188 1 96.81 62 ALA B N 1
ATOM 3047 C CA . ALA B 1 62 ? 4.398 -41.5 -8 1 96.81 62 ALA B CA 1
ATOM 3048 C C . ALA B 1 62 ? 3.117 -41.812 -7.23 1 96.81 62 ALA B C 1
ATOM 3050 O O . ALA B 1 62 ? 3.1 -42.688 -6.375 1 96.81 62 ALA B O 1
ATOM 3051 N N . CYS B 1 63 ? 2.082 -41.062 -7.551 1 96.75 63 CYS B N 1
ATOM 3052 C CA . CYS B 1 63 ? 0.807 -41.312 -6.895 1 96.75 63 CYS B CA 1
ATOM 3053 C C . CYS B 1 63 ? 0.242 -42.688 -7.305 1 96.75 63 CYS B C 1
ATOM 3055 O O . CYS B 1 63 ? 0.125 -42.969 -8.492 1 96.75 63 CYS B O 1
ATOM 3057 N N . ALA B 1 64 ? -0.212 -43.406 -6.293 1 96.62 64 ALA B N 1
ATOM 3058 C CA . ALA B 1 64 ? -0.714 -44.75 -6.555 1 96.62 64 ALA B CA 1
ATOM 3059 C C . ALA B 1 64 ? -2.174 -44.719 -7 1 96.62 64 ALA B C 1
ATOM 3061 O O . ALA B 1 64 ? -2.592 -45.531 -7.84 1 96.62 64 ALA B O 1
ATOM 3062 N N . THR B 1 65 ? -2.916 -43.844 -6.375 1 96.69 65 THR B N 1
ATOM 3063 C CA . THR B 1 65 ? -4.348 -43.781 -6.648 1 96.69 65 THR B CA 1
ATOM 3064 C C . THR B 1 65 ? -4.746 -42.375 -7.113 1 96.69 65 THR B C 1
ATOM 3066 O O . THR B 1 65 ? -3.963 -41.438 -7 1 96.69 65 THR B O 1
ATOM 3069 N N . ASP B 1 66 ? -5.941 -42.344 -7.656 1 95.44 66 ASP B N 1
ATOM 3070 C CA . ASP B 1 66 ? -6.492 -41.062 -8.023 1 95.44 66 ASP B CA 1
ATOM 3071 C C . ASP B 1 66 ? -6.648 -40.156 -6.797 1 95.44 66 ASP B C 1
ATOM 3073 O O . ASP B 1 66 ? -6.453 -38.938 -6.883 1 95.44 66 ASP B O 1
ATOM 3077 N N . GLN B 1 67 ? -7 -40.781 -5.719 1 94.56 67 GLN B N 1
ATOM 3078 C CA . GLN B 1 67 ? -7.152 -40.031 -4.473 1 94.56 67 GLN B CA 1
ATOM 3079 C C . GLN B 1 67 ? -5.836 -39.375 -4.055 1 94.56 67 GLN B C 1
ATOM 3081 O O . GLN B 1 67 ? -5.824 -38.281 -3.512 1 94.56 67 GLN B O 1
ATOM 3086 N N . ASP B 1 68 ? -4.766 -40.031 -4.328 1 95.75 68 ASP B N 1
ATOM 3087 C CA . ASP B 1 68 ? -3.447 -39.5 -4.016 1 95.75 68 ASP B CA 1
ATOM 3088 C C . ASP B 1 68 ? -3.145 -38.25 -4.863 1 95.75 68 ASP B C 1
ATOM 3090 O O . ASP B 1 68 ? -2.488 -37.344 -4.398 1 95.75 68 ASP B O 1
ATOM 3094 N N . VAL B 1 69 ? -3.629 -38.312 -6.055 1 96.38 69 VAL B N 1
ATOM 3095 C CA . VAL B 1 69 ? -3.432 -37.156 -6.949 1 96.38 69 VAL B CA 1
ATOM 3096 C C . VAL B 1 69 ? -4.207 -35.969 -6.426 1 96.38 69 VAL B C 1
ATOM 3098 O O . VAL B 1 69 ? -3.695 -34.844 -6.418 1 96.38 69 VAL B O 1
ATOM 3101 N N . PHE B 1 70 ? -5.395 -36.25 -5.961 1 94.06 70 PHE B N 1
ATOM 3102 C CA . PHE B 1 70 ? -6.207 -35.188 -5.391 1 94.06 70 PHE B CA 1
ATOM 3103 C C . PHE B 1 70 ? -5.535 -34.594 -4.16 1 94.06 70 PHE B C 1
ATOM 3105 O O . PHE B 1 70 ? -5.52 -33.375 -3.98 1 94.06 70 PHE B O 1
ATOM 3112 N N . LYS B 1 71 ? -4.977 -35.438 -3.391 1 90.81 71 LYS B N 1
ATOM 3113 C CA . LYS B 1 71 ? -4.289 -34.969 -2.189 1 90.81 71 LYS B CA 1
ATOM 3114 C C . LYS B 1 71 ? -3.076 -34.094 -2.545 1 90.81 71 LYS B C 1
ATOM 3116 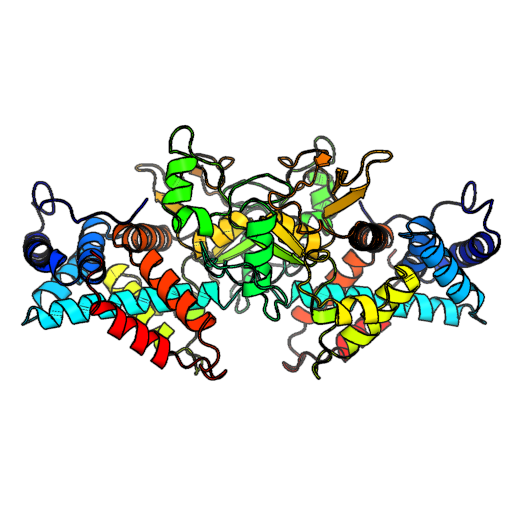O O . LYS B 1 71 ? -2.766 -33.125 -1.85 1 90.81 71 LYS B O 1
ATOM 3121 N N . LEU B 1 72 ? -2.422 -34.531 -3.586 1 92.56 72 LEU B N 1
ATOM 3122 C CA . LEU B 1 72 ? -1.282 -33.75 -4.055 1 92.56 72 LEU B CA 1
ATOM 3123 C C . LEU B 1 72 ? -1.725 -32.375 -4.504 1 92.56 72 LEU B C 1
ATOM 3125 O O . LEU B 1 72 ? -1.126 -31.359 -4.109 1 92.56 72 LEU B O 1
ATOM 3129 N N . GLY B 1 73 ? -2.752 -32.344 -5.312 1 92.81 73 GLY B N 1
ATOM 3130 C CA . GLY B 1 73 ? -3.312 -31.078 -5.723 1 92.81 73 GLY B CA 1
ATOM 3131 C C . GLY B 1 73 ? -3.758 -30.219 -4.555 1 92.81 73 GLY B C 1
ATOM 3132 O O . GLY B 1 73 ? -3.508 -29.016 -4.535 1 92.81 73 GLY B O 1
ATOM 3133 N N . GLN B 1 74 ? -4.316 -30.828 -3.611 1 89.69 74 GLN B N 1
ATOM 3134 C CA . GLN B 1 74 ? -4.781 -30.141 -2.41 1 89.69 74 GLN B CA 1
ATOM 3135 C C . GLN B 1 74 ? -3.607 -29.562 -1.621 1 89.69 74 GLN B C 1
ATOM 3137 O O . GLN B 1 74 ? -3.725 -28.5 -1.021 1 89.69 74 GLN B O 1
ATOM 3142 N N . SER B 1 75 ? -2.617 -30.312 -1.602 1 87.88 75 SER B N 1
ATOM 3143 C CA . SER B 1 75 ? -1.444 -29.828 -0.881 1 87.88 75 SER B CA 1
ATOM 3144 C C . SER B 1 75 ? -0.92 -28.531 -1.487 1 87.88 75 SER B C 1
ATOM 3146 O O . SER B 1 75 ? -0.597 -27.578 -0.763 1 87.88 75 SER B O 1
ATOM 3148 N N . PHE B 1 76 ? -0.885 -28.5 -2.795 1 90.31 76 PHE B N 1
ATOM 3149 C CA . PHE B 1 76 ? -0.426 -27.281 -3.453 1 90.31 76 PHE B CA 1
ATOM 3150 C C . PHE B 1 76 ? -1.438 -26.156 -3.273 1 90.31 76 PHE B C 1
ATOM 3152 O O . PHE B 1 76 ? -1.059 -25 -3.123 1 90.31 76 PHE B O 1
ATOM 3159 N N . PHE B 1 77 ? -2.66 -26.484 -3.305 1 89.94 77 PHE B N 1
ATOM 3160 C CA . PHE B 1 77 ? -3.699 -25.5 -3.037 1 89.94 77 PHE B CA 1
ATOM 3161 C C . PHE B 1 77 ? -3.492 -24.844 -1.671 1 89.94 77 PHE B C 1
ATOM 3163 O O . PHE B 1 77 ? -3.613 -23.625 -1.529 1 89.94 77 PHE B O 1
ATOM 3170 N N . LYS B 1 78 ? -3.146 -25.625 -0.748 1 83.44 78 LYS B N 1
ATOM 3171 C CA . LYS B 1 78 ? -2.916 -25.141 0.61 1 83.44 78 LYS B CA 1
ATOM 3172 C C . LYS B 1 78 ? -1.726 -24.188 0.659 1 83.44 78 LYS B C 1
ATOM 3174 O O . LYS B 1 78 ? -1.727 -23.219 1.428 1 83.44 78 LYS B O 1
ATOM 3179 N N . HIS B 1 79 ? -0.812 -24.5 -0.169 1 84 79 HIS B N 1
ATOM 3180 C CA . HIS B 1 79 ? 0.352 -23.625 -0.227 1 84 79 HIS B CA 1
ATOM 3181 C C . HIS B 1 79 ? -0.023 -22.25 -0.764 1 84 79 HIS B C 1
ATOM 3183 O O . HIS B 1 79 ? 0.367 -21.234 -0.192 1 84 79 HIS B O 1
ATOM 3189 N N . PHE B 1 80 ? -0.807 -22.219 -1.761 1 85.62 80 PHE B N 1
ATOM 3190 C CA . PHE B 1 80 ? -1.24 -20.953 -2.328 1 85.62 80 PHE B CA 1
ATOM 3191 C C . PHE B 1 80 ? -2.168 -20.219 -1.369 1 85.62 80 PHE B C 1
ATOM 3193 O O . PHE B 1 80 ? -2.105 -19 -1.25 1 85.62 80 PHE B O 1
ATOM 3200 N N . ALA B 1 81 ? -2.943 -20.953 -0.707 1 83.25 81 ALA B N 1
ATOM 3201 C CA . ALA B 1 81 ? -3.842 -20.344 0.276 1 83.25 81 ALA B CA 1
ATOM 3202 C C . ALA B 1 81 ? -3.057 -19.672 1.397 1 83.25 81 ALA B C 1
ATOM 3204 O O . ALA B 1 81 ? -3.398 -18.562 1.824 1 83.25 81 ALA B O 1
ATOM 3205 N N . SER B 1 82 ? -2.016 -20.328 1.794 1 78.44 82 SER B N 1
ATOM 3206 C CA . SER B 1 82 ? -1.163 -19.766 2.83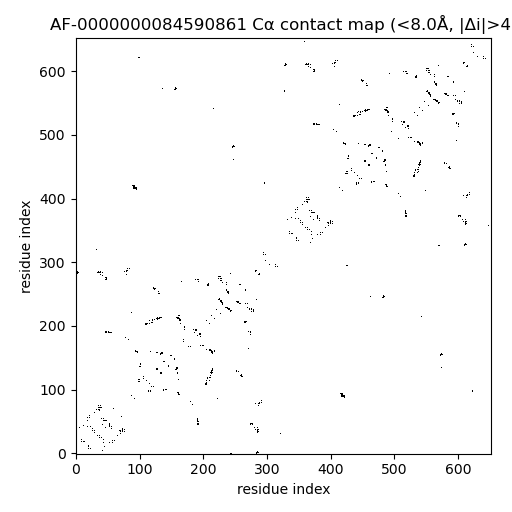4 1 78.44 82 SER B CA 1
ATOM 3207 C C . SER B 1 82 ? -0.466 -18.5 2.348 1 78.44 82 SER B C 1
ATOM 3209 O O . SER B 1 82 ? -0.327 -17.531 3.1 1 78.44 82 SER B O 1
ATOM 3211 N N . TYR B 1 83 ? -0.065 -18.594 1.188 1 81.62 83 TYR B N 1
ATOM 3212 C CA . TYR B 1 83 ? 0.565 -17.438 0.562 1 81.62 83 TYR B CA 1
ATOM 3213 C C . TYR B 1 83 ? -0.373 -16.234 0.567 1 81.62 83 TYR B C 1
ATOM 3215 O O . TYR B 1 83 ? 0 -15.148 1.021 1 81.62 83 TYR B O 1
ATOM 3223 N N . PHE B 1 84 ? -1.601 -16.406 0.137 1 77.88 84 PHE B N 1
ATOM 3224 C CA . PHE B 1 84 ? -2.551 -15.312 0.003 1 77.88 84 PHE B CA 1
ATOM 3225 C C . PHE B 1 84 ? -3.039 -14.852 1.37 1 77.88 84 PHE B C 1
ATOM 3227 O O . PHE B 1 84 ? -3.314 -13.664 1.567 1 77.88 84 PHE B O 1
ATOM 3234 N N . LYS B 1 85 ? -3.154 -15.789 2.24 1 70.44 85 LYS B N 1
ATOM 3235 C CA . LYS B 1 85 ? -3.533 -15.422 3.6 1 70.44 85 LYS B CA 1
ATOM 3236 C C . LYS B 1 85 ? -2.502 -14.484 4.223 1 70.44 85 LYS B C 1
ATOM 3238 O O . LYS B 1 85 ? -2.859 -13.539 4.93 1 70.44 85 LYS B O 1
ATOM 3243 N N . PHE B 1 86 ? -1.337 -14.828 3.932 1 67.25 86 PHE B N 1
ATOM 3244 C CA . PHE B 1 86 ? -0.267 -13.984 4.449 1 67.25 86 PHE B CA 1
ATOM 3245 C C . PHE B 1 86 ? -0.384 -12.57 3.904 1 67.25 86 PHE B C 1
ATOM 3247 O O . PHE B 1 86 ? -0.302 -11.594 4.66 1 67.25 86 PHE B O 1
ATOM 3254 N N . PHE B 1 87 ? -0.523 -12.438 2.641 1 66.81 87 PHE B N 1
ATOM 3255 C CA . PHE B 1 87 ? -0.532 -11.109 2.027 1 66.81 87 PHE B CA 1
ATOM 3256 C C . PHE B 1 87 ? -1.884 -10.438 2.223 1 66.81 87 PHE B C 1
ATOM 3258 O O . PHE B 1 87 ? -1.983 -9.211 2.164 1 66.81 87 PHE B O 1
ATOM 3265 N N . ASP B 1 88 ? -2.932 -11.195 2.346 1 56.34 88 ASP B N 1
ATOM 3266 C CA . ASP B 1 88 ? -4.223 -10.586 2.656 1 56.34 88 ASP B CA 1
ATOM 3267 C C . ASP B 1 88 ? -4.234 -10.008 4.07 1 56.34 88 ASP B C 1
ATOM 3269 O O . ASP B 1 88 ? -4.703 -8.891 4.285 1 56.34 88 ASP B O 1
ATOM 3273 N N . ILE B 1 89 ? -3.951 -10.906 5.016 1 43.03 89 ILE B N 1
ATOM 3274 C CA . ILE B 1 89 ? -4.012 -10.477 6.406 1 43.03 89 ILE B CA 1
ATOM 3275 C C . ILE B 1 89 ? -2.953 -9.406 6.664 1 43.03 89 ILE B C 1
ATOM 3277 O O . ILE B 1 89 ? -3.195 -8.453 7.398 1 43.03 89 ILE B O 1
ATOM 3281 N N . SER B 1 90 ? -1.814 -9.891 6.219 1 41.06 90 SER B N 1
ATOM 3282 C CA . SER B 1 90 ? -0.723 -8.984 6.559 1 41.06 90 SER B CA 1
ATOM 3283 C C . SER B 1 90 ? -0.795 -7.699 5.742 1 41.06 90 SER B C 1
ATOM 3285 O O . SER B 1 90 ? -0.502 -7.703 4.543 1 41.06 90 SER B O 1
ATOM 3287 N N . SER B 1 91 ? -1.98 -7.152 5.641 1 43.84 91 SER B N 1
ATOM 3288 C CA . SER B 1 91 ? -2.254 -5.801 5.164 1 43.84 91 SER B CA 1
ATOM 3289 C C . SER B 1 91 ? -0.976 -4.973 5.094 1 43.84 91 SER B C 1
ATOM 3291 O O . SER B 1 91 ? -1.013 -3.75 5.262 1 43.84 91 SER B O 1
ATOM 3293 N N . SER B 1 92 ? 0.224 -5.578 5.316 1 41.88 92 SER B N 1
ATOM 3294 C CA . SER B 1 92 ? 1.359 -4.715 5.629 1 41.88 92 SER B CA 1
ATOM 3295 C C . SER B 1 92 ? 1.865 -3.996 4.383 1 41.88 92 SER B C 1
ATOM 3297 O O . SER B 1 92 ? 2.197 -4.637 3.383 1 41.88 92 SER B O 1
ATOM 3299 N N . LEU B 1 93 ? 1.195 -2.908 3.973 1 46.41 93 LEU B N 1
ATOM 3300 C CA . LEU B 1 93 ? 2.008 -2.045 3.123 1 46.41 93 LEU B CA 1
ATOM 3301 C C . LEU B 1 93 ? 3.488 -2.182 3.467 1 46.41 93 LEU B C 1
ATOM 3303 O O . LEU B 1 93 ? 3.836 -2.59 4.578 1 46.41 93 LEU B O 1
ATOM 3307 N N . PRO B 1 94 ? 4.316 -2.258 2.355 1 45.16 94 PRO B N 1
ATOM 3308 C CA . PRO B 1 94 ? 5.703 -2.131 2.811 1 45.16 94 PRO B CA 1
ATOM 3309 C C . PRO B 1 94 ? 5.848 -1.206 4.016 1 45.16 94 PRO B C 1
ATOM 3311 O O . PRO B 1 94 ? 5.094 -0.236 4.148 1 45.16 94 PRO B O 1
ATOM 3314 N N . PRO B 1 95 ? 6.219 -1.869 5.145 1 41.38 95 PRO B N 1
ATOM 3315 C CA . PRO B 1 95 ? 6.48 -0.892 6.203 1 41.38 95 PRO B CA 1
ATOM 3316 C C . PRO B 1 95 ? 6.898 0.472 5.66 1 41.38 95 PRO B C 1
ATOM 3318 O O . PRO B 1 95 ? 7.438 0.56 4.555 1 41.38 95 PRO B O 1
ATOM 3321 N N . SER B 1 96 ? 6.02 1.354 6.02 1 42.59 96 SER B N 1
ATOM 3322 C CA . SER B 1 96 ? 6.273 2.727 5.594 1 42.59 96 SER B CA 1
ATOM 3323 C C . SER B 1 96 ? 7.75 2.943 5.277 1 42.59 96 SER B C 1
ATOM 3325 O O . SER B 1 96 ? 8.617 2.279 5.848 1 42.59 96 SER B O 1
ATOM 3327 N N . PRO B 1 97 ? 7.93 3.598 4.176 1 39.69 97 PRO B N 1
ATOM 3328 C CA . PRO B 1 97 ? 9.289 3.988 3.787 1 39.69 97 PRO B CA 1
ATOM 3329 C C . PRO B 1 97 ? 10.164 4.352 4.984 1 39.69 97 PRO B C 1
ATOM 3331 O O . PRO B 1 97 ? 9.82 5.262 5.75 1 39.69 97 PRO B O 1
ATOM 3334 N N . ASN B 1 98 ? 10.5 3.312 5.719 1 39.06 98 ASN B N 1
ATOM 3335 C CA . ASN B 1 98 ? 11.633 3.756 6.527 1 39.06 98 ASN B CA 1
ATOM 3336 C C . ASN B 1 98 ? 12.461 4.816 5.801 1 39.06 98 ASN B C 1
ATOM 3338 O O . ASN B 1 98 ? 12.68 4.715 4.594 1 39.06 98 ASN B O 1
ATOM 3342 N N . HIS B 1 99 ? 12.203 6.023 6.191 1 40.78 99 HIS B N 1
ATOM 3343 C CA . HIS B 1 99 ? 13.023 7.109 5.664 1 40.78 99 HIS B CA 1
ATOM 3344 C C . HIS B 1 99 ? 14.453 6.648 5.418 1 40.78 99 HIS B C 1
ATOM 3346 O O . HIS B 1 99 ? 15.141 6.223 6.352 1 40.78 99 HIS B O 1
ATOM 3352 N N . ASP B 1 100 ? 14.617 6.02 4.418 1 42.97 100 ASP B N 1
ATOM 3353 C CA . ASP B 1 100 ? 15.883 5.516 3.891 1 42.97 100 ASP B CA 1
ATOM 3354 C C . ASP B 1 100 ? 17.047 6.41 4.309 1 42.97 100 ASP B C 1
ATOM 3356 O O . ASP B 1 100 ? 16.906 7.633 4.391 1 42.97 100 ASP B O 1
ATOM 3360 N N . ILE B 1 101 ? 17.922 5.883 5.035 1 43.41 101 ILE B N 1
ATOM 3361 C CA . ILE B 1 101 ? 19.266 6.363 5.359 1 43.41 101 ILE B CA 1
ATOM 3362 C C . ILE B 1 101 ? 19.891 6.992 4.125 1 43.41 101 ILE B C 1
ATOM 3364 O O . ILE B 1 101 ? 20.359 6.281 3.225 1 43.41 101 ILE B O 1
ATOM 3368 N N . PHE B 1 102 ? 19.344 7.957 3.674 1 44.69 102 PHE B N 1
ATOM 3369 C CA . PHE B 1 102 ? 20.094 8.711 2.678 1 44.69 102 PHE B CA 1
ATOM 3370 C C . PHE B 1 102 ? 21.562 8.844 3.1 1 44.69 102 PHE B C 1
ATOM 3372 O O . PHE B 1 102 ? 21.844 9.164 4.254 1 44.69 102 PHE B O 1
ATOM 3379 N N . GLY B 1 103 ? 22.328 8.391 2.311 1 49.56 103 GLY B N 1
ATOM 3380 C CA . GLY B 1 103 ? 23.766 8.477 2.473 1 49.56 103 GLY B CA 1
ATOM 3381 C C . GLY B 1 103 ? 24.359 7.332 3.277 1 49.56 103 GLY B C 1
ATOM 3382 O O . GLY B 1 103 ? 25.531 7.355 3.637 1 49.56 103 GLY B O 1
ATOM 3383 N N . SER B 1 104 ? 23.234 6.586 3.688 1 59.12 104 SER B N 1
ATOM 3384 C CA . SER B 1 104 ? 23.844 5.543 4.504 1 59.12 104 SER B CA 1
ATOM 3385 C C . SER B 1 104 ? 24.5 4.48 3.631 1 59.12 104 SER B C 1
ATOM 3387 O O . SER B 1 104 ? 24.188 4.359 2.445 1 59.12 104 SER B O 1
ATOM 3389 N N . GLN B 1 105 ? 25.5 3.998 3.992 1 70.31 105 GLN B N 1
ATOM 3390 C CA . GLN B 1 105 ? 26.375 2.967 3.434 1 70.31 105 GLN B CA 1
ATOM 3391 C C . GLN B 1 105 ? 25.609 1.662 3.225 1 70.31 105 GLN B C 1
ATOM 3393 O O . GLN B 1 105 ? 24.625 1.397 3.908 1 70.31 105 GLN B O 1
ATOM 3398 N N . ILE B 1 106 ? 25.797 1.114 2.092 1 79.75 106 ILE B N 1
ATOM 3399 C CA . ILE B 1 106 ? 25.328 -0.235 1.794 1 79.75 106 ILE B CA 1
ATOM 3400 C C . ILE B 1 106 ? 25.578 -1.144 2.996 1 79.75 106 ILE B C 1
ATOM 3402 O O . ILE B 1 106 ? 26.641 -1.1 3.604 1 79.75 106 ILE B O 1
ATOM 3406 N N . VAL B 1 107 ? 24.484 -1.723 3.393 1 79.75 107 VAL B N 1
ATOM 3407 C CA . VAL B 1 107 ? 24.641 -2.779 4.387 1 79.75 107 VAL B CA 1
ATOM 3408 C C . VAL B 1 107 ? 24.922 -4.109 3.691 1 79.75 107 VAL B C 1
ATOM 3410 O O . VAL B 1 107 ? 24.078 -4.602 2.934 1 79.75 107 VAL B O 1
ATOM 3413 N N . THR B 1 108 ? 26.016 -4.711 3.91 1 81.44 108 THR B N 1
ATOM 3414 C CA . THR B 1 108 ? 26.484 -5.879 3.174 1 81.44 108 THR B CA 1
ATOM 3415 C C . THR B 1 108 ? 25.578 -7.078 3.43 1 81.44 108 THR B C 1
ATOM 3417 O O . THR B 1 108 ? 25.266 -7.836 2.508 1 81.44 108 THR B O 1
ATOM 3420 N N . THR B 1 109 ? 25.172 -7.195 4.723 1 84.31 109 THR B N 1
ATOM 3421 C CA . THR B 1 109 ? 24.297 -8.297 5.078 1 84.31 109 THR B CA 1
ATOM 3422 C C . THR B 1 109 ? 23.062 -7.789 5.816 1 84.31 109 THR B C 1
ATOM 3424 O O . THR B 1 109 ? 22.953 -7.926 7.039 1 84.31 109 THR B O 1
ATOM 3427 N N . PRO B 1 110 ? 22.172 -7.336 5.031 1 87.19 110 PRO B N 1
ATOM 3428 C CA . PRO B 1 110 ? 20.969 -6.805 5.688 1 87.19 110 PRO B CA 1
ATOM 3429 C C . PRO B 1 110 ? 20.156 -7.887 6.395 1 87.19 110 PRO B C 1
ATOM 3431 O O . PRO B 1 110 ? 19.984 -8.984 5.859 1 87.19 110 PRO B O 1
ATOM 3434 N N . THR B 1 111 ? 19.672 -7.543 7.59 1 82.75 111 THR B N 1
ATOM 3435 C CA . THR B 1 111 ? 18.891 -8.508 8.359 1 82.75 111 THR B CA 1
ATOM 3436 C C . THR B 1 111 ? 17.484 -7.988 8.617 1 82.75 111 THR B C 1
ATOM 3438 O O . THR B 1 111 ? 16.625 -8.727 9.102 1 82.75 111 THR B O 1
ATOM 3441 N N . THR B 1 112 ? 17.312 -6.719 8.273 1 81.06 112 THR B N 1
ATOM 3442 C CA . THR B 1 112 ? 16 -6.117 8.492 1 81.06 112 THR B CA 1
ATOM 3443 C C . THR B 1 112 ? 15.445 -5.527 7.199 1 81.06 112 THR B C 1
ATOM 3445 O O . THR B 1 112 ? 16.203 -5.27 6.258 1 81.06 112 THR B O 1
ATOM 3448 N N . TYR B 1 113 ? 14.219 -5.352 7.176 1 83.44 113 TYR B N 1
ATOM 3449 C CA . TYR B 1 113 ? 13.555 -4.785 6.004 1 83.44 113 TYR B CA 1
ATOM 3450 C C . TYR B 1 113 ? 14.07 -3.383 5.711 1 83.44 113 TYR B C 1
ATOM 3452 O O . TYR B 1 113 ? 14.375 -3.057 4.559 1 83.44 113 TYR B O 1
ATOM 3460 N N . PRO B 1 114 ? 14.234 -2.506 6.695 1 80.25 114 PRO B N 1
ATOM 3461 C CA . PRO B 1 114 ? 14.742 -1.168 6.391 1 80.25 114 PRO B CA 1
ATOM 3462 C C . PRO B 1 114 ? 16.125 -1.2 5.738 1 80.25 114 PRO B C 1
ATOM 3464 O O . PRO B 1 114 ? 16.406 -0.413 4.832 1 80.25 114 PRO B O 1
ATOM 3467 N N . GLN B 1 115 ? 16.906 -2.113 6.188 1 84.38 115 GLN B N 1
ATOM 3468 C CA . GLN B 1 115 ? 18.219 -2.26 5.594 1 84.38 115 GLN B CA 1
ATOM 3469 C C . GLN B 1 115 ? 18.125 -2.752 4.152 1 84.38 115 GLN B C 1
ATOM 3471 O O . GLN B 1 115 ? 18.859 -2.281 3.281 1 84.38 115 GLN B O 1
ATOM 3476 N N . ALA B 1 116 ? 17.25 -3.723 3.973 1 89.19 116 ALA B N 1
ATOM 3477 C CA . ALA B 1 116 ? 17.031 -4.238 2.623 1 89.19 116 ALA B CA 1
ATOM 3478 C C . ALA B 1 116 ? 16.531 -3.139 1.69 1 89.19 116 ALA B C 1
ATOM 3480 O O . ALA B 1 116 ? 17 -3.018 0.556 1 89.19 116 ALA B O 1
ATOM 3481 N N . LYS B 1 117 ? 15.664 -2.369 2.191 1 89.19 117 LYS B N 1
ATOM 3482 C CA . LYS B 1 117 ? 15.102 -1.283 1.389 1 89.19 117 LYS B CA 1
ATOM 3483 C C . LYS B 1 117 ? 16.172 -0.26 1.028 1 89.19 117 LYS B C 1
ATOM 3485 O O . LYS B 1 117 ? 16.25 0.204 -0.112 1 89.19 117 LYS B O 1
ATOM 3490 N N . ASN B 1 118 ? 16.922 0.048 1.972 1 87.31 118 ASN B N 1
ATOM 3491 C CA . ASN B 1 118 ? 18.016 0.975 1.712 1 87.31 118 ASN B CA 1
ATOM 3492 C C . ASN B 1 118 ? 18.938 0.457 0.611 1 87.31 118 ASN B C 1
ATOM 3494 O O . ASN B 1 118 ? 19.281 1.196 -0.312 1 87.31 118 ASN B O 1
ATOM 3498 N N . ASN B 1 119 ? 19.312 -0.787 0.741 1 90.94 119 ASN B N 1
ATOM 3499 C CA . ASN B 1 119 ? 20.172 -1.402 -0.266 1 90.94 119 ASN B CA 1
ATOM 3500 C C . ASN B 1 119 ? 19.516 -1.394 -1.644 1 90.94 119 ASN B C 1
ATOM 3502 O O . ASN B 1 119 ? 20.172 -1.092 -2.645 1 90.94 119 ASN B O 1
ATOM 3506 N N . ALA B 1 120 ? 18.281 -1.716 -1.693 1 93.5 120 ALA B N 1
ATOM 3507 C CA . ALA B 1 120 ? 17.562 -1.731 -2.959 1 93.5 120 ALA B CA 1
ATOM 3508 C C . ALA B 1 120 ? 17.531 -0.344 -3.594 1 93.5 120 ALA B C 1
ATOM 3510 O O . ALA B 1 120 ? 17.75 -0.202 -4.801 1 93.5 120 ALA B O 1
ATOM 3511 N N . LEU B 1 121 ? 17.281 0.641 -2.785 1 92.62 121 LEU B N 1
ATOM 3512 C CA . LEU B 1 121 ? 17.219 2.012 -3.279 1 92.62 121 LEU B CA 1
ATOM 3513 C C . LEU B 1 121 ? 18.547 2.436 -3.895 1 92.62 121 LEU B C 1
ATOM 3515 O O . LEU B 1 121 ? 18.578 3.016 -4.984 1 92.62 121 LEU B O 1
ATOM 3519 N N . ILE B 1 122 ? 19.578 2.107 -3.215 1 90.69 122 ILE B N 1
ATOM 3520 C CA . ILE B 1 122 ? 20.891 2.475 -3.717 1 90.69 122 ILE B CA 1
ATOM 3521 C C . ILE B 1 122 ? 21.156 1.766 -5.043 1 90.69 122 ILE B C 1
ATOM 3523 O O . ILE B 1 122 ? 21.547 2.4 -6.027 1 90.69 122 ILE B O 1
ATOM 3527 N N . ARG B 1 123 ? 20.922 0.531 -5.047 1 93.12 123 ARG B N 1
ATOM 3528 C CA . ARG B 1 123 ? 21.156 -0.247 -6.258 1 93.12 123 ARG B CA 1
ATOM 3529 C C . ARG B 1 123 ? 20.297 0.255 -7.406 1 93.12 123 ARG B C 1
ATOM 3531 O O . ARG B 1 123 ? 20.75 0.331 -8.547 1 93.12 123 ARG B O 1
ATOM 3538 N N . ASP B 1 124 ? 19.047 0.581 -7.121 1 94.5 124 ASP B N 1
ATOM 3539 C CA . ASP B 1 124 ? 18.047 0.897 -8.133 1 94.5 124 ASP B CA 1
ATOM 3540 C C . ASP B 1 124 ? 18.031 2.395 -8.438 1 94.5 124 ASP B C 1
ATOM 3542 O O . ASP B 1 124 ? 17.078 2.898 -9.031 1 94.5 124 ASP B O 1
ATOM 3546 N N . ASN B 1 125 ? 19.016 3.135 -7.938 1 92.19 125 ASN B N 1
ATOM 3547 C CA . ASN B 1 125 ? 19.172 4.566 -8.164 1 92.19 125 ASN B CA 1
ATOM 3548 C C . ASN B 1 125 ? 17.984 5.355 -7.625 1 92.19 125 ASN B C 1
ATOM 3550 O O . ASN B 1 125 ? 17.531 6.309 -8.258 1 92.19 125 ASN B O 1
ATOM 3554 N N . TYR B 1 126 ? 17.391 4.824 -6.547 1 92.12 126 TYR B N 1
ATOM 3555 C CA . TYR B 1 126 ? 16.312 5.461 -5.793 1 92.12 126 TYR B CA 1
ATOM 3556 C C . TYR B 1 126 ? 15.047 5.57 -6.637 1 92.12 126 TYR B C 1
ATOM 3558 O O . TYR B 1 126 ? 14.297 6.539 -6.516 1 92.12 126 TYR B O 1
ATOM 3566 N N . ARG B 1 127 ? 14.922 4.559 -7.5 1 95.19 127 ARG B N 1
ATOM 3567 C CA . ARG B 1 127 ? 13.773 4.57 -8.406 1 95.19 127 ARG B CA 1
ATOM 3568 C C . ARG B 1 127 ? 13.078 3.217 -8.422 1 95.19 127 ARG B C 1
ATOM 3570 O O . ARG B 1 127 ? 13.703 2.188 -8.164 1 95.19 127 ARG B O 1
ATOM 3577 N N . CYS B 1 128 ? 11.805 3.293 -8.664 1 96.38 128 CYS B N 1
ATOM 3578 C CA . CYS B 1 128 ? 11.094 2.064 -8.992 1 96.38 128 CYS B CA 1
ATOM 3579 C C . CYS B 1 128 ? 11.68 1.415 -10.242 1 96.38 128 CYS B C 1
ATOM 3581 O O . CYS B 1 128 ? 11.82 2.068 -11.273 1 96.38 128 CYS B O 1
ATOM 3583 N N . MET B 1 129 ? 11.898 0.175 -10.227 1 96.75 129 MET B N 1
ATOM 3584 C CA . MET B 1 129 ? 12.57 -0.529 -11.312 1 96.75 129 MET B CA 1
ATOM 3585 C C . MET B 1 129 ? 11.641 -0.685 -12.516 1 96.75 129 MET B C 1
ATOM 3587 O O . MET B 1 129 ? 12.102 -0.911 -13.633 1 96.75 129 MET B O 1
ATOM 3591 N N . LEU B 1 130 ? 10.336 -0.528 -12.297 1 97.31 130 LEU B N 1
ATOM 3592 C CA . LEU B 1 130 ? 9.398 -0.728 -13.398 1 97.31 130 LEU B CA 1
ATOM 3593 C C . LEU B 1 130 ? 8.953 0.608 -13.984 1 97.31 130 LEU B C 1
ATOM 3595 O O . LEU B 1 130 ? 8.82 0.744 -15.203 1 97.31 130 LEU B O 1
ATOM 3599 N N . THR B 1 131 ? 8.742 1.618 -13.156 1 95.56 131 THR B N 1
ATOM 3600 C CA . THR B 1 131 ? 8.156 2.869 -13.625 1 95.56 131 THR B CA 1
ATOM 3601 C C . THR B 1 131 ? 9.219 3.961 -13.719 1 95.56 131 THR B C 1
ATOM 3603 O O . THR B 1 131 ? 8.977 5.016 -14.312 1 95.56 131 THR B O 1
ATOM 3606 N N . ASN B 1 132 ? 10.32 3.781 -13.07 1 95.44 132 ASN B N 1
ATOM 3607 C CA . ASN B 1 132 ? 11.438 4.723 -13.031 1 95.44 132 ASN B CA 1
ATOM 3608 C C . ASN B 1 132 ? 11.094 5.957 -12.203 1 95.44 132 ASN B C 1
ATOM 3610 O O . ASN B 1 132 ? 11.789 6.973 -12.273 1 95.44 132 ASN B O 1
ATOM 3614 N N . LYS B 1 133 ? 10.055 5.891 -11.484 1 95.69 133 LYS B N 1
ATOM 3615 C CA . LYS B 1 133 ? 9.695 6.996 -10.602 1 95.69 133 LYS B CA 1
ATOM 3616 C C . LYS B 1 133 ? 10.633 7.059 -9.398 1 95.69 133 LYS B C 1
ATOM 3618 O O . LYS B 1 133 ? 11.016 6.027 -8.844 1 95.69 133 LYS B O 1
ATOM 3623 N N . VAL B 1 134 ? 10.922 8.242 -9.008 1 95.62 134 VAL B N 1
ATOM 3624 C CA . VAL B 1 134 ? 11.852 8.461 -7.902 1 95.62 134 VAL B CA 1
ATOM 3625 C C . VAL B 1 134 ? 11.148 8.195 -6.574 1 95.62 134 VAL B C 1
ATOM 3627 O O . VAL B 1 134 ? 9.984 8.57 -6.391 1 95.62 134 VAL B O 1
ATOM 3630 N N . ASP B 1 135 ? 11.812 7.547 -5.676 1 94.19 135 ASP B N 1
ATOM 3631 C CA . ASP B 1 135 ? 11.289 7.305 -4.336 1 94.19 135 ASP B CA 1
ATOM 3632 C C . ASP B 1 135 ? 10.977 8.617 -3.617 1 94.19 135 ASP B C 1
ATOM 3634 O O . ASP B 1 135 ? 11.867 9.445 -3.414 1 94.19 135 ASP B O 1
ATOM 3638 N N . LEU B 1 136 ? 9.828 8.695 -3.223 1 91.44 136 LEU B N 1
ATOM 3639 C CA . LEU B 1 136 ? 9.336 9.945 -2.656 1 91.44 136 LEU B CA 1
ATOM 3640 C C . LEU B 1 136 ? 10.07 10.281 -1.361 1 91.44 136 LEU B C 1
ATOM 3642 O O . LEU B 1 136 ? 10.445 11.43 -1.138 1 91.44 136 LEU B O 1
ATOM 3646 N N . SER B 1 137 ? 10.219 9.32 -0.514 1 86.31 137 SER B N 1
ATOM 3647 C CA . SER B 1 137 ? 10.875 9.547 0.771 1 86.31 137 SER B CA 1
ATOM 3648 C C . SER B 1 137 ? 12.305 10.047 0.587 1 86.31 137 SER B C 1
ATOM 3650 O O . SER B 1 137 ? 12.734 10.977 1.267 1 86.31 137 SER B O 1
ATOM 3652 N N . THR B 1 138 ? 13.008 9.445 -0.333 1 88.62 138 THR B N 1
ATOM 3653 C CA . THR B 1 138 ? 14.375 9.875 -0.604 1 88.62 138 THR B CA 1
ATOM 3654 C C . THR B 1 138 ? 14.391 11.289 -1.178 1 88.62 138 THR B C 1
ATOM 3656 O O . THR B 1 138 ? 15.188 12.125 -0.757 1 88.62 138 THR B O 1
ATOM 3659 N N . TYR B 1 139 ? 13.57 11.508 -2.078 1 90.44 139 TYR B N 1
ATOM 3660 C CA . TYR B 1 139 ? 13.484 12.828 -2.686 1 90.44 139 TYR B CA 1
ATOM 3661 C C . TYR B 1 139 ? 13.188 13.891 -1.634 1 90.44 139 TYR B C 1
ATOM 3663 O O . TYR B 1 139 ? 13.781 14.977 -1.655 1 90.44 139 TYR B O 1
ATOM 3671 N N . SER B 1 140 ? 12.297 13.617 -0.77 1 87.06 140 SER B N 1
ATOM 3672 C CA . SER B 1 140 ? 11.844 14.562 0.248 1 87.06 140 SER B CA 1
ATOM 3673 C C . SER B 1 140 ? 12.969 14.891 1.229 1 87.06 140 SER B C 1
ATOM 3675 O O . SER B 1 140 ? 13.039 16.016 1.744 1 87.06 140 SER B O 1
ATOM 3677 N N . ASN B 1 141 ? 13.836 13.93 1.434 1 81.62 141 ASN B N 1
ATOM 3678 C CA . ASN B 1 141 ? 14.773 14.086 2.543 1 81.62 141 ASN B CA 1
ATOM 3679 C C . ASN B 1 141 ? 16.203 14.266 2.051 1 81.62 141 ASN B C 1
ATOM 3681 O O . ASN B 1 141 ? 17.141 14.391 2.854 1 81.62 141 ASN B O 1
ATOM 3685 N N . CYS B 1 142 ? 16.391 14.312 0.766 1 84.06 142 CYS B N 1
ATOM 3686 C CA . CYS B 1 142 ? 17.734 14.445 0.215 1 84.06 142 CYS B CA 1
ATOM 3687 C C . CYS B 1 142 ? 17.859 15.695 -0.641 1 84.06 142 CYS B C 1
ATOM 3689 O O . CYS B 1 142 ? 17.562 15.672 -1.838 1 84.06 142 CYS B O 1
ATOM 3691 N N . PRO B 1 143 ? 18.438 16.703 0.002 1 84.25 143 PRO B N 1
ATOM 3692 C CA . PRO B 1 143 ? 18.578 17.953 -0.744 1 84.25 143 PRO B CA 1
ATOM 3693 C C . PRO B 1 143 ? 19.422 17.797 -2.012 1 84.25 143 PRO B C 1
ATOM 3695 O O . PRO B 1 143 ? 19.125 18.422 -3.033 1 84.25 143 PRO B O 1
ATOM 3698 N N . ALA B 1 144 ? 20.375 16.984 -1.933 1 85.81 144 ALA B N 1
ATOM 3699 C CA . ALA B 1 144 ? 21.234 16.766 -3.092 1 85.81 144 ALA B CA 1
ATOM 3700 C C . ALA B 1 144 ? 20.453 16.188 -4.262 1 85.81 144 ALA B C 1
ATOM 3702 O O . ALA B 1 144 ? 20.625 16.594 -5.406 1 85.81 144 ALA B O 1
ATOM 3703 N N . LEU B 1 145 ? 19.594 15.25 -3.973 1 88.44 145 LEU B N 1
ATOM 3704 C CA . LEU B 1 145 ? 18.766 14.648 -5.008 1 88.44 145 LEU B CA 1
ATOM 3705 C C . LEU B 1 145 ? 17.766 15.664 -5.559 1 88.44 145 LEU B C 1
ATOM 3707 O O . LEU B 1 145 ? 17.5 15.688 -6.766 1 88.44 145 LEU B O 1
ATOM 3711 N N . GLN B 1 146 ? 17.266 16.453 -4.688 1 88.94 146 GLN B N 1
ATOM 3712 C CA . GLN B 1 146 ? 16.344 17.5 -5.102 1 88.94 146 GLN B CA 1
ATOM 3713 C C . GLN B 1 146 ? 17 18.469 -6.082 1 88.94 146 GLN B C 1
ATOM 3715 O O . GLN B 1 146 ? 16.406 18.828 -7.102 1 88.94 146 GLN B O 1
ATOM 3720 N N . GLU B 1 147 ? 18.156 18.828 -5.707 1 90.5 147 GLU B N 1
ATOM 3721 C CA . GLU B 1 147 ? 18.906 19.75 -6.562 1 90.5 147 GLU B CA 1
ATOM 3722 C C . GLU B 1 147 ? 19.219 19.109 -7.91 1 90.5 147 GLU B C 1
ATOM 3724 O O . GLU B 1 147 ? 19.109 19.75 -8.953 1 90.5 147 GLU B O 1
ATOM 3729 N N . GLN B 1 148 ? 19.594 17.891 -7.844 1 90.38 148 GLN B N 1
ATOM 3730 C CA . GLN B 1 148 ? 19.969 17.156 -9.055 1 90.38 148 GLN B CA 1
ATOM 3731 C C . GLN B 1 148 ? 18.781 17.047 -10.008 1 90.38 148 GLN B C 1
ATOM 3733 O O . GLN B 1 148 ? 18.938 17.219 -11.219 1 90.38 148 GLN B O 1
ATOM 3738 N N . LEU B 1 149 ? 17.625 16.766 -9.5 1 91.75 149 LEU B N 1
ATOM 3739 C CA . LEU B 1 149 ? 16.453 16.5 -10.328 1 91.75 149 LEU B CA 1
ATOM 3740 C C . LEU B 1 149 ? 15.75 17.797 -10.719 1 91.75 149 LEU B C 1
ATOM 3742 O O . LEU B 1 149 ? 15.062 17.859 -11.734 1 91.75 149 LEU B O 1
ATOM 3746 N N . GLY B 1 150 ? 15.891 18.797 -9.969 1 87.56 150 GLY B N 1
ATOM 3747 C CA . GLY B 1 150 ? 15.266 20.078 -10.25 1 87.56 150 GLY B CA 1
ATOM 3748 C C . GLY B 1 150 ? 13.766 20.078 -9.992 1 87.56 150 GLY B C 1
ATOM 3749 O O . GLY B 1 150 ? 13.227 19.125 -9.43 1 87.56 150 GLY B O 1
ATOM 3750 N N . VAL B 1 151 ? 13.188 21.234 -10.312 1 84.94 151 VAL B N 1
ATOM 3751 C CA . VAL B 1 151 ? 11.773 21.406 -9.992 1 84.94 151 VAL B CA 1
ATOM 3752 C C . VAL B 1 151 ? 10.977 21.656 -11.266 1 84.94 151 VAL B C 1
ATOM 3754 O O . VAL B 1 151 ? 9.742 21.656 -11.242 1 84.94 151 VAL B O 1
ATOM 3757 N N . ASP B 1 152 ? 11.703 21.781 -12.406 1 87.69 152 ASP B N 1
ATOM 3758 C CA . ASP B 1 152 ? 11.031 22.078 -13.672 1 87.69 152 ASP B CA 1
ATOM 3759 C C . ASP B 1 152 ? 11.656 21.281 -14.82 1 87.69 152 ASP B C 1
ATOM 3761 O O . ASP B 1 152 ? 12.75 21.594 -15.281 1 87.69 152 ASP B O 1
ATOM 3765 N N . PRO B 1 153 ? 10.875 20.328 -15.328 1 91.56 153 PRO B N 1
ATOM 3766 C CA . PRO B 1 153 ? 9.578 19.844 -14.836 1 91.56 153 PRO B CA 1
ATOM 3767 C C . PRO B 1 153 ? 9.695 19.156 -13.477 1 91.56 153 PRO B C 1
ATOM 3769 O O . PRO B 1 153 ? 10.781 18.75 -13.078 1 91.56 153 PRO B O 1
ATOM 3772 N N . PRO B 1 154 ? 8.625 19.078 -12.758 1 92.81 154 PRO B N 1
ATOM 3773 C CA . PRO B 1 154 ? 8.695 18.375 -11.477 1 92.81 154 PRO B CA 1
ATOM 3774 C C . PRO B 1 154 ? 9.07 16.906 -11.641 1 92.81 154 PRO B C 1
ATOM 3776 O O . PRO B 1 154 ? 8.602 16.234 -12.562 1 92.81 154 PRO B O 1
ATOM 3779 N N . PRO B 1 155 ? 9.891 16.5 -10.781 1 93.94 155 PRO B N 1
ATOM 3780 C CA . PRO B 1 155 ? 10.281 15.094 -10.867 1 93.94 155 PRO B CA 1
ATOM 3781 C C . PRO B 1 155 ? 9.117 14.141 -10.602 1 93.94 155 PRO B C 1
ATOM 3783 O O . PRO B 1 155 ? 8.273 14.414 -9.742 1 93.94 155 PRO B O 1
ATOM 3786 N N . ASN B 1 156 ? 9.125 13.039 -11.367 1 95.25 156 ASN B N 1
ATOM 3787 C CA . ASN B 1 156 ? 8.125 12 -11.18 1 95.25 156 ASN B CA 1
ATOM 3788 C C . ASN B 1 156 ? 8.438 11.133 -9.953 1 95.25 156 ASN B C 1
ATOM 3790 O O . ASN B 1 156 ? 9.273 10.227 -10.031 1 95.25 156 ASN B O 1
ATOM 3794 N N . VAL B 1 157 ? 7.77 11.445 -8.836 1 95.06 157 VAL B N 1
ATOM 3795 C CA . VAL B 1 157 ? 8.055 10.773 -7.57 1 95.06 157 VAL B CA 1
ATOM 3796 C C . VAL B 1 157 ? 6.871 9.891 -7.18 1 95.06 157 VAL B C 1
ATOM 3798 O O . VAL B 1 157 ? 5.738 10.133 -7.602 1 95.06 157 VAL B O 1
ATOM 3801 N N . ASP B 1 158 ? 7.117 8.844 -6.457 1 94.06 158 ASP B N 1
ATOM 3802 C CA . ASP B 1 158 ? 6.086 7.957 -5.93 1 94.06 158 ASP B CA 1
ATOM 3803 C C . ASP B 1 158 ? 6.555 7.277 -4.645 1 94.06 158 ASP B C 1
ATOM 3805 O O . ASP B 1 158 ? 7.746 7.27 -4.34 1 94.06 158 ASP B O 1
ATOM 3809 N N . ILE B 1 159 ? 5.594 6.805 -3.939 1 91.19 159 ILE B N 1
ATOM 3810 C CA . ILE B 1 159 ? 5.906 6.004 -2.76 1 91.19 159 ILE B CA 1
ATOM 3811 C C . ILE B 1 159 ? 6.371 4.613 -3.188 1 91.19 159 ILE B C 1
ATOM 3813 O O . ILE B 1 159 ? 5.695 3.939 -3.971 1 91.19 159 ILE B O 1
ATOM 3817 N N . THR B 1 160 ? 7.535 4.254 -2.682 1 92 160 THR B N 1
ATOM 3818 C CA . THR B 1 160 ? 8.07 2.957 -3.082 1 92 160 THR B CA 1
ATOM 3819 C C . THR B 1 160 ? 8.289 2.062 -1.864 1 92 160 THR B C 1
ATOM 3821 O O . THR B 1 160 ? 8.195 2.523 -0.725 1 92 160 THR B O 1
ATOM 3824 N N . GLY B 1 161 ? 8.469 0.8 -2.123 1 89.69 161 GLY B N 1
ATOM 3825 C CA . GLY B 1 161 ? 8.859 -0.211 -1.153 1 89.69 161 GLY B CA 1
ATOM 3826 C C . GLY B 1 161 ? 9.859 -1.208 -1.7 1 89.69 161 GLY B C 1
ATOM 3827 O O . GLY B 1 161 ? 10.148 -1.212 -2.898 1 89.69 161 GLY B O 1
ATOM 3828 N N . CYS B 1 162 ? 10.414 -1.873 -0.726 1 92.69 162 CYS B N 1
ATOM 3829 C CA . CYS B 1 162 ? 11.305 -2.975 -1.068 1 92.69 162 CYS B CA 1
ATOM 3830 C C . CYS B 1 162 ? 10.531 -4.277 -1.22 1 92.69 162 CYS B C 1
ATOM 3832 O O . CYS B 1 162 ? 10.055 -4.844 -0.231 1 92.69 162 CYS B O 1
ATOM 3834 N N . TRP B 1 163 ? 10.445 -4.75 -2.438 1 94.12 163 TRP B N 1
ATOM 3835 C CA . TRP B 1 163 ? 9.711 -5.984 -2.701 1 94.12 163 TRP B CA 1
ATOM 3836 C C . TRP B 1 163 ? 10.641 -7.188 -2.707 1 94.12 163 TRP B C 1
ATOM 3838 O O . TRP B 1 163 ? 11.734 -7.133 -3.283 1 94.12 163 TRP B O 1
ATOM 3848 N N . HIS B 1 164 ? 10.227 -8.188 -2.045 1 94.12 164 HIS B N 1
ATOM 3849 C CA . HIS B 1 164 ? 10.922 -9.469 -2.076 1 94.12 164 HIS B CA 1
ATOM 3850 C C . HIS B 1 164 ? 10.273 -10.422 -3.074 1 94.12 164 HIS B C 1
ATOM 3852 O O . HIS B 1 164 ? 9.086 -10.742 -2.957 1 94.12 164 HIS B O 1
ATOM 3858 N N . ILE B 1 165 ? 11.031 -10.883 -3.967 1 95.38 165 ILE B N 1
ATOM 3859 C CA . ILE B 1 165 ? 10.508 -11.82 -4.957 1 95.38 165 ILE B CA 1
ATOM 3860 C C . ILE B 1 165 ? 10.008 -13.086 -4.262 1 95.38 165 ILE B C 1
ATOM 3862 O O . ILE B 1 165 ? 8.867 -13.508 -4.477 1 95.38 165 ILE B O 1
ATOM 3866 N N . ILE B 1 166 ? 10.914 -13.633 -3.529 1 91.56 166 ILE B N 1
ATOM 3867 C CA . ILE B 1 166 ? 10.547 -14.688 -2.596 1 91.56 166 ILE B CA 1
ATOM 3868 C C . ILE B 1 166 ? 10.273 -14.086 -1.218 1 91.56 166 ILE B C 1
ATOM 3870 O O . ILE B 1 166 ? 11.164 -13.508 -0.601 1 91.56 166 ILE B O 1
ATOM 3874 N N . PRO B 1 167 ? 9.094 -14.203 -0.758 1 87.12 167 PRO B N 1
ATOM 3875 C CA . PRO B 1 167 ? 8.719 -13.508 0.471 1 87.12 167 PRO B CA 1
ATOM 3876 C C . PRO B 1 167 ? 9.508 -13.977 1.688 1 87.12 167 PRO B C 1
ATOM 3878 O O . PRO B 1 167 ? 9.898 -15.141 1.765 1 87.12 167 PRO B O 1
ATOM 3881 N N . GLN B 1 168 ? 9.617 -13.055 2.645 1 78.75 168 GLN B N 1
ATOM 3882 C CA . GLN B 1 168 ? 10.43 -13.273 3.84 1 78.75 168 GLN B CA 1
ATOM 3883 C C . GLN B 1 168 ? 9.883 -14.43 4.672 1 78.75 168 GLN B C 1
ATOM 3885 O O . GLN B 1 168 ? 10.641 -15.148 5.316 1 78.75 168 GLN B O 1
ATOM 3890 N N . PHE B 1 169 ? 8.633 -14.633 4.703 1 72.69 169 PHE B N 1
ATOM 3891 C CA . PHE B 1 169 ? 8.039 -15.617 5.598 1 72.69 169 PHE B CA 1
ATOM 3892 C C . PHE B 1 169 ? 8.367 -17.031 5.145 1 72.69 169 PHE B C 1
ATOM 3894 O O . PHE B 1 169 ? 8.18 -17.984 5.898 1 72.69 169 PHE B O 1
ATOM 3901 N N . VAL B 1 170 ? 8.891 -17.109 3.934 1 72.44 170 VAL B N 1
ATOM 3902 C CA . VAL B 1 170 ? 9.266 -18.438 3.432 1 72.44 170 VAL B CA 1
ATOM 3903 C C . VAL B 1 170 ? 10.453 -18.969 4.227 1 72.44 170 VAL B C 1
ATOM 3905 O O . VAL B 1 170 ? 10.594 -20.188 4.406 1 72.44 170 VAL B O 1
ATOM 3908 N N . VAL B 1 171 ? 11.281 -18.109 4.801 1 67.5 171 VAL B N 1
ATOM 3909 C CA . VAL B 1 171 ? 12.508 -18.547 5.453 1 67.5 171 VAL B CA 1
ATOM 3910 C C . VAL B 1 171 ? 12.344 -18.453 6.969 1 67.5 171 VAL B C 1
ATOM 3912 O O . VAL B 1 171 ? 13.078 -19.109 7.719 1 67.5 171 VAL B O 1
ATOM 3915 N N . ASN B 1 172 ? 11.547 -17.469 7.48 1 61.59 172 ASN B N 1
ATOM 3916 C CA . ASN B 1 172 ? 11.461 -17.281 8.922 1 61.59 172 ASN B CA 1
ATOM 3917 C C . ASN B 1 172 ? 10.609 -18.359 9.578 1 61.59 172 ASN B C 1
ATOM 3919 O O . ASN B 1 172 ? 9.43 -18.516 9.242 1 61.59 172 ASN B O 1
ATOM 3923 N N . ASP B 1 173 ? 11.352 -19.312 10.234 1 53.06 173 ASP B N 1
ATOM 3924 C CA . ASP B 1 173 ? 10.773 -20.422 10.969 1 53.06 173 ASP B CA 1
ATOM 3925 C C . ASP B 1 173 ? 10 -19.953 12.195 1 53.06 173 ASP B C 1
ATOM 3927 O O . ASP B 1 173 ? 9.648 -20.75 13.07 1 53.06 173 ASP B O 1
ATOM 3931 N N . ASN B 1 174 ? 10 -18.75 12.414 1 48.12 174 ASN B N 1
ATOM 3932 C CA . ASN B 1 174 ? 9.383 -18.531 13.719 1 48.12 174 ASN B CA 1
ATOM 3933 C C . ASN B 1 174 ? 8.016 -19.203 13.812 1 48.12 174 ASN B C 1
ATOM 3935 O O . ASN B 1 174 ? 7.363 -19.438 12.797 1 48.12 174 ASN B O 1
ATOM 3939 N N . GLN B 1 175 ? 7.637 -19.578 15.117 1 43.66 175 GLN B N 1
ATOM 3940 C CA . GLN B 1 175 ? 6.688 -20.531 15.688 1 43.66 175 GLN B CA 1
ATOM 3941 C C . GLN B 1 175 ? 5.398 -20.578 14.867 1 43.66 175 GLN B C 1
ATOM 3943 O O . GLN B 1 175 ? 4.887 -21.656 14.555 1 43.66 175 GLN B O 1
ATOM 3948 N N . GLY B 1 176 ? 4.695 -19.625 14.93 1 42.38 176 GLY B N 1
ATOM 3949 C CA . GLY B 1 176 ? 3.277 -19.812 14.656 1 42.38 176 GLY B CA 1
ATOM 3950 C C . GLY B 1 176 ? 2.975 -20.047 13.188 1 42.38 176 GLY B C 1
ATOM 3951 O O . GLY B 1 176 ? 1.876 -20.484 12.836 1 42.38 176 GLY B O 1
ATOM 3952 N N . GLU B 1 177 ? 3.941 -19.656 12.242 1 51.12 177 GLU B N 1
ATOM 3953 C CA . GLU B 1 177 ? 3.572 -19.781 10.836 1 51.12 177 GLU B CA 1
ATOM 3954 C C . GLU B 1 177 ? 4.332 -20.922 10.164 1 51.12 177 GLU B C 1
ATOM 3956 O O . GLU B 1 177 ? 4.66 -20.844 8.977 1 51.12 177 GLU B O 1
ATOM 3961 N N . GLN B 1 178 ? 4.707 -21.859 10.859 1 52.34 178 GLN B N 1
ATOM 3962 C CA . GLN B 1 178 ? 5.48 -23.031 10.453 1 52.34 178 GLN B CA 1
ATOM 3963 C C . GLN B 1 178 ? 4.848 -23.703 9.242 1 52.34 178 GLN B C 1
ATOM 3965 O O . GLN B 1 178 ? 5.551 -24.125 8.32 1 52.34 178 GLN B O 1
ATOM 3970 N N . PHE B 1 179 ? 3.57 -23.797 9.375 1 49.28 179 PHE B N 1
ATOM 3971 C CA . PHE B 1 179 ? 2.891 -24.5 8.297 1 49.28 179 PHE B CA 1
ATOM 3972 C C . PHE B 1 179 ? 3.111 -23.781 6.965 1 49.28 179 PHE B C 1
ATOM 3974 O O . PHE B 1 179 ? 3.404 -24.422 5.953 1 49.28 179 PHE B O 1
ATOM 3981 N N . ALA B 1 180 ? 3.113 -22.469 7.121 1 56.84 180 ALA B N 1
ATOM 3982 C CA . ALA B 1 180 ? 3.307 -21.703 5.883 1 56.84 180 ALA B CA 1
ATOM 3983 C C . ALA B 1 180 ? 4.727 -21.891 5.352 1 56.84 180 ALA B C 1
ATOM 3985 O O . ALA B 1 180 ? 4.93 -22 4.141 1 56.84 180 ALA B O 1
ATOM 3986 N N . HIS B 1 181 ? 5.508 -22.156 6.246 1 62.44 181 HIS B N 1
ATOM 3987 C CA . HIS B 1 181 ? 6.918 -22.297 5.902 1 62.44 181 HIS B CA 1
ATOM 3988 C C . HIS B 1 181 ? 7.188 -23.594 5.148 1 62.44 181 HIS B C 1
ATOM 3990 O O . HIS B 1 181 ? 7.746 -23.562 4.047 1 62.44 181 HIS B O 1
ATOM 3996 N N . ASP B 1 182 ? 6.754 -24.656 5.762 1 62.53 182 ASP B N 1
ATOM 3997 C CA . ASP B 1 182 ? 7.047 -25.953 5.164 1 62.53 182 ASP B CA 1
ATOM 3998 C C . ASP B 1 182 ? 6.387 -26.094 3.793 1 62.53 182 ASP B C 1
ATOM 4000 O O . ASP B 1 182 ? 6.996 -26.609 2.854 1 62.53 182 ASP B O 1
ATOM 4004 N N . THR B 1 183 ? 5.281 -25.531 3.752 1 63.88 183 THR B N 1
ATOM 4005 C CA . THR B 1 183 ? 4.496 -25.641 2.527 1 63.88 183 THR B CA 1
ATOM 4006 C C . THR B 1 183 ? 5.102 -24.797 1.41 1 63.88 183 THR B C 1
ATOM 4008 O O . THR B 1 183 ? 5.238 -25.266 0.278 1 63.88 183 THR B O 1
ATOM 4011 N N . MET B 1 184 ? 5.594 -23.75 1.699 1 75.88 184 MET B N 1
ATOM 4012 C CA . MET B 1 184 ? 6.137 -22.859 0.681 1 75.88 184 MET B CA 1
ATOM 4013 C C . MET B 1 184 ? 7.496 -23.359 0.194 1 75.88 184 MET B C 1
ATOM 4015 O O . MET B 1 184 ? 7.848 -23.172 -0.973 1 75.88 184 MET B O 1
ATOM 4019 N N . LEU B 1 185 ? 8.094 -24.109 1.113 1 77.62 185 LEU B N 1
ATOM 4020 C CA . LEU B 1 185 ? 9.398 -24.672 0.775 1 77.62 185 LEU B CA 1
ATOM 4021 C C . LEU B 1 185 ? 9.273 -25.719 -0.332 1 77.62 185 LEU B C 1
ATOM 4023 O O . LEU B 1 185 ? 10.148 -25.812 -1.197 1 77.62 185 LEU B O 1
ATOM 4027 N N . LYS B 1 186 ? 8.195 -26.359 -0.311 1 78.25 186 LYS B N 1
ATOM 4028 C CA . LYS B 1 186 ? 7.973 -27.375 -1.337 1 78.25 186 LYS B CA 1
ATOM 4029 C C . LYS B 1 186 ? 7.84 -26.734 -2.719 1 78.25 186 LYS B C 1
ATOM 4031 O O . LYS B 1 186 ? 8.406 -27.234 -3.693 1 78.25 186 LYS B O 1
ATOM 4036 N N . VAL B 1 187 ? 7.098 -25.688 -2.816 1 85.44 187 VAL B N 1
ATOM 4037 C CA . VAL B 1 187 ? 6.93 -24.984 -4.086 1 85.44 187 VAL B CA 1
ATOM 4038 C C . VAL B 1 187 ? 8.273 -24.422 -4.543 1 85.44 187 VAL B C 1
ATOM 4040 O O . VAL B 1 187 ? 8.641 -24.547 -5.711 1 85.44 187 VAL B O 1
ATOM 4043 N N . LEU B 1 188 ? 8.938 -23.922 -3.635 1 87.25 188 LEU B N 1
ATOM 4044 C CA . LEU B 1 188 ? 10.227 -23.312 -3.922 1 87.25 188 LEU B CA 1
ATOM 4045 C C . LEU B 1 188 ? 11.219 -24.344 -4.441 1 87.25 188 LEU B C 1
ATOM 4047 O O . LEU B 1 188 ? 11.844 -24.141 -5.488 1 87.25 188 LEU B O 1
ATOM 4051 N N . GLU B 1 189 ? 11.289 -25.422 -3.787 1 87.56 189 GLU B N 1
ATOM 4052 C CA . GLU B 1 189 ? 12.312 -26.422 -4.105 1 87.56 189 GLU B CA 1
ATOM 4053 C C . GLU B 1 189 ? 11.867 -27.328 -5.246 1 87.56 189 GLU B C 1
ATOM 4055 O O . GLU B 1 189 ? 12.609 -27.531 -6.211 1 87.56 189 GLU B O 1
ATOM 4060 N N . ARG B 1 190 ? 10.672 -27.844 -5.137 1 87.12 190 ARG B N 1
ATOM 4061 C CA . ARG B 1 190 ? 10.211 -28.828 -6.105 1 87.12 190 ARG B CA 1
ATOM 4062 C C . ARG B 1 190 ? 9.82 -28.172 -7.422 1 87.12 190 ARG B C 1
ATOM 4064 O O . ARG B 1 190 ? 10.25 -28.594 -8.492 1 87.12 190 ARG B O 1
ATOM 4071 N N . PHE B 1 191 ? 9.07 -27.141 -7.32 1 92.56 191 PHE B N 1
ATOM 4072 C CA . PHE B 1 191 ? 8.562 -26.469 -8.508 1 92.56 191 PHE B CA 1
ATOM 4073 C C . PHE B 1 191 ? 9.57 -25.453 -9.031 1 92.56 191 PHE B C 1
ATOM 4075 O O . PHE B 1 191 ? 9.797 -25.359 -10.234 1 92.56 191 PHE B O 1
ATOM 4082 N N . GLY B 1 192 ? 10.234 -24.766 -8.148 1 91.56 192 GLY B N 1
ATOM 4083 C CA . GLY B 1 192 ? 11.133 -23.703 -8.555 1 91.56 192 GLY B CA 1
ATOM 4084 C C . GLY B 1 192 ? 12.555 -24.188 -8.789 1 91.56 192 GLY B C 1
ATOM 4085 O O . GLY B 1 192 ? 13.336 -23.516 -9.469 1 91.56 192 GLY B O 1
ATOM 4086 N N . GLY B 1 193 ? 12.891 -25.281 -8.125 1 88 193 GLY B N 1
ATOM 4087 C CA . GLY B 1 193 ? 14.273 -25.719 -8.188 1 88 193 GLY B CA 1
ATOM 4088 C C . GLY B 1 193 ? 15.227 -24.828 -7.41 1 88 193 GLY B C 1
ATOM 4089 O O . GLY B 1 193 ? 16.391 -24.688 -7.773 1 88 193 GLY B O 1
ATOM 4090 N N . ILE B 1 194 ? 14.711 -24.078 -6.512 1 89.06 194 ILE B N 1
ATOM 4091 C CA . ILE B 1 194 ? 15.5 -23.156 -5.691 1 89.06 194 ILE B CA 1
ATOM 4092 C C . ILE B 1 194 ? 15.656 -23.734 -4.285 1 89.06 194 ILE B C 1
ATOM 4094 O O . ILE B 1 194 ? 14.672 -24 -3.6 1 89.06 194 ILE B O 1
ATOM 4098 N N . SER B 1 195 ? 16.875 -23.938 -3.932 1 84.5 195 SER B N 1
ATOM 4099 C CA . SER B 1 195 ? 17.141 -24.484 -2.604 1 84.5 195 SER B CA 1
ATOM 4100 C C . SER B 1 195 ? 16.906 -23.438 -1.521 1 84.5 195 SER B C 1
ATOM 4102 O O . SER B 1 195 ? 17.328 -22.281 -1.658 1 84.5 195 SER B O 1
ATOM 4104 N N . HIS B 1 196 ? 16.25 -23.859 -0.517 1 81.44 196 HIS B N 1
ATOM 4105 C CA . HIS B 1 196 ? 16.047 -22.953 0.607 1 81.44 196 HIS B CA 1
ATOM 4106 C C . HIS B 1 196 ? 17.391 -22.562 1.236 1 81.44 196 HIS B C 1
ATOM 4108 O O . HIS B 1 196 ? 17.531 -21.484 1.8 1 81.44 196 HIS B O 1
ATOM 4114 N N . LEU B 1 197 ? 18.312 -23.438 1.114 1 80.94 197 LEU B N 1
ATOM 4115 C CA . LEU B 1 197 ? 19.641 -23.172 1.651 1 80.94 197 LEU B CA 1
ATOM 4116 C C . LEU B 1 197 ? 20.297 -22 0.93 1 80.94 197 LEU B C 1
ATOM 4118 O O . LEU B 1 197 ? 21 -21.203 1.55 1 80.94 197 LEU B O 1
ATOM 4122 N N . GLU B 1 198 ? 20.031 -21.984 -0.32 1 83.25 198 GLU B N 1
ATOM 4123 C CA . GLU B 1 198 ? 20.547 -20.859 -1.1 1 83.25 198 GLU B CA 1
ATOM 4124 C C . GLU B 1 198 ? 20.031 -19.531 -0.574 1 83.25 198 GLU B C 1
ATOM 4126 O O . GLU B 1 198 ? 20.781 -18.562 -0.456 1 83.25 198 GLU B O 1
ATOM 4131 N N . LEU B 1 199 ? 18.797 -19.469 -0.242 1 83 199 LEU B N 1
ATOM 4132 C CA . LEU B 1 199 ? 18.156 -18.25 0.245 1 83 199 LEU B CA 1
ATOM 4133 C C . LEU B 1 199 ? 18.625 -17.922 1.656 1 83 199 LEU B C 1
ATOM 4135 O O . LEU B 1 199 ? 18.859 -16.75 1.979 1 83 199 LEU B O 1
ATOM 4139 N N . ASN B 1 200 ? 18.75 -18.953 2.389 1 79.88 200 ASN B N 1
ATOM 4140 C CA . ASN B 1 200 ? 19.203 -18.75 3.762 1 79.88 200 ASN B CA 1
ATOM 4141 C C . ASN B 1 200 ? 20.656 -18.281 3.809 1 79.88 200 ASN B C 1
ATOM 4143 O O . ASN B 1 200 ? 21 -17.422 4.621 1 79.88 200 ASN B O 1
ATOM 4147 N N . ASN B 1 201 ? 21.453 -18.859 3.045 1 82.12 201 ASN B N 1
ATOM 4148 C CA . ASN B 1 201 ? 22.875 -18.531 3.037 1 82.12 201 ASN B CA 1
ATOM 4149 C C . ASN B 1 201 ? 23.109 -17.109 2.57 1 82.12 201 ASN B C 1
ATOM 4151 O O . ASN B 1 201 ? 23.938 -16.391 3.145 1 82.12 201 ASN B O 1
ATOM 4155 N N . ARG B 1 202 ? 22.422 -16.75 1.609 1 83.44 202 ARG B N 1
ATOM 4156 C CA . ARG B 1 202 ? 22.578 -15.406 1.082 1 83.44 202 ARG B CA 1
ATOM 4157 C C . ARG B 1 202 ? 21.797 -14.391 1.923 1 83.44 202 ARG B C 1
ATOM 4159 O O . ARG B 1 202 ? 22.188 -13.227 2.008 1 83.44 202 ARG B O 1
ATOM 4166 N N . GLY B 1 203 ? 20.734 -14.953 2.523 1 87.5 203 GLY B N 1
ATOM 4167 C CA . GLY B 1 203 ? 19.828 -14.078 3.246 1 87.5 203 GLY B CA 1
ATOM 4168 C C . GLY B 1 203 ? 18.625 -13.648 2.418 1 87.5 203 GLY B C 1
ATOM 4169 O O . GLY B 1 203 ? 18.766 -13.336 1.232 1 87.5 203 GLY B O 1
ATOM 4170 N N . ILE B 1 204 ? 17.531 -13.555 2.953 1 89.38 204 ILE B N 1
ATOM 4171 C CA . ILE B 1 204 ? 16.266 -13.258 2.283 1 89.38 204 ILE B CA 1
ATOM 4172 C C . ILE B 1 204 ? 16.281 -11.828 1.751 1 89.38 204 ILE B C 1
ATOM 4174 O O . ILE B 1 204 ? 15.578 -11.5 0.797 1 89.38 204 ILE B O 1
ATOM 4178 N N . HIS B 1 205 ? 17.188 -10.992 2.326 1 91.06 205 HIS B N 1
ATOM 4179 C CA . HIS B 1 205 ? 17.266 -9.578 1.969 1 91.06 205 HIS B CA 1
ATOM 4180 C C . HIS B 1 205 ? 18.391 -9.328 0.961 1 91.06 205 HIS B C 1
ATOM 4182 O O . HIS B 1 205 ? 18.734 -8.18 0.691 1 91.06 205 HIS B O 1
ATOM 4188 N N . HIS B 1 206 ? 18.875 -10.414 0.421 1 92.56 206 HIS B N 1
ATOM 4189 C CA . HIS B 1 206 ? 19.953 -10.281 -0.555 1 92.56 206 HIS B CA 1
ATOM 4190 C C . HIS B 1 206 ? 19.469 -9.547 -1.804 1 92.56 206 HIS B C 1
ATOM 4192 O O . HIS B 1 206 ? 18.297 -9.641 -2.178 1 92.56 206 HIS B O 1
ATOM 4198 N N . TRP B 1 207 ? 20.359 -8.961 -2.561 1 92.06 207 TRP B N 1
ATOM 4199 C CA . TRP B 1 207 ? 20.078 -8.102 -3.711 1 92.06 207 TRP B CA 1
ATOM 4200 C C . TRP B 1 207 ? 19.344 -8.875 -4.797 1 92.06 207 TRP B C 1
ATOM 4202 O O . TRP B 1 207 ? 18.516 -8.312 -5.516 1 92.06 207 TRP B O 1
ATOM 4212 N N . THR B 1 208 ? 19.609 -10.07 -4.84 1 94.44 208 THR B N 1
ATOM 4213 C CA . THR B 1 208 ? 19.047 -10.875 -5.914 1 94.44 208 THR B CA 1
ATOM 4214 C C . THR B 1 208 ? 17.578 -11.195 -5.637 1 94.44 208 THR B C 1
ATOM 4216 O O . THR B 1 208 ? 16.859 -11.664 -6.527 1 94.44 208 THR B O 1
ATOM 4219 N N . ASN B 1 209 ? 17.125 -10.883 -4.414 1 95.56 209 ASN B N 1
ATOM 4220 C CA . ASN B 1 209 ? 15.75 -11.219 -4.039 1 95.56 209 ASN B CA 1
ATOM 4221 C C . ASN B 1 209 ? 14.914 -9.961 -3.795 1 95.56 209 ASN B C 1
ATOM 4223 O O . ASN B 1 209 ? 13.766 -10.055 -3.355 1 95.56 209 ASN B O 1
ATOM 4227 N N . ILE B 1 210 ? 15.508 -8.805 -4.027 1 95.31 210 ILE B N 1
ATOM 4228 C CA . ILE B 1 210 ? 14.766 -7.602 -3.686 1 95.31 210 ILE B CA 1
ATOM 4229 C C . ILE B 1 210 ? 14.828 -6.609 -4.848 1 95.31 210 ILE B C 1
ATOM 4231 O O . ILE B 1 210 ? 15.727 -6.684 -5.684 1 95.31 210 ILE B O 1
ATOM 4235 N N . MET B 1 211 ? 13.898 -5.707 -4.883 1 96.38 211 MET B N 1
ATOM 4236 C CA . MET B 1 211 ? 13.938 -4.574 -5.801 1 96.38 211 MET B CA 1
ATOM 4237 C C . MET B 1 211 ? 12.992 -3.469 -5.34 1 96.38 211 MET B C 1
ATOM 4239 O O . MET B 1 211 ? 12.031 -3.729 -4.621 1 96.38 211 MET B O 1
ATOM 4243 N N . THR B 1 212 ? 13.281 -2.295 -5.727 1 95.56 212 THR B N 1
ATOM 4244 C CA . THR B 1 212 ? 12.445 -1.143 -5.414 1 95.56 212 THR B CA 1
ATOM 4245 C C . THR B 1 212 ? 11.289 -1.029 -6.402 1 95.56 212 THR B C 1
ATOM 4247 O O . THR B 1 212 ? 11.508 -0.95 -7.613 1 95.56 212 THR B O 1
ATOM 4250 N N . VAL B 1 213 ? 10.07 -1.034 -5.824 1 95.88 213 VAL B N 1
ATOM 4251 C CA . VAL B 1 213 ? 8.906 -0.864 -6.684 1 95.88 213 VAL B CA 1
ATOM 4252 C C . VAL B 1 213 ? 7.914 0.096 -6.027 1 95.88 213 VAL B C 1
ATOM 4254 O O . VAL B 1 213 ? 7.957 0.303 -4.812 1 95.88 213 VAL B O 1
ATOM 4257 N N . ASP B 1 214 ? 7.156 0.75 -6.879 1 93.12 214 ASP B N 1
ATOM 4258 C CA . ASP B 1 214 ? 6.133 1.586 -6.262 1 93.12 214 A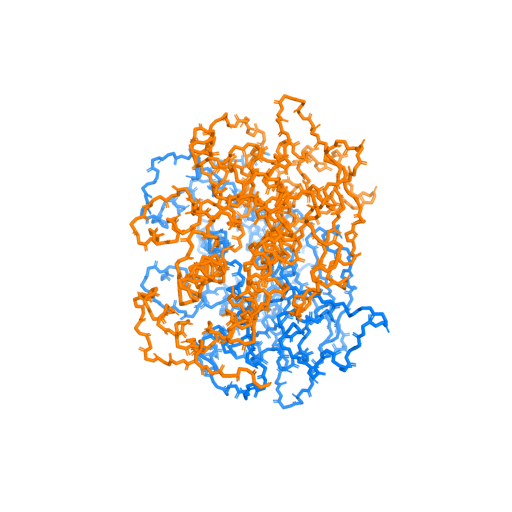SP B CA 1
ATOM 4259 C C . ASP B 1 214 ? 5.047 0.733 -5.605 1 93.12 214 ASP B C 1
ATOM 4261 O O . ASP B 1 214 ? 4.961 -0.471 -5.855 1 93.12 214 ASP B O 1
ATOM 4265 N N . ILE B 1 215 ? 4.242 1.249 -4.848 1 88.44 215 ILE B N 1
ATOM 4266 C CA . ILE B 1 215 ? 3.344 0.518 -3.959 1 88.44 215 ILE B CA 1
ATOM 4267 C C . ILE B 1 215 ? 2.287 -0.216 -4.785 1 88.44 215 ILE B C 1
ATOM 4269 O O . ILE B 1 215 ? 1.837 -1.3 -4.406 1 88.44 215 ILE B O 1
ATOM 4273 N N . GLY B 1 216 ? 1.819 0.381 -5.852 1 88.94 216 GLY B N 1
ATOM 4274 C CA . GLY B 1 216 ? 0.881 -0.323 -6.711 1 88.94 216 GLY B CA 1
ATOM 4275 C C . GLY B 1 216 ? 1.464 -1.581 -7.324 1 88.94 216 GLY B C 1
ATOM 4276 O O . GLY B 1 216 ? 0.804 -2.623 -7.363 1 88.94 216 GLY B O 1
ATOM 4277 N N . VAL B 1 217 ? 2.662 -1.436 -7.785 1 93.62 217 VAL B N 1
ATOM 4278 C CA . VAL B 1 217 ? 3.373 -2.584 -8.336 1 93.62 217 VAL B CA 1
ATOM 4279 C C . VAL B 1 217 ? 3.646 -3.602 -7.234 1 93.62 217 VAL B C 1
ATOM 4281 O O . VAL B 1 217 ? 3.494 -4.809 -7.441 1 93.62 217 VAL B O 1
ATOM 4284 N N . TYR B 1 218 ? 4.039 -3.094 -6.125 1 92.19 218 TYR B N 1
ATOM 4285 C CA . TYR B 1 218 ? 4.32 -3.922 -4.961 1 92.19 218 TYR B CA 1
ATOM 4286 C C . TYR B 1 218 ? 3.15 -4.848 -4.648 1 92.19 218 TYR B C 1
ATOM 4288 O O . TYR B 1 218 ? 3.33 -6.059 -4.512 1 92.19 218 TYR B O 1
ATOM 4296 N N . GLN B 1 219 ? 2.021 -4.301 -4.625 1 89.38 219 GLN B N 1
ATOM 4297 C CA . GLN B 1 219 ? 0.836 -5.098 -4.324 1 89.38 219 GLN B CA 1
ATOM 4298 C C . GLN B 1 219 ? 0.474 -6.012 -5.492 1 89.38 219 GLN B C 1
ATOM 4300 O O . GLN B 1 219 ? 0.022 -7.141 -5.285 1 89.38 219 GLN B O 1
ATOM 4305 N N . GLY B 1 220 ? 0.59 -5.516 -6.664 1 92.12 220 GLY B N 1
ATOM 4306 C CA . GLY B 1 220 ? 0.354 -6.352 -7.828 1 92.12 220 GLY B CA 1
ATOM 4307 C C . GLY B 1 220 ? 1.214 -7.602 -7.852 1 92.12 220 GLY B C 1
ATOM 4308 O O . GLY B 1 220 ? 0.742 -8.68 -8.219 1 92.12 220 GLY B O 1
ATOM 4309 N N . PHE B 1 221 ? 2.461 -7.43 -7.453 1 94.62 221 PHE B N 1
ATOM 4310 C CA . PHE B 1 221 ? 3.363 -8.57 -7.355 1 94.62 221 PHE B CA 1
ATOM 4311 C C . PHE B 1 221 ? 2.934 -9.508 -6.23 1 94.62 221 PHE B C 1
ATOM 4313 O O . PHE B 1 221 ? 2.889 -10.727 -6.414 1 94.62 221 PHE B O 1
ATOM 4320 N N . ASN B 1 222 ? 2.592 -8.969 -5.137 1 89.88 222 ASN B N 1
ATOM 4321 C CA . ASN B 1 222 ? 2.219 -9.773 -3.977 1 89.88 222 ASN B CA 1
ATOM 4322 C C . ASN B 1 222 ? 0.961 -10.594 -4.246 1 89.88 222 ASN B C 1
ATOM 4324 O O . ASN B 1 222 ? 0.853 -11.734 -3.793 1 89.88 222 ASN B O 1
ATOM 4328 N N . LEU B 1 223 ? 0.096 -10.008 -5 1 88.75 223 LEU B N 1
ATOM 4329 C CA . LEU B 1 223 ? -1.171 -10.68 -5.277 1 88.75 223 LEU B CA 1
ATOM 4330 C C . LEU B 1 223 ? -1.073 -11.531 -6.539 1 88.75 223 LEU B C 1
ATOM 4332 O O . LEU B 1 223 ? -2.064 -12.125 -6.969 1 88.75 223 LEU B O 1
ATOM 4336 N N . LEU B 1 224 ? 0.049 -11.508 -7.129 1 93.44 224 LEU B N 1
ATOM 4337 C CA . LEU B 1 224 ? 0.337 -12.289 -8.32 1 93.44 224 LEU B CA 1
ATOM 4338 C C . LEU B 1 224 ? -0.511 -11.82 -9.5 1 93.44 224 LEU B C 1
ATOM 4340 O O . LEU B 1 224 ? -0.872 -12.617 -10.367 1 93.44 224 LEU B O 1
ATOM 4344 N N . ASP B 1 225 ? -0.895 -10.539 -9.484 1 94.25 225 ASP B N 1
ATOM 4345 C CA . ASP B 1 225 ? -1.636 -9.938 -10.586 1 94.25 225 ASP B CA 1
ATOM 4346 C C . ASP B 1 225 ? -0.688 -9.32 -11.609 1 94.25 225 ASP B C 1
ATOM 4348 O O . ASP B 1 225 ? -1.11 -8.938 -12.703 1 94.25 225 ASP B O 1
ATOM 4352 N N . LEU B 1 226 ? 0.509 -9.203 -11.18 1 96.25 226 LEU B N 1
ATOM 4353 C CA . LEU B 1 226 ? 1.609 -8.711 -12.008 1 96.25 226 LEU B CA 1
ATOM 4354 C C . LEU B 1 226 ? 2.807 -9.656 -11.93 1 96.25 226 LEU B C 1
ATOM 4356 O O . LEU B 1 226 ? 3.133 -10.164 -10.859 1 96.25 226 LEU B O 1
ATOM 4360 N N . TRP B 1 227 ? 3.434 -9.914 -13.055 1 98.06 227 TRP B N 1
ATOM 4361 C CA . TRP B 1 227 ? 4.656 -10.703 -13.039 1 98.06 227 TRP B CA 1
ATOM 4362 C C . TRP B 1 227 ? 5.543 -10.367 -14.234 1 98.06 227 TRP B C 1
ATOM 4364 O O . TRP B 1 227 ? 5.156 -9.57 -15.094 1 98.06 227 TRP B O 1
ATOM 4374 N N . LEU B 1 228 ? 6.758 -10.906 -14.266 1 98.56 228 LEU B N 1
ATOM 4375 C CA . LEU B 1 228 ? 7.75 -10.555 -15.273 1 98.56 228 LEU B CA 1
ATOM 4376 C C . LEU B 1 228 ? 8.18 -11.789 -16.062 1 98.56 228 LEU B C 1
ATOM 4378 O O . LEU B 1 228 ? 8.602 -12.789 -15.477 1 98.56 228 LEU B O 1
ATOM 4382 N N . ASP B 1 229 ? 8.07 -11.656 -17.359 1 97.75 229 ASP B N 1
ATOM 4383 C CA . ASP B 1 229 ? 8.602 -12.688 -18.25 1 97.75 229 ASP B CA 1
ATOM 4384 C C . ASP B 1 229 ? 9.898 -12.227 -18.922 1 97.75 229 ASP B C 1
ATOM 4386 O O . ASP B 1 229 ? 9.977 -11.125 -19.453 1 97.75 229 ASP B O 1
ATOM 4390 N N . PRO B 1 230 ? 10.844 -13.133 -18.844 1 96.56 230 PRO B N 1
ATOM 4391 C CA . PRO B 1 230 ? 12.078 -12.742 -19.531 1 96.56 230 PRO B CA 1
ATOM 4392 C C . PRO B 1 230 ? 11.898 -12.586 -21.047 1 96.56 230 PRO B C 1
ATOM 4394 O O . PRO B 1 230 ? 11.133 -13.336 -21.656 1 96.56 230 PRO B O 1
ATOM 4397 N N . VAL B 1 231 ? 12.508 -11.539 -21.531 1 96.38 231 VAL B N 1
ATOM 4398 C CA . VAL B 1 231 ? 12.555 -11.383 -22.984 1 96.38 231 VAL B CA 1
ATOM 4399 C C . VAL B 1 231 ? 13.695 -12.227 -23.547 1 96.38 231 VAL B C 1
ATOM 4401 O O . VAL B 1 231 ? 14.852 -12.07 -23.156 1 96.38 231 VAL B O 1
ATOM 4404 N N . GLU B 1 232 ? 13.352 -13.023 -24.469 1 92.94 232 GLU B N 1
ATOM 4405 C CA . GLU B 1 232 ? 14.344 -13.93 -25.047 1 92.94 232 GLU B CA 1
ATOM 4406 C C . GLU B 1 232 ? 15.469 -13.148 -25.719 1 92.94 232 GLU B C 1
ATOM 4408 O O . GLU B 1 232 ? 15.211 -12.188 -26.453 1 92.94 232 GLU B O 1
ATOM 4413 N N . GLY B 1 233 ? 16.625 -13.547 -25.438 1 92.5 233 GLY B N 1
ATOM 4414 C CA . GLY B 1 233 ? 17.781 -12.992 -26.109 1 92.5 233 GLY B CA 1
ATOM 4415 C C . GLY B 1 233 ? 18.312 -11.727 -25.453 1 92.5 233 GLY B C 1
ATOM 4416 O O . GLY B 1 233 ? 19.344 -11.188 -25.875 1 92.5 233 GLY B O 1
ATOM 4417 N N . THR B 1 234 ? 17.641 -11.195 -24.516 1 93.75 234 THR B N 1
ATOM 4418 C CA . THR B 1 234 ? 18.109 -9.977 -23.875 1 93.75 234 THR B CA 1
ATOM 4419 C C . THR B 1 234 ? 18.172 -10.156 -22.359 1 93.75 234 THR B C 1
ATOM 4421 O O . THR B 1 234 ? 17.141 -10.305 -21.688 1 93.75 234 THR B O 1
ATOM 4424 N N . ASP B 1 235 ? 19.359 -10.055 -21.812 1 93.31 235 ASP B N 1
ATOM 4425 C CA . ASP B 1 235 ? 19.547 -10.219 -20.375 1 93.31 235 ASP B CA 1
ATOM 4426 C C . ASP B 1 235 ? 18.891 -9.07 -19.609 1 93.31 235 ASP B C 1
ATOM 4428 O O . ASP B 1 235 ? 18.859 -7.934 -20.078 1 93.31 235 ASP B O 1
ATOM 4432 N N . ASN B 1 236 ? 18.328 -9.398 -18.484 1 95.38 236 ASN B N 1
ATOM 4433 C CA . ASN B 1 236 ? 17.797 -8.438 -17.531 1 95.38 236 ASN B CA 1
ATOM 4434 C C . ASN B 1 236 ? 16.672 -7.602 -18.141 1 95.38 236 ASN B C 1
ATOM 4436 O O . ASN B 1 236 ? 16.484 -6.441 -17.75 1 95.38 236 ASN B O 1
ATOM 4440 N N . THR B 1 237 ? 16.062 -8.172 -19.141 1 97.88 237 THR B N 1
ATOM 4441 C CA . THR B 1 237 ? 14.914 -7.523 -19.781 1 97.88 237 THR B CA 1
ATOM 4442 C C . THR B 1 237 ? 13.664 -8.375 -19.641 1 97.88 237 THR B C 1
ATOM 4444 O O . THR B 1 237 ? 13.703 -9.594 -19.828 1 97.88 237 THR B O 1
ATOM 4447 N N . TYR B 1 238 ? 12.586 -7.707 -19.266 1 98.44 238 TYR B N 1
ATOM 4448 C CA . TYR B 1 238 ? 11.383 -8.453 -18.938 1 98.44 238 TYR B CA 1
ATOM 4449 C C . TYR B 1 238 ? 10.148 -7.793 -19.547 1 98.44 238 TYR B C 1
ATOM 4451 O O . TYR B 1 238 ? 10.047 -6.562 -19.578 1 98.44 238 TYR B O 1
ATOM 4459 N N . THR B 1 239 ? 9.281 -8.594 -20.047 1 98.38 239 THR B N 1
ATOM 4460 C CA . THR B 1 239 ? 7.93 -8.148 -20.359 1 98.38 239 THR B CA 1
ATOM 4461 C C . THR B 1 239 ? 7.059 -8.125 -19.109 1 98.38 239 THR B C 1
ATOM 4463 O O . THR B 1 239 ? 7.012 -9.102 -18.359 1 98.38 239 THR B O 1
ATOM 4466 N N . ILE B 1 240 ? 6.418 -7.02 -18.891 1 98.12 240 ILE B N 1
ATOM 4467 C CA . ILE B 1 240 ? 5.5 -6.902 -17.766 1 98.12 240 ILE B CA 1
ATOM 4468 C C . ILE B 1 240 ? 4.156 -7.531 -18.125 1 98.12 240 ILE B C 1
ATOM 4470 O O . ILE B 1 240 ? 3.496 -7.102 -19.078 1 98.12 240 ILE B O 1
ATOM 4474 N N . ARG B 1 241 ? 3.846 -8.57 -17.359 1 97.81 241 ARG B N 1
ATOM 4475 C CA . ARG B 1 241 ? 2.576 -9.258 -17.578 1 97.81 241 ARG B CA 1
ATOM 4476 C C . ARG B 1 241 ? 1.585 -8.945 -16.469 1 97.81 241 ARG B C 1
ATOM 4478 O O . ARG B 1 241 ? 1.982 -8.711 -15.32 1 97.81 241 ARG B O 1
ATOM 4485 N N . LYS B 1 242 ? 0.357 -8.938 -16.891 1 96 242 LYS B N 1
ATOM 4486 C CA . LYS B 1 242 ? -0.735 -8.586 -15.977 1 96 242 LYS B CA 1
ATOM 4487 C C . LYS B 1 242 ? -1.885 -9.586 -16.094 1 96 242 LYS B C 1
ATOM 4489 O O . LYS B 1 242 ? -2.195 -10.055 -17.188 1 96 242 LYS B O 1
ATOM 4494 N N . ARG B 1 243 ? -2.469 -9.82 -14.938 1 95.75 243 ARG B N 1
ATOM 4495 C CA . ARG B 1 243 ? -3.674 -10.641 -14.961 1 95.75 243 ARG B CA 1
ATOM 4496 C C . ARG B 1 243 ? -4.77 -9.984 -15.789 1 95.75 243 ARG B C 1
ATOM 4498 O O . ARG B 1 243 ? -5.441 -10.648 -16.578 1 95.75 243 ARG B O 1
ATOM 4505 N N . PHE B 1 244 ? -4.91 -8.68 -15.594 1 94.62 244 PHE B N 1
ATOM 4506 C CA . PHE B 1 244 ? -5.875 -7.855 -16.312 1 94.62 244 PHE B CA 1
ATOM 4507 C C . PHE B 1 244 ? -5.18 -6.715 -17.047 1 94.62 244 PHE B C 1
ATOM 4509 O O . PHE B 1 244 ? -4.535 -5.871 -16.422 1 94.62 244 PHE B O 1
ATOM 4516 N N . PRO B 1 245 ? -5.363 -6.648 -18.297 1 93.44 245 PRO B N 1
ATOM 4517 C CA . PRO B 1 245 ? -4.652 -5.652 -19.109 1 93.44 245 PRO B CA 1
ATOM 4518 C C . PRO B 1 245 ? -4.926 -4.219 -18.656 1 93.44 245 PRO B C 1
ATOM 4520 O O . PRO B 1 245 ? -4.098 -3.33 -18.859 1 93.44 245 PRO B O 1
ATOM 4523 N N . GLY B 1 246 ? -5.992 -4.012 -18.078 1 93.19 246 GLY B N 1
ATOM 4524 C CA . GLY B 1 246 ? -6.363 -2.67 -17.656 1 93.19 246 GLY B CA 1
ATOM 4525 C C . GLY B 1 246 ? -5.695 -2.25 -16.359 1 93.19 246 GLY B C 1
ATOM 4526 O O . GLY B 1 246 ? -5.793 -1.092 -15.953 1 93.19 246 GLY B O 1
ATOM 4527 N N . TYR B 1 247 ? -5.004 -3.174 -15.688 1 93.81 247 TYR B N 1
ATOM 4528 C CA . TYR B 1 247 ? -4.305 -2.881 -14.445 1 93.81 247 TYR B CA 1
ATOM 4529 C C . TYR B 1 247 ? -3.023 -2.102 -14.711 1 93.81 247 TYR B C 1
ATOM 4531 O O . TYR B 1 247 ? -2.193 -2.516 -15.523 1 93.81 247 TYR B O 1
ATOM 4539 N N . ARG B 1 248 ? -2.855 -0.942 -14.094 1 92.69 248 ARG B N 1
ATOM 4540 C CA . ARG B 1 248 ? -1.653 -0.121 -14.188 1 92.69 248 ARG B CA 1
ATOM 4541 C C . ARG B 1 248 ? -1.239 0.078 -15.648 1 92.69 248 ARG B C 1
ATOM 4543 O O . ARG B 1 248 ? -0.109 -0.239 -16.016 1 92.69 248 ARG B O 1
ATOM 4550 N N . GLN B 1 249 ? -2.047 0.721 -16.359 1 90.38 249 GLN B N 1
ATOM 4551 C CA . GLN B 1 249 ? -1.894 0.864 -17.797 1 90.38 249 GLN B CA 1
ATOM 4552 C C . GLN B 1 249 ? -0.702 1.755 -18.141 1 90.38 249 GLN B C 1
ATOM 4554 O 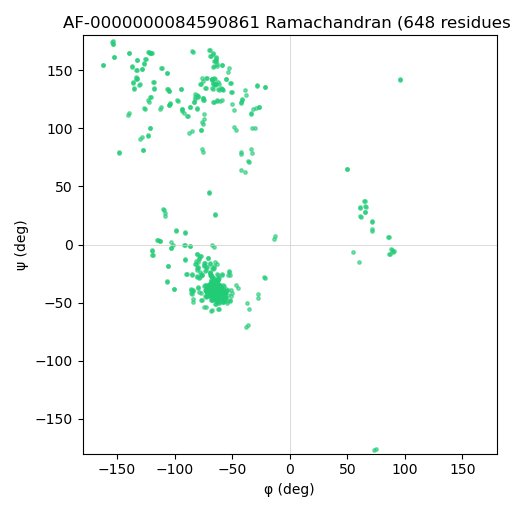O . GLN B 1 249 ? -0.213 1.741 -19.266 1 90.38 249 GLN B O 1
ATOM 4559 N N . GLU B 1 250 ? -0.226 2.475 -17.188 1 89.38 250 GLU B N 1
ATOM 4560 C CA . GLU B 1 250 ? 0.887 3.389 -17.422 1 89.38 250 GLU B CA 1
ATOM 4561 C C . GLU B 1 250 ? 2.217 2.643 -17.453 1 89.38 250 GLU B C 1
ATOM 4563 O O . GLU B 1 250 ? 3.238 3.197 -17.859 1 89.38 250 GLU B O 1
ATOM 4568 N N . LEU B 1 251 ? 2.217 1.373 -17.031 1 95.06 251 LEU B N 1
ATOM 4569 C CA . LEU B 1 251 ? 3.449 0.593 -17.031 1 95.06 251 LEU B CA 1
ATOM 4570 C C . LEU B 1 251 ? 3.91 0.324 -18.469 1 95.06 251 LEU B C 1
ATOM 4572 O O . LEU B 1 251 ? 3.086 0.084 -19.359 1 95.06 251 LEU B O 1
ATOM 4576 N N . PRO B 1 252 ? 5.191 0.368 -18.688 1 95.69 252 PRO B N 1
ATOM 4577 C CA . PRO B 1 252 ? 5.68 -0.011 -20.016 1 95.69 252 PRO B CA 1
ATOM 4578 C C . PRO B 1 252 ? 5.457 -1.489 -20.312 1 95.69 252 PRO B C 1
ATOM 4580 O O . PRO B 1 252 ? 5.188 -2.281 -19.406 1 95.69 252 PRO B O 1
ATOM 4583 N N . GLN B 1 253 ? 5.578 -1.768 -21.531 1 96.19 253 GLN B N 1
ATOM 4584 C CA . GLN B 1 253 ? 5.426 -3.164 -21.938 1 96.19 253 GLN B CA 1
ATOM 4585 C C . GLN B 1 253 ? 6.629 -3.994 -21.484 1 96.19 253 GLN B C 1
ATOM 4587 O O . GLN B 1 253 ? 6.477 -5.141 -21.062 1 96.19 253 GLN B O 1
ATOM 4592 N N . THR B 1 254 ? 7.82 -3.352 -21.688 1 97.5 254 THR B N 1
ATOM 4593 C CA . THR B 1 254 ? 9.062 -4.02 -21.328 1 97.5 254 THR B CA 1
ATOM 4594 C C . THR B 1 254 ? 9.914 -3.125 -20.438 1 97.5 254 THR B C 1
ATOM 4596 O O . THR B 1 254 ? 9.812 -1.898 -20.484 1 97.5 254 THR B O 1
ATOM 4599 N N . VAL B 1 255 ? 10.672 -3.771 -19.625 1 97.44 255 VAL B N 1
ATOM 4600 C CA . VAL B 1 255 ? 11.586 -3.035 -18.766 1 97.44 255 VAL B CA 1
ATOM 4601 C C . VAL B 1 255 ? 12.969 -3.678 -18.797 1 97.44 255 VAL B C 1
ATOM 4603 O O . VAL B 1 255 ? 13.094 -4.902 -18.922 1 97.44 255 VAL B O 1
ATOM 4606 N N . HIS B 1 256 ? 13.922 -2.857 -18.766 1 96.69 256 HIS B N 1
ATOM 4607 C CA . HIS B 1 256 ? 15.312 -3.289 -18.672 1 96.69 256 HIS B CA 1
ATOM 4608 C C . HIS B 1 256 ? 15.922 -2.906 -17.328 1 96.69 256 HIS B C 1
ATOM 4610 O O . HIS B 1 256 ? 15.969 -1.725 -16.969 1 96.69 256 HIS B O 1
ATOM 4616 N N . PHE B 1 257 ? 16.328 -3.898 -16.562 1 95.75 257 PHE B N 1
ATOM 4617 C CA . PHE B 1 257 ? 16.906 -3.637 -15.25 1 95.75 257 PHE B CA 1
ATOM 4618 C C . PHE B 1 257 ? 18.359 -3.225 -15.375 1 95.75 257 PHE B C 1
ATOM 4620 O O . PHE B 1 257 ? 19.141 -3.885 -16.062 1 95.75 257 PHE B O 1
ATOM 4627 N N . THR B 1 258 ? 18.594 -2.098 -14.75 1 88.56 258 THR B N 1
ATOM 4628 C CA . THR B 1 258 ? 19.953 -1.598 -14.688 1 88.56 258 THR B CA 1
ATOM 4629 C C . THR B 1 258 ? 20.359 -1.307 -13.242 1 88.56 258 THR B C 1
ATOM 4631 O O . THR B 1 258 ? 19.516 -1.325 -12.344 1 88.56 258 THR B O 1
ATOM 4634 N N . THR B 1 259 ? 21.594 -1.334 -13.008 1 84.56 259 THR B N 1
ATOM 4635 C CA . THR B 1 259 ? 22.109 -0.977 -11.695 1 84.56 259 THR B CA 1
ATOM 4636 C C . THR B 1 259 ? 23.016 0.25 -11.781 1 84.56 259 THR B C 1
ATOM 4638 O O . THR B 1 259 ? 23.719 0.438 -12.773 1 84.56 259 THR B O 1
ATOM 4641 N N . SER B 1 260 ? 22.875 1.094 -10.812 1 79.38 260 SER B N 1
ATOM 4642 C CA . SER B 1 26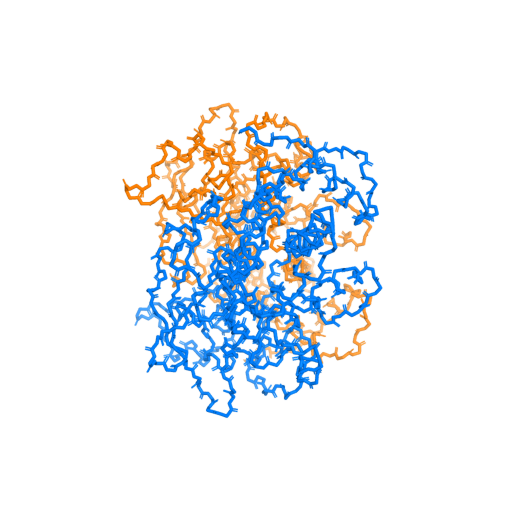0 ? 23.75 2.252 -10.695 1 79.38 260 SER B CA 1
ATOM 4643 C C . SER B 1 260 ? 25.078 1.875 -10.047 1 79.38 260 SER B C 1
ATOM 4645 O O . SER B 1 260 ? 26.047 2.641 -10.102 1 79.38 260 SER B O 1
ATOM 4647 N N . THR B 1 261 ? 25.078 0.699 -9.461 1 80.81 261 THR B N 1
ATOM 4648 C CA . THR B 1 261 ? 26.25 0.185 -8.773 1 80.81 261 THR B CA 1
ATOM 4649 C C . THR B 1 261 ? 26.672 -1.159 -9.352 1 80.81 261 THR B C 1
ATOM 4651 O O . THR B 1 261 ? 26.219 -2.211 -8.906 1 80.81 261 THR B O 1
ATOM 4654 N N . PRO B 1 262 ? 27.516 -1.153 -10.219 1 77.5 262 PRO B N 1
ATOM 4655 C CA . PRO B 1 262 ? 27.844 -2.344 -11.008 1 77.5 262 PRO B CA 1
ATOM 4656 C C . PRO B 1 262 ? 28.172 -3.557 -10.141 1 77.5 262 PRO B C 1
ATOM 4658 O O . PRO B 1 262 ? 27.953 -4.695 -10.562 1 77.5 262 PRO B O 1
ATOM 4661 N N . ASP B 1 263 ? 28.562 -3.334 -8.961 1 82.38 263 ASP B N 1
ATOM 4662 C CA . ASP B 1 263 ? 28.969 -4.484 -8.164 1 82.38 263 ASP B CA 1
ATOM 4663 C C . ASP B 1 263 ? 27.781 -5.113 -7.449 1 82.38 263 ASP B C 1
ATOM 4665 O O . ASP B 1 263 ? 27.891 -6.195 -6.867 1 82.38 263 ASP B O 1
ATOM 4669 N N . LEU B 1 264 ? 26.688 -4.551 -7.633 1 87.94 264 LEU B N 1
ATOM 4670 C CA . LEU B 1 264 ? 25.531 -5.113 -6.961 1 87.94 264 LEU B CA 1
ATOM 4671 C C . LEU B 1 264 ? 24.656 -5.887 -7.941 1 87.94 264 LEU B C 1
ATOM 4673 O O . LEU B 1 264 ? 24.219 -5.336 -8.961 1 87.94 264 LEU B O 1
ATOM 4677 N N . PRO B 1 265 ? 24.453 -7.117 -7.668 1 92.19 265 PRO B N 1
ATOM 4678 C CA . PRO B 1 265 ? 23.703 -7.945 -8.625 1 92.19 265 PRO B CA 1
ATOM 4679 C C . PRO B 1 265 ? 22.25 -7.516 -8.758 1 92.19 265 PRO B C 1
ATOM 4681 O O . PRO B 1 265 ? 21.672 -6.938 -7.832 1 92.19 265 PRO B O 1
ATOM 4684 N N . LEU B 1 266 ? 21.703 -7.797 -9.906 1 96.19 266 LEU B N 1
ATOM 4685 C CA . LEU B 1 266 ? 20.297 -7.566 -10.203 1 96.19 266 LEU B CA 1
ATOM 4686 C C . LEU B 1 266 ? 19.438 -8.734 -9.719 1 96.19 266 LEU B C 1
ATOM 4688 O O . LEU B 1 266 ? 19.969 -9.773 -9.312 1 96.19 266 LEU B O 1
ATOM 4692 N N . PRO B 1 267 ? 18.094 -8.547 -9.641 1 96.38 267 PRO B N 1
ATOM 4693 C CA . PRO B 1 267 ? 17.219 -9.641 -9.227 1 96.38 267 PRO B CA 1
ATOM 4694 C C . PRO B 1 267 ? 17.469 -10.93 -10.008 1 96.38 267 PRO B C 1
ATOM 4696 O O . PRO B 1 267 ? 17.703 -10.891 -11.211 1 96.38 267 PRO B O 1
ATOM 4699 N N . ASN B 1 268 ? 17.438 -11.992 -9.258 1 95.69 268 ASN B N 1
ATOM 4700 C CA . ASN B 1 268 ? 17.688 -13.305 -9.859 1 95.69 268 ASN B CA 1
ATOM 4701 C C . ASN B 1 268 ? 16.594 -13.695 -10.836 1 95.69 268 ASN B C 1
ATOM 4703 O O . ASN B 1 268 ? 15.422 -13.789 -10.453 1 95.69 268 ASN B O 1
ATOM 4707 N N . PRO B 1 269 ? 17 -13.969 -12.078 1 96.06 269 PRO B N 1
ATOM 4708 C CA . PRO B 1 269 ? 15.977 -14.32 -13.07 1 96.06 269 PRO B CA 1
ATOM 4709 C C . PRO B 1 269 ? 15.227 -15.602 -12.711 1 96.06 269 PRO B C 1
ATOM 4711 O O . PRO B 1 269 ? 14.055 -15.758 -13.055 1 96.06 269 PRO B O 1
ATOM 4714 N N . ARG B 1 270 ? 15.805 -16.5 -11.969 1 95.12 270 ARG B N 1
ATOM 4715 C CA . ARG B 1 270 ? 15.141 -17.734 -11.578 1 95.12 270 ARG B CA 1
ATOM 4716 C C . ARG B 1 270 ? 14.008 -17.453 -10.594 1 95.12 270 ARG B C 1
ATOM 4718 O O . ARG B 1 270 ? 12.961 -18.109 -10.641 1 95.12 270 ARG B O 1
ATOM 4725 N N . TYR B 1 271 ? 14.234 -16.531 -9.68 1 96.12 271 TYR B N 1
ATOM 4726 C CA . TYR B 1 271 ? 13.195 -16.156 -8.734 1 96.12 271 TYR B CA 1
ATOM 4727 C C . TYR B 1 271 ? 12.008 -15.523 -9.445 1 96.12 271 TYR B C 1
ATOM 4729 O O . TYR B 1 271 ? 10.852 -15.836 -9.141 1 96.12 271 TYR B O 1
ATOM 4737 N N . LEU B 1 272 ? 12.352 -14.664 -10.383 1 97.69 272 LEU B N 1
ATOM 4738 C CA . LEU B 1 272 ? 11.305 -14 -11.156 1 97.69 272 LEU B CA 1
ATOM 4739 C C . LEU B 1 272 ? 10.516 -15.016 -11.977 1 97.69 272 LEU B C 1
ATOM 4741 O O . LEU B 1 272 ? 9.289 -14.906 -12.094 1 97.69 272 LEU B O 1
ATOM 4745 N N . ALA B 1 273 ? 11.195 -15.992 -12.477 1 97.19 273 ALA B N 1
ATOM 4746 C CA . ALA B 1 273 ? 10.531 -17.031 -13.258 1 97.19 273 ALA B CA 1
ATOM 4747 C C . ALA B 1 273 ? 9.578 -17.844 -12.391 1 97.19 273 ALA B C 1
ATOM 4749 O O . ALA B 1 273 ? 8.469 -18.188 -12.82 1 97.19 273 ALA B O 1
ATOM 4750 N N . LEU B 1 274 ? 10.016 -18.156 -11.234 1 96.44 274 LEU B N 1
ATOM 4751 C CA . LEU B 1 274 ? 9.148 -18.875 -10.312 1 96.44 274 LEU B CA 1
ATOM 4752 C C . LEU B 1 274 ? 7.914 -18.047 -9.969 1 96.44 274 LEU B C 1
ATOM 4754 O O . LEU B 1 274 ? 6.793 -18.562 -9.969 1 96.44 274 LEU B O 1
ATOM 4758 N N . HIS B 1 275 ? 8.109 -16.812 -9.672 1 96.94 275 HIS B N 1
ATOM 4759 C CA . HIS B 1 275 ? 7.004 -15.914 -9.375 1 96.94 275 HIS B CA 1
ATOM 4760 C C . HIS B 1 275 ? 5.996 -15.891 -10.516 1 96.94 275 HIS B C 1
ATOM 4762 O O . HIS B 1 275 ? 4.789 -15.992 -10.289 1 96.94 275 HIS B O 1
ATOM 4768 N N . ALA B 1 276 ? 6.504 -15.789 -11.688 1 98.12 276 ALA B N 1
ATOM 4769 C CA . ALA B 1 276 ? 5.652 -15.758 -12.875 1 98.12 276 ALA B CA 1
ATOM 4770 C C . ALA B 1 276 ? 4.879 -17.062 -13.023 1 98.12 276 ALA B C 1
ATOM 4772 O O . ALA B 1 276 ? 3.68 -17.062 -13.312 1 98.12 276 ALA B O 1
ATOM 4773 N N . ALA B 1 277 ? 5.547 -18.109 -12.844 1 97.56 277 ALA B N 1
ATOM 4774 C CA . ALA B 1 277 ? 4.906 -19.422 -12.938 1 97.56 277 ALA B CA 1
ATOM 4775 C C . ALA B 1 277 ? 3.775 -19.562 -11.922 1 97.56 277 ALA B C 1
ATOM 4777 O O . ALA B 1 277 ? 2.68 -20.016 -12.258 1 97.56 277 ALA B O 1
ATOM 4778 N N . CYS B 1 278 ? 4.027 -19.141 -10.727 1 96.19 278 CYS B N 1
ATOM 4779 C CA . CYS B 1 278 ? 3.021 -19.203 -9.672 1 96.19 278 CYS B CA 1
ATOM 4780 C C . CYS B 1 278 ? 1.814 -18.344 -10.023 1 96.19 278 CYS B C 1
ATOM 4782 O O . CYS B 1 278 ? 0.671 -18.75 -9.812 1 96.19 278 CYS B O 1
ATOM 4784 N N . ALA B 1 279 ? 2.084 -17.188 -10.547 1 96.69 279 ALA B N 1
ATOM 4785 C CA . ALA B 1 279 ? 0.996 -16.297 -10.945 1 96.69 279 ALA B CA 1
ATOM 4786 C C . ALA B 1 279 ? 0.093 -16.969 -11.977 1 96.69 279 ALA B C 1
ATOM 4788 O O . ALA B 1 279 ? -1.131 -16.969 -11.828 1 96.69 279 ALA B O 1
ATOM 4789 N N . ARG B 1 280 ? 0.665 -17.562 -12.93 1 97.69 280 ARG B N 1
ATOM 4790 C CA . ARG B 1 280 ? -0.111 -18.219 -13.984 1 97.69 280 ARG B CA 1
ATOM 4791 C C . ARG B 1 280 ? -0.896 -19.406 -13.422 1 97.69 280 ARG B C 1
ATOM 4793 O O . ARG B 1 280 ? -2.086 -19.562 -13.711 1 97.69 280 ARG B O 1
ATOM 4800 N N . VAL B 1 281 ? -0.262 -20.172 -12.633 1 97.31 281 VAL B N 1
ATOM 4801 C CA . VAL B 1 281 ? -0.888 -21.375 -12.094 1 97.31 281 VAL B CA 1
ATOM 4802 C C . VAL B 1 281 ? -2.092 -20.984 -11.234 1 97.31 281 VAL B C 1
ATOM 4804 O O . VAL B 1 281 ? -3.182 -21.547 -11.398 1 97.31 281 VAL B O 1
ATOM 4807 N N . VAL B 1 282 ? -1.882 -20.047 -10.414 1 95.62 282 VAL B N 1
ATOM 4808 C CA . VAL B 1 282 ? -2.922 -19.734 -9.438 1 95.62 282 VAL B CA 1
ATOM 4809 C C . VAL B 1 282 ? -4.137 -19.141 -10.141 1 95.62 282 VAL B C 1
ATOM 4811 O O . VAL B 1 282 ? -5.277 -19.406 -9.758 1 95.62 282 VAL B O 1
ATOM 4814 N N . HIS B 1 283 ? -3.934 -18.406 -11.172 1 95.06 283 HIS B N 1
ATOM 4815 C CA . HIS B 1 283 ? -5.051 -17.766 -11.844 1 95.06 283 HIS B CA 1
ATOM 4816 C C . HIS B 1 283 ? -5.707 -18.703 -12.852 1 95.06 283 HIS B C 1
ATOM 4818 O O . HIS B 1 283 ? -6.934 -18.812 -12.898 1 95.06 283 HIS B O 1
ATOM 4824 N N . LEU B 1 284 ? -4.945 -19.406 -13.586 1 97.44 284 LEU B N 1
ATOM 4825 C CA . LEU B 1 284 ? -5.5 -20.312 -14.594 1 97.44 284 LEU B CA 1
ATOM 4826 C C . LEU B 1 284 ? -6.254 -21.453 -13.938 1 97.44 284 LEU B C 1
ATOM 4828 O O . LEU B 1 284 ? -7.238 -21.953 -14.484 1 97.44 284 LEU B O 1
ATOM 4832 N N . SER B 1 285 ? -5.832 -21.875 -12.742 1 96.88 285 SER B N 1
ATOM 4833 C CA . SER B 1 285 ? -6.469 -22.984 -12.055 1 96.88 285 SER B CA 1
ATOM 4834 C C . SER B 1 285 ? -7.758 -22.547 -11.367 1 96.88 285 SER B C 1
ATOM 4836 O O . SER B 1 285 ? -8.57 -23.391 -10.969 1 96.88 285 SER B O 1
ATOM 4838 N N . GLY B 1 286 ? -7.895 -21.266 -11.148 1 93.62 286 GLY B N 1
ATOM 4839 C CA . GLY B 1 286 ? -9.016 -20.766 -10.375 1 93.62 286 GLY B CA 1
ATOM 4840 C C . GLY B 1 286 ? -8.773 -20.781 -8.875 1 93.62 286 GLY B C 1
ATOM 4841 O O . GLY B 1 286 ? -9.672 -20.484 -8.086 1 93.62 286 GLY B O 1
ATOM 4842 N N . ALA B 1 287 ? -7.57 -21.109 -8.516 1 91.69 287 ALA B N 1
ATOM 4843 C CA . ALA B 1 287 ? -7.234 -21.219 -7.098 1 91.69 287 ALA B CA 1
ATOM 4844 C C . ALA B 1 287 ? -7.406 -19.875 -6.395 1 91.69 287 ALA B C 1
ATOM 4846 O O . ALA B 1 287 ? -7.895 -19.812 -5.262 1 91.69 287 ALA B O 1
ATOM 4847 N N . SER B 1 288 ? -6.988 -18.844 -7.039 1 88.75 288 SER B N 1
ATOM 4848 C CA . SER B 1 288 ? -7.082 -17.516 -6.438 1 88.75 288 SER B CA 1
ATOM 4849 C C . SER B 1 288 ? -8.523 -17.172 -6.082 1 88.75 288 SER B C 1
ATOM 4851 O O . SER B 1 288 ? -8.797 -16.672 -4.988 1 88.75 288 SER B O 1
ATOM 4853 N N . GLU B 1 289 ? -9.422 -17.406 -6.961 1 84.62 289 GLU B N 1
ATOM 4854 C CA . GLU B 1 289 ? -10.844 -17.141 -6.723 1 84.62 289 GLU B CA 1
ATOM 4855 C C . GLU B 1 289 ? -11.383 -18.016 -5.594 1 84.62 289 GLU B C 1
ATOM 4857 O O . GLU B 1 289 ? -12.156 -17.547 -4.754 1 84.62 289 GLU B O 1
ATOM 4862 N N . ALA B 1 290 ? -10.984 -19.188 -5.641 1 85.69 290 ALA B N 1
ATOM 4863 C CA . ALA B 1 290 ? -11.43 -20.125 -4.602 1 85.69 290 ALA B CA 1
ATOM 4864 C C . ALA B 1 290 ? -10.938 -19.672 -3.229 1 85.69 290 ALA B C 1
ATOM 4866 O O . ALA B 1 290 ? -11.703 -19.672 -2.258 1 85.69 290 ALA B O 1
ATOM 4867 N N . ILE B 1 291 ? -9.734 -19.344 -3.197 1 84.25 291 ILE B N 1
ATOM 4868 C CA . ILE B 1 291 ? -9.133 -18.906 -1.942 1 84.25 291 ILE B CA 1
ATOM 4869 C C . ILE B 1 291 ? -9.82 -17.641 -1.45 1 84.25 291 ILE B C 1
ATOM 4871 O O . ILE B 1 291 ? -10.164 -17.531 -0.27 1 84.25 291 ILE B O 1
ATOM 4875 N N . SER B 1 292 ? -9.977 -16.719 -2.336 1 77.69 292 SER B N 1
ATOM 4876 C CA . SER B 1 292 ? -10.648 -15.469 -1.986 1 77.69 292 SER B CA 1
ATOM 4877 C C . SER B 1 292 ? -12.039 -15.727 -1.423 1 77.69 292 SER B C 1
ATOM 4879 O O . SER B 1 292 ? -12.461 -15.07 -0.467 1 77.69 292 SER B O 1
ATOM 4881 N N . SER B 1 293 ? -12.719 -16.609 -1.981 1 77.19 293 SER B N 1
ATOM 4882 C CA . SER B 1 293 ? -14.055 -16.969 -1.526 1 77.19 293 SER B CA 1
ATOM 4883 C C . SER B 1 293 ? -14.023 -17.562 -0.121 1 77.19 293 SER B C 1
ATOM 4885 O O . SER B 1 293 ? -14.883 -17.25 0.708 1 77.19 293 SER B O 1
ATOM 4887 N N . ILE B 1 294 ? -13.094 -18.344 0.11 1 76.25 294 ILE B N 1
ATOM 4888 C CA . ILE B 1 294 ? -12.945 -18.984 1.409 1 76.25 294 ILE B CA 1
ATOM 4889 C C . ILE B 1 294 ? -12.633 -17.938 2.475 1 76.25 294 ILE B C 1
ATOM 4891 O O . ILE B 1 294 ? -13.211 -17.953 3.561 1 76.25 294 ILE B O 1
ATOM 4895 N N . ILE B 1 295 ? -11.742 -17.141 2.146 1 71.25 295 ILE B N 1
ATOM 4896 C CA . ILE B 1 295 ? -11.344 -16.078 3.08 1 71.25 295 ILE B CA 1
ATOM 4897 C C . ILE B 1 295 ? -12.547 -15.195 3.4 1 71.25 295 ILE B C 1
ATOM 4899 O O . ILE B 1 295 ? -12.773 -14.836 4.559 1 71.25 295 ILE B O 1
ATOM 4903 N N . ARG B 1 296 ? -13.359 -14.93 2.518 1 69.19 296 ARG B N 1
ATOM 4904 C CA . ARG B 1 296 ? -14.555 -14.117 2.693 1 69.19 296 ARG B CA 1
ATOM 4905 C C . ARG B 1 296 ? -15.547 -14.789 3.633 1 69.19 296 ARG B C 1
ATOM 4907 O O . ARG B 1 296 ? -16.125 -14.141 4.508 1 69.19 296 ARG B O 1
ATOM 4914 N N . LYS B 1 297 ? -15.734 -15.914 3.412 1 68.62 297 LYS B N 1
ATOM 4915 C CA . LYS B 1 297 ? -16.672 -16.672 4.234 1 68.62 297 LYS B CA 1
ATOM 4916 C C . LYS B 1 297 ? -16.219 -16.719 5.688 1 68.62 297 LYS B C 1
ATOM 4918 O O . LYS B 1 297 ? -17.031 -16.672 6.605 1 68.62 297 LYS B O 1
ATOM 4923 N N . MET B 1 298 ? -15 -16.781 5.863 1 66.31 298 MET B N 1
ATOM 4924 C CA . MET B 1 298 ? -14.438 -16.828 7.207 1 66.31 298 MET B CA 1
ATOM 4925 C C . MET B 1 298 ? -14.633 -15.5 7.93 1 66.31 298 MET B C 1
ATOM 4927 O O . MET B 1 298 ? -14.883 -15.469 9.133 1 66.31 298 MET B O 1
ATOM 4931 N N . GLU B 1 299 ? -14.438 -14.5 7.203 1 63 299 GLU B N 1
ATOM 4932 C CA . GLU B 1 299 ? -14.57 -13.164 7.789 1 63 299 GLU B CA 1
ATOM 4933 C C . GLU B 1 299 ? -16.016 -12.859 8.148 1 63 299 GLU B C 1
ATOM 4935 O O . GLU B 1 299 ? -16.281 -12.086 9.07 1 63 299 GLU B O 1
ATOM 4940 N N . GLN B 1 300 ? -16.969 -13.352 7.469 1 62.22 300 GLN B N 1
ATOM 4941 C CA . GLN B 1 300 ? -18.391 -13.117 7.711 1 62.22 300 GLN B CA 1
ATOM 4942 C C . GLN B 1 300 ? -18.906 -14.008 8.836 1 62.22 300 GLN B C 1
ATOM 4944 O O . GLN B 1 300 ? -19.969 -13.734 9.406 1 62.22 300 GLN B O 1
ATOM 4949 N N . THR B 1 301 ? -18.203 -15.047 9.102 1 54.78 301 THR B N 1
ATOM 4950 C CA . THR B 1 301 ? -18.656 -15.93 10.164 1 54.78 301 THR B CA 1
ATOM 4951 C C . THR B 1 301 ? -18.125 -15.469 11.516 1 54.78 301 THR B C 1
ATOM 4953 O O . THR B 1 301 ? -16.922 -15.359 11.711 1 54.78 301 THR B O 1
ATOM 4956 N N . PRO B 1 302 ? -18.969 -14.656 12.32 1 49.81 302 PRO B N 1
ATOM 4957 C CA . PRO B 1 302 ? -18.594 -14.102 13.625 1 49.81 302 PRO B CA 1
ATOM 4958 C C . PRO B 1 302 ? -17.703 -15.047 14.43 1 49.81 302 PRO B C 1
ATOM 4960 O O . PRO B 1 302 ? -17 -14.602 15.344 1 49.81 302 PRO B O 1
ATOM 4963 N N . VAL B 1 303 ? -18.125 -16.281 14.672 1 41.66 303 VAL B N 1
ATOM 4964 C CA . VAL B 1 303 ? -17.688 -17.188 15.727 1 41.66 303 VAL B CA 1
ATOM 4965 C C . VAL B 1 303 ? -16.219 -17.531 15.539 1 41.66 303 VAL B C 1
ATOM 4967 O O . VAL B 1 303 ? -15.664 -18.344 16.281 1 41.66 303 VAL B O 1
ATOM 4970 N N . LEU B 1 304 ? -15.68 -17.328 14.508 1 43.41 304 LEU B N 1
ATOM 4971 C CA . LEU B 1 304 ? -14.391 -18 14.477 1 43.41 304 LEU B CA 1
ATOM 4972 C C . LEU B 1 304 ? -13.375 -17.281 15.352 1 43.41 304 LEU B C 1
ATOM 4974 O O . LEU B 1 304 ? -13.32 -16.047 15.344 1 43.41 304 LEU B O 1
ATOM 4978 N N . SER B 1 305 ? -13.008 -17.906 16.375 1 38.53 305 SER B N 1
ATOM 4979 C CA . SER B 1 305 ? -12.094 -17.484 17.438 1 38.53 305 SER B CA 1
ATOM 4980 C C . SER B 1 305 ? -10.93 -16.672 16.875 1 38.53 305 SER B C 1
ATOM 4982 O O . SER B 1 305 ? -10.531 -16.875 15.727 1 38.53 305 SER B O 1
ATOM 4984 N N . GLU B 1 306 ? -10.719 -15.539 17.453 1 39.59 306 GLU B N 1
ATOM 4985 C CA . GLU B 1 306 ? -9.594 -14.625 17.344 1 39.59 306 GLU B CA 1
ATOM 4986 C C . GLU B 1 306 ? -8.312 -15.375 16.969 1 39.59 306 GLU B C 1
ATOM 4988 O O . GLU B 1 306 ? -7.297 -14.766 16.641 1 39.59 306 GLU B O 1
ATOM 4993 N N . ASP B 1 307 ? -8.172 -16.516 17.641 1 36.19 307 ASP B N 1
ATOM 4994 C CA . ASP B 1 307 ? -6.875 -17.172 17.594 1 36.19 307 ASP B CA 1
ATOM 4995 C C . ASP B 1 307 ? -6.555 -17.641 16.172 1 36.19 307 ASP B C 1
ATOM 4997 O O . ASP B 1 307 ? -5.578 -18.359 15.953 1 36.19 307 ASP B O 1
ATOM 5001 N N . GLY B 1 308 ? -6.992 -17.156 15.047 1 38.88 308 GLY B N 1
ATOM 5002 C CA . GLY B 1 308 ? -6.434 -17.281 13.711 1 38.88 308 GLY B CA 1
ATOM 5003 C C . GLY B 1 308 ? -6.215 -18.734 13.297 1 38.88 308 GLY B C 1
ATOM 5004 O O . GLY B 1 308 ? -5.426 -19.016 12.391 1 38.88 308 GLY B O 1
ATOM 5005 N N . SER B 1 309 ? -6.379 -19.766 14.086 1 38.25 309 SER B N 1
ATOM 5006 C CA . SER B 1 309 ? -5.836 -21.062 13.734 1 38.25 309 SER B CA 1
ATOM 5007 C C . SER B 1 309 ? -6.18 -21.438 12.297 1 38.25 309 SER B C 1
ATOM 5009 O O . SER B 1 309 ? -7.285 -21.172 11.828 1 38.25 309 SER B O 1
ATOM 5011 N N . SER B 1 310 ? -5.164 -21.578 11.352 1 46.22 310 SER B N 1
ATOM 5012 C CA . SER B 1 310 ? -4.898 -22.25 10.086 1 46.22 310 SER B CA 1
ATOM 5013 C C . SER B 1 310 ? -5.816 -23.453 9.883 1 46.22 310 SER B C 1
ATOM 5015 O O . SER B 1 310 ? -6.094 -23.844 8.75 1 46.22 310 SER B O 1
ATOM 5017 N N . ALA B 1 311 ? -6.191 -23.984 10.984 1 47.16 311 ALA B N 1
ATOM 5018 C CA . ALA B 1 311 ? -6.91 -25.25 10.844 1 47.16 311 ALA B CA 1
ATOM 5019 C C . ALA B 1 311 ? -8.281 -25.031 10.211 1 47.16 311 ALA B C 1
ATOM 5021 O O . ALA B 1 311 ? -8.734 -25.844 9.398 1 47.16 311 ALA B O 1
ATOM 5022 N N . GLU B 1 312 ? -8.875 -24.047 10.508 1 46.59 312 GLU B N 1
ATOM 5023 C CA . GLU B 1 312 ? -10.211 -23.859 9.953 1 46.59 312 GLU B CA 1
ATOM 5024 C C . GLU B 1 312 ? -10.141 -23.484 8.477 1 46.59 312 GLU B C 1
ATOM 5026 O O . GLU B 1 312 ? -10.945 -23.969 7.672 1 46.59 312 GLU B O 1
ATOM 5031 N N . LEU B 1 313 ? -9.227 -22.562 8.156 1 51.31 313 LEU B N 1
ATOM 5032 C CA . LEU B 1 313 ? -9.07 -22.359 6.719 1 51.31 313 LEU B CA 1
ATOM 5033 C C . LEU B 1 313 ? -8.883 -23.703 6.004 1 51.31 313 LEU B C 1
ATOM 5035 O O . LEU B 1 313 ? -9.477 -23.938 4.949 1 51.31 313 LEU B O 1
ATOM 5039 N N . LEU B 1 314 ? -8.055 -24.469 6.738 1 52.28 314 LEU B N 1
ATOM 5040 C CA . LEU B 1 314 ? -7.777 -25.781 6.164 1 52.28 314 LEU B CA 1
ATOM 5041 C C . LEU B 1 314 ? -9.055 -26.609 6.09 1 52.28 314 LEU B C 1
ATOM 5043 O O . LEU B 1 314 ? -9.289 -27.312 5.102 1 52.28 314 LEU B O 1
ATOM 5047 N N . GLU B 1 315 ? -9.758 -26.516 7.148 1 52.31 315 GLU B N 1
ATOM 5048 C CA . GLU B 1 315 ? -10.984 -27.312 7.145 1 52.31 315 GLU B CA 1
ATOM 5049 C C . GLU B 1 315 ? -11.969 -26.797 6.098 1 52.31 315 GLU B C 1
ATOM 5051 O O . GLU B 1 315 ? -12.617 -27.594 5.41 1 52.31 315 GLU B O 1
ATOM 5056 N N . ILE B 1 316 ? -12.086 -25.578 5.988 1 51.38 316 ILE B N 1
ATOM 5057 C CA . ILE B 1 316 ? -12.992 -25 4.996 1 51.38 316 ILE B CA 1
ATOM 5058 C C . ILE B 1 316 ? -12.469 -25.297 3.592 1 51.38 316 ILE B C 1
ATOM 5060 O O . ILE B 1 316 ? -13.242 -25.656 2.699 1 51.38 316 ILE B O 1
ATOM 5064 N N . MET B 1 317 ? -11.234 -25.016 3.531 1 53.69 317 MET B N 1
ATOM 5065 C CA . MET B 1 317 ? -10.586 -25.328 2.258 1 53.69 317 MET B CA 1
ATOM 5066 C C . MET B 1 317 ? -10.812 -26.781 1.868 1 53.69 317 MET B C 1
ATOM 5068 O O . MET B 1 317 ? -11.039 -27.094 0.696 1 53.69 317 MET B O 1
ATOM 5072 N N . LEU B 1 318 ? -10.75 -27.609 2.865 1 50.81 318 LEU B N 1
ATOM 5073 C CA . LEU B 1 318 ? -10.969 -29.031 2.648 1 50.81 318 LEU B CA 1
ATOM 5074 C C . LEU B 1 318 ? -12.43 -29.312 2.312 1 50.81 318 LEU B C 1
ATOM 5076 O O . LEU B 1 318 ? -12.727 -30.266 1.588 1 50.81 318 LEU B O 1
ATOM 5080 N N . SER B 1 319 ? -13.281 -28.609 2.854 1 46.59 319 SER B N 1
ATOM 5081 C CA . SER B 1 319 ? -14.695 -28.875 2.594 1 46.59 319 SER B CA 1
ATOM 5082 C C . SER B 1 319 ? -15.117 -28.312 1.239 1 46.59 319 SER B C 1
ATOM 5084 O O . SER B 1 319 ? -16.172 -28.672 0.715 1 46.59 319 SER B O 1
ATOM 5086 N N . VAL B 1 320 ? -14.688 -27.172 0.863 1 44.03 320 VAL B N 1
ATOM 5087 C CA . VAL B 1 320 ? -15.07 -26.609 -0.427 1 44.03 320 VAL B CA 1
ATOM 5088 C C . VAL B 1 320 ? -14.758 -27.609 -1.54 1 44.03 320 VAL B C 1
ATOM 5090 O O . VAL B 1 320 ? -15.141 -27.391 -2.693 1 44.03 320 VAL B O 1
ATOM 5093 N N . HIS B 1 321 ? -13.914 -28.469 -1.494 1 40.19 321 HIS B N 1
ATOM 5094 C CA . HIS B 1 321 ? -13.812 -29.562 -2.455 1 40.19 321 HIS B CA 1
ATOM 5095 C C . HIS B 1 321 ? -15.18 -30.203 -2.701 1 40.19 321 HIS B C 1
ATOM 5097 O O . HIS B 1 321 ? -15.359 -30.922 -3.684 1 40.19 321 HIS B O 1
ATOM 5103 N N . SER B 1 322 ? -15.984 -30.281 -1.751 1 35.69 322 SER B N 1
ATOM 5104 C CA . SER B 1 322 ? -17.156 -31.125 -2.012 1 35.69 322 SER B CA 1
ATOM 5105 C C . SER B 1 322 ? -18.219 -30.375 -2.807 1 35.69 322 SER B C 1
ATOM 5107 O O . SER B 1 322 ? -19.297 -30.906 -3.07 1 35.69 322 SER B O 1
ATOM 5109 N N . THR B 1 323 ? -18.141 -29.125 -2.865 1 34.09 323 THR B N 1
ATOM 5110 C CA . THR B 1 323 ? -19.312 -28.594 -3.549 1 34.09 323 THR B CA 1
ATOM 5111 C C . THR B 1 323 ? -19.031 -28.422 -5.043 1 34.09 323 THR B C 1
ATOM 5113 O O . THR B 1 323 ? -18.016 -27.859 -5.434 1 34.09 323 THR B O 1
ATOM 5116 N N . PRO B 1 324 ? -19.672 -29.141 -6.012 1 29.08 324 PRO B N 1
ATOM 5117 C CA . PRO B 1 324 ? -19.672 -29.047 -7.473 1 29.08 324 PRO B CA 1
ATOM 5118 C C . PRO B 1 324 ? -19.75 -27.594 -7.969 1 29.08 324 PRO B C 1
ATOM 5120 O O . PRO B 1 324 ? -20.672 -26.875 -7.609 1 29.08 324 PRO B O 1
ATOM 5123 N N . VAL B 1 325 ? -18.703 -26.891 -7.973 1 30.88 325 VAL B N 1
ATOM 5124 C CA . VAL B 1 325 ? -18.969 -25.703 -8.766 1 30.88 325 VAL B CA 1
ATOM 5125 C C . VAL B 1 325 ? -19.641 -26.094 -10.078 1 30.88 325 VAL B C 1
ATOM 5127 O O . VAL B 1 325 ? -19.062 -26.812 -10.891 1 30.88 325 VAL B O 1
ATOM 5130 N N . ALA B 1 326 ? -21.062 -25.984 -10.18 1 26.48 326 ALA B N 1
ATOM 5131 C CA . ALA B 1 326 ? -21.875 -26.125 -11.383 1 26.48 326 ALA B CA 1
ATOM 5132 C C . ALA B 1 326 ? -21.516 -25.062 -12.414 1 26.48 326 ALA B C 1
ATOM 5134 O O . ALA B 1 326 ? -21.328 -23.891 -12.07 1 26.48 326 ALA B O 1
#

Foldseek 3Di:
DFAAFADDLPPPCPPPVLLSVLLVVLNVCCQLFVLLSLLLNLLLVQFLDPQLNNLSSCCSVPDPDPVSSSVNSLLLLLLVLLLVCCCVVCVDQQPFQPLAPVVDDQDQQDDDQSNLFNNQCQFQVQAAQFQRAHAPSPCVPPVVVCVVVDVVVHGRHAHKGKAFLDDPVLLDCPPPSVVNNVSNQCLCCNRLVHHSVVCVVCDSSAQQGIHMHGRLVRSCLSLLQWAWDDDPPDPQKTAIDGVDCVRPVSTDRMGHGDTPDVVGDHHDVSSRSSSNSVSCSCRNSNSSVVSVVLVVVVVPPVPDDPPPDSVVSVVVSVVVSPDSPD/DFAAFADDLPPPCPPPVLLSVLLVLLNVCCQLFVLLSLLLNLLLVQFLDDQLNNLSSVCSVPDDDPVSSSVNSLLLLLLVLLLVCCCVVCVDQQPFQPLAPVVDDQDQQDDDQSNLFNNQCQFQVQAAQFQRAHAPSCCVPPVVVCVVQDVVVHGRHAHKGKAFLDDPVLLDCDPPSVVNNVSNQCLCCNRLVHHSVVCVVCDSSAQQGIHMHGRLVRVCLSLLQWAWDDDPPDPQKTAIDGVDCVRPVSTDRMGHGDTPDVVGDHHDVSSRSSSNSVSCSCRNSNSSVVSVVLVVVVVPPPPDDPPPPSVVSSVSSVVVSPDNPD